Protein 1ZUJ (pdb70)

B-factor: mean 56.76, std 20.02, range [3.28, 111.08]

Secondary structure (DSSP, 8-state):
-TTTTTHHHHHHHHHHTTTT-HHHHHHHHHHHHHHHHHHHHHHHHH-SSHHHHHHHHHHHHHHHHHHHHHHHHHHHTT-----SHHHHHHH--S----TTGGGS-HHHHHHHHHHHHHHHHHHHHHHTHHHHHTT-HHHHHHHHHHHHHHHHHHHHHHHHHT--TT--/-HHHHHHHHHHHHHHHHHTT-HHHHHHHHHHHHHHHHHHHHHHHHH---HHHHHHHHHHHHHHHHHHHHHHHHHHHTT-----SHHHHHHH--S----GGGGGS-HHHHHHHHHHHHHTTHHHHHTSSHHHHHHT-HHHHHHHHHHHHHHHHHHHHHHHHTTS-TTT-/--SHHHHHHHHHHHHHHHTT-HHHHHHHHHHHHHHHHHHHHHHHHH-SSHHHHHHHHHHHHHHHHHHHHHHHHHHHT------SHHHHHHS--S----TTTTTS-HHHHHHHHHHHHHHHHHHHHHHHHHHHHTT-HHHHHHHHHHHHHHHHHHHHHHHTSS--GGG-/-HHHHHHHHHHHHHHHHHS--HHHHHHHHHHHHHHHHHHHHHHHHH-S-HHHHHHHHHHHHHHHHHHHHHHHHHHHTT-----SHHHHHHH--S----SGGGGS-HHHHHHHHHHHHHHHHHHHHHHHHHHHHTT-HHHHHHHHHHHHHHHHHHHHHHHHTT--GGG-

Sequence (672 aa):
SIDEKYEAEVKKSEIDHHKPTAGAMLSHVLSNIFYEKISLMQAGLYAKSANYRIKFREIALKEDEWFYLISEQLLDENELVPTTLDEFVSNHKFIENDPKAKYWTDEALIENFINDFQNQNLFIGRAIKLAQKEEKFSLELAIRKLYGYNLSIIPYFAGELGKTIGEFSIDEKYEAEVKKSEIDHHKPTAGAMLSHVLSNIFYEKISLMQAGLYAKSANYRIKFREIALKEDEWFYLISEQLLDENELVPTTLDEFVSNHKFIENDPKAKYWTDEALIENFINDFQNQNLFIGRAIKLAQKEEKFSLELAIRKLYGYNLSIIPYFAGELGKTIGEFSIDEKYEAEVKKSEIDHHKPTAGAMLSHVLSNIFYEKISLMQAGLYAKSANYRIKFREIALKEDEWFYLISEQLLDENELVPTTLDEFVSNHKFIENDPKAKYWTDEALIENFINDFQNQNLFIGRAIKLAQKEEKFSLELAIRKLYGYNLSIIPYFAGELGKTIGEFSIDEKYEAEVKKSEIDHHKPTAGAMLSHVLSNIFYEKISLMQAGLYAKSANYRIKFREIALKEDEWFYLISEQLLDENELVPTTLDEFVSNHKFIENDPKAKYWTDEALIENFINDFQNQNLFIGRAIKLAQKEEKFSLELAIRKLYGYNLSIIPYFAGELGKTIGEF

Solvent-accessible surface area: 30846 Å² total; per-residue (Å²): 90,140,90,116,117,48,106,73,26,62,140,110,19,118,112,31,57,140,186,78,20,0,0,1,34,1,0,15,1,0,0,0,2,22,13,0,13,10,8,0,11,8,0,0,12,55,6,137,40,61,81,41,78,107,57,1,45,73,0,2,112,78,0,18,73,35,11,25,91,2,0,65,38,0,49,112,70,142,23,30,5,1,4,2,19,111,33,3,61,82,22,51,68,129,7,68,30,30,15,76,2,20,73,59,78,13,110,31,10,2,90,35,2,0,84,1,0,65,36,0,18,94,16,1,14,108,0,0,80,37,1,89,168,69,116,21,146,62,0,29,99,12,1,26,81,1,28,5,45,0,17,41,6,6,28,28,0,1,8,36,48,42,102,54,30,44,89,69,103,107,101,106,114,58,108,52,20,73,135,140,25,93,124,38,45,126,169,94,24,2,3,9,39,1,2,39,3,0,0,1,1,5,6,0,5,7,7,0,11,8,1,0,4,55,6,145,38,64,110,53,73,96,50,0,63,91,0,1,81,76,0,13,72,25,6,23,92,0,0,59,39,0,49,118,68,140,32,52,0,2,6,0,20,100,34,3,56,80,30,18,119,151,2,116,15,49,30,72,6,18,81,78,80,12,99,27,8,3,100,58,5,1,82,11,0,58,19,4,17,104,28,0,26,106,0,18,120,25,2,95,175,72,114,28,151,65,5,22,108,16,0,123,146,0,90,34,38,0,69,62,6,13,54,52,0,1,42,60,41,70,110,74,79,70,113,107,105,158,84,106,91,53,109,64,18,58,129,142,25,117,126,34,48,153,191,63,18,0,4,8,33,0,11,26,1,0,0,2,2,17,17,0,13,5,12,0,12,10,2,0,10,46,6,127,45,52,112,33,74,115,50,2,50,83,0,3,76,69,0,12,88,22,9,16,60,0,0,58,30,3,34,12,30,90,34,60,0,2,5,0,18,91,21,6,66,87,27,45,103,133,3,77,41,38,32,52,7,13,49,59,66,13,94,36,11,1,94,30,7,1,83,5,0,54,38,2,16,106,22,0,18,142,0,24,135,22,1,90,148,52,82,36,14,7,1,5,28,2,0,129,112,0,94,27,35,0,76,64,6,9,46,61,1,2,47,68,43,58,85,97,100,69,122,84,93,95,80,125,115,54,105,64,24,58,125,117,30,101,110,25,56,156,186,74,21,0,3,9,28,0,8,27,0,0,0,1,1,8,11,0,12,9,7,0,26,7,1,0,12,42,6,40,34,19,81,26,49,118,44,2,54,86,0,1,84,75,0,16,86,13,8,21,66,0,0,69,36,0,44,123,72,138,32,57,0,3,6,2,14,120,30,6,71,80,22,45,81,130,1,95,28,33,16,81,6,7,78,74,86,13,106,37,9,1,87,38,2,1,78,10,0,71,32,1,16,78,15,0,20,129,0,20,145,25,0,82,168,60,120,28,160,58,0,32,133,4,0,129,110,0,84,33,35,0,74,68,8,7,51,66,1,0,44,72,31,75,93,104,82,64,112,75

Nearest PDB structures (foldseek):
  1zuj-assembly1_B  TM=1.006E+00  e=2.000E-23  Lactococcus lactis
  1zuj-assembly1_A  TM=9.946E-01  e=6.788E-19  Lactococcus lactis
  1zs3-assembly1_H  TM=9.930E-01  e=1.921E-15  Lactococcus lactis
  1jig-assembly1_A  TM=8.477E-01  e=6.171E-05  Bacillus anthracis
  1n1q-assembly1_A  TM=9.094E-01  e=6.064E-04  Brevibacillus brevis

Structure (mmCIF, N/CA/C/O backbone):
data_1ZUJ
#
_entry.id   1ZUJ
#
_cell.length_a   131.840
_cell.length_b   131.840
_cell.length_c   325.700
_cell.angle_alpha   90.00
_cell.angle_beta   90.00
_cell.angle_gamma   120.00
#
_symmetry.space_group_name_H-M   'H 3 2'
#
loop_
_entity.id
_entity.type
_entity.pdbx_description
1 polymer 'hypothetical protein Llacc01001955'
2 water water
#
loop_
_atom_site.group_PDB
_atom_site.id
_atom_site.type_symbol
_atom_site.label_atom_id
_atom_site.label_alt_id
_atom_site.label_comp_id
_atom_site.label_asym_id
_atom_site.label_entity_id
_atom_site.label_seq_id
_atom_site.pdbx_PDB_ins_code
_atom_site.Cartn_x
_atom_site.Cartn_y
_atom_site.Cartn_z
_atom_site.occupancy
_atom_site.B_iso_or_equiv
_atom_site.auth_seq_id
_atom_site.auth_comp_id
_atom_site.auth_asym_id
_atom_site.auth_atom_id
_atom_site.pdbx_PDB_model_num
ATOM 1 N N . SER A 1 5 ? 109.735 77.026 251.857 1.00 110.73 6 SER A N 1
ATOM 2 C CA . SER A 1 5 ? 110.165 76.628 253.229 1.00 110.69 6 SER A CA 1
ATOM 3 C C . SER A 1 5 ? 109.724 77.663 254.268 1.00 110.49 6 SER A C 1
ATOM 4 O O . SER A 1 5 ? 109.337 77.320 255.394 1.00 110.43 6 SER A O 1
ATOM 7 N N . ILE A 1 6 ? 109.759 78.927 253.855 1.00 110.18 7 ILE A N 1
ATOM 8 C CA . ILE A 1 6 ? 109.722 80.066 254.772 1.00 109.82 7 ILE A CA 1
ATOM 9 C C . ILE A 1 6 ? 108.321 80.274 255.361 1.00 109.22 7 ILE A C 1
ATOM 10 O O . ILE A 1 6 ? 108.125 80.093 256.565 1.00 109.26 7 ILE A O 1
ATOM 15 N N . ASP A 1 7 ? 107.360 80.632 254.507 1.00 108.46 8 ASP A N 1
ATOM 16 C CA . ASP A 1 7 ? 105.973 80.867 254.927 1.00 107.78 8 ASP A CA 1
ATOM 17 C C . ASP A 1 7 ? 105.070 79.644 254.699 1.00 107.23 8 ASP A C 1
ATOM 18 O O . ASP A 1 7 ? 103.839 79.753 254.770 1.00 107.22 8 ASP A O 1
ATOM 23 N N . GLU A 1 8 ? 105.672 78.483 254.445 1.00 106.51 9 GLU A N 1
ATOM 24 C CA . GLU A 1 8 ? 104.896 77.261 254.199 1.00 106.04 9 GLU A CA 1
ATOM 25 C C . GLU A 1 8 ? 104.787 76.407 255.472 1.00 105.35 9 GLU A C 1
ATOM 26 O O . GLU A 1 8 ? 103.677 76.056 255.897 1.00 105.17 9 GLU A O 1
ATOM 32 N N . LYS A 1 9 ? 105.938 76.090 256.071 1.00 104.38 10 LYS A N 1
ATOM 33 C CA . LYS A 1 9 ? 105.984 75.372 257.349 1.00 103.52 10 LYS A CA 1
ATOM 34 C C . LYS A 1 9 ? 105.232 76.133 258.449 1.00 102.73 10 LYS A C 1
ATOM 35 O O . LYS A 1 9 ? 104.718 75.515 259.377 1.00 102.58 10 LYS A O 1
ATOM 41 N N . TYR A 1 10 ? 105.172 77.464 258.338 1.00 101.81 11 TYR A N 1
ATOM 42 C CA . TYR A 1 10 ? 104.446 78.304 259.300 1.00 101.03 11 TYR A CA 1
ATOM 43 C C . TYR A 1 10 ? 102.909 78.088 259.323 1.00 100.63 11 TYR A C 1
ATOM 44 O O . TYR A 1 10 ? 102.277 78.381 260.336 1.00 100.37 11 TYR A O 1
ATOM 53 N N . GLU A 1 11 ? 102.310 77.596 258.230 1.00 100.15 12 GLU A N 1
ATOM 54 C CA . GLU A 1 11 ? 100.886 77.202 258.243 1.00 99.66 12 GLU A CA 1
ATOM 55 C C . GLU A 1 11 ? 100.685 75.692 258.474 1.00 99.21 12 GLU A C 1
ATOM 56 O O . GLU A 1 11 ? 99.670 75.276 259.038 1.00 98.99 12 GLU A O 1
ATOM 62 N N . ALA A 1 12 ? 101.659 74.877 258.058 1.00 98.68 13 ALA A N 1
ATOM 63 C CA . ALA A 1 12 ? 101.718 73.459 258.455 1.00 98.23 13 ALA A CA 1
ATOM 64 C C . ALA A 1 12 ? 101.872 73.346 259.974 1.00 97.84 13 ALA A C 1
ATOM 65 O O . ALA A 1 12 ? 101.850 72.247 260.535 1.00 97.84 13 ALA A O 1
ATOM 67 N N . GLU A 1 13 ? 102.067 74.503 260.608 1.00 97.26 14 GLU A N 1
ATOM 68 C CA . GLU A 1 13 ? 102.096 74.655 262.050 1.00 96.78 14 GLU A CA 1
ATOM 69 C C . GLU A 1 13 ? 100.820 75.347 262.511 1.00 96.41 14 GLU A C 1
ATOM 70 O O . GLU A 1 13 ? 100.137 74.832 263.385 1.00 96.42 14 GLU A O 1
ATOM 76 N N . VAL A 1 14 ? 100.514 76.508 261.925 1.00 95.89 15 VAL A N 1
ATOM 77 C CA . VAL A 1 14 ? 99.431 77.378 262.409 1.00 95.49 15 VAL A CA 1
ATOM 78 C C . VAL A 1 14 ? 98.050 76.734 262.213 1.00 95.40 15 VAL A C 1
ATOM 79 O O . VAL A 1 14 ? 97.119 77.019 262.978 1.00 95.54 15 VAL A O 1
ATOM 83 N N . LYS A 1 15 ? 97.924 75.866 261.205 1.00 95.14 16 LYS A N 1
ATOM 84 C CA . LYS A 1 15 ? 96.660 75.176 260.914 1.00 94.83 16 LYS A CA 1
ATOM 85 C C . LYS A 1 15 ? 96.570 73.897 261.739 1.00 94.40 16 LYS A C 1
ATOM 86 O O . LYS A 1 15 ? 95.544 73.629 262.364 1.00 94.11 16 LYS A O 1
ATOM 92 N N . LYS A 1 16 ? 97.656 73.121 261.739 1.00 94.00 17 LYS A N 1
ATOM 93 C CA . LYS A 1 16 ? 97.807 71.999 262.668 1.00 93.70 17 LYS A CA 1
ATOM 94 C C . LYS A 1 16 ? 97.636 72.476 264.115 1.00 93.51 17 LYS A C 1
ATOM 95 O O . LYS A 1 16 ? 97.218 71.708 264.973 1.00 93.69 17 LYS A O 1
ATOM 101 N N . SER A 1 17 ? 97.961 73.745 264.367 1.00 93.17 18 SER A N 1
ATOM 102 C CA . SER A 1 17 ? 97.725 74.385 265.659 1.00 92.85 18 SER A CA 1
ATOM 103 C C . SER A 1 17 ? 96.237 74.344 265.985 1.00 92.70 18 SER A C 1
ATOM 104 O O . SER A 1 17 ? 95.842 73.651 266.914 1.00 92.54 18 SER A O 1
ATOM 107 N N . GLU A 1 18 ? 95.418 75.049 265.195 1.00 92.56 19 GLU A N 1
ATOM 108 C CA . GLU A 1 18 ? 93.979 75.213 265.497 1.00 92.37 19 GLU A CA 1
ATOM 109 C C . GLU A 1 18 ? 93.120 73.958 265.235 1.00 91.97 19 GLU A C 1
ATOM 110 O O . GLU A 1 18 ? 91.942 73.908 265.626 1.00 91.86 19 GLU A O 1
ATOM 116 N N . ILE A 1 19 ? 93.712 72.949 264.590 1.00 91.55 20 ILE A N 1
ATOM 117 C CA . ILE A 1 19 ? 93.050 71.656 264.391 1.00 91.11 20 ILE A CA 1
ATOM 118 C C . ILE A 1 19 ? 93.260 70.800 265.647 1.00 90.41 20 ILE A C 1
ATOM 119 O O . ILE A 1 19 ? 92.329 70.154 266.127 1.00 90.22 20 ILE A O 1
ATOM 124 N N . ASP A 1 20 ? 94.476 70.854 266.192 1.00 89.64 21 ASP A N 1
ATOM 125 C CA . ASP A 1 20 ? 94.835 70.149 267.422 1.00 89.00 21 ASP A CA 1
ATOM 126 C C . ASP A 1 20 ? 94.338 70.828 268.705 1.00 88.39 21 ASP A C 1
ATOM 127 O O . ASP A 1 20 ? 94.183 70.154 269.709 1.00 88.00 21 ASP A O 1
ATOM 132 N N . HIS A 1 21 ? 94.084 72.141 268.681 1.00 88.01 22 HIS A N 1
ATOM 133 C CA . HIS A 1 21 ? 93.476 72.835 269.833 1.00 87.80 22 HIS A CA 1
ATOM 134 C C . HIS A 1 21 ? 91.973 72.509 269.869 1.00 87.48 22 HIS A C 1
ATOM 135 O O . HIS A 1 21 ? 91.170 73.355 270.288 1.00 87.35 22 HIS A O 1
ATOM 142 N N . HIS A 1 22 ? 91.595 71.301 269.435 1.00 87.16 23 HIS A N 1
ATOM 143 C CA . HIS A 1 22 ? 90.194 70.961 269.134 1.00 86.99 23 HIS A CA 1
ATOM 144 C C . HIS A 1 22 ? 89.879 69.497 269.497 1.00 86.15 23 HIS A C 1
ATOM 145 O O . HIS A 1 22 ? 89.103 69.231 270.433 1.00 86.05 23 HIS A O 1
ATOM 152 N N . LYS A 1 23 ? 90.464 68.563 268.743 1.00 85.09 24 LYS A N 1
ATOM 153 C CA . LYS A 1 23 ? 90.588 67.174 269.177 1.00 84.27 24 LYS A CA 1
ATOM 154 C C . LYS A 1 23 ? 91.971 67.157 269.816 1.00 82.93 24 LYS A C 1
ATOM 155 O O . LYS A 1 23 ? 92.960 67.002 269.088 1.00 82.60 24 LYS A O 1
ATOM 161 N N . PRO A 1 24 ? 92.043 67.339 271.151 1.00 81.53 25 PRO A N 1
ATOM 162 C CA . PRO A 1 24 ? 93.238 67.922 271.796 1.00 80.49 25 PRO A CA 1
ATOM 163 C C . PRO A 1 24 ? 94.473 67.031 271.859 1.00 79.52 25 PRO A C 1
ATOM 164 O O . PRO A 1 24 ? 94.403 65.895 272.332 1.00 79.15 25 PRO A O 1
ATOM 168 N N . THR A 1 25 ? 95.583 67.564 271.348 1.00 78.60 26 THR A N 1
ATOM 169 C CA . THR A 1 25 ? 96.916 66.992 271.535 1.00 77.93 26 THR A CA 1
ATOM 170 C C . THR A 1 25 ? 97.380 67.342 272.960 1.00 77.25 26 THR A C 1
ATOM 171 O O . THR A 1 25 ? 96.707 68.097 273.674 1.00 76.88 26 THR A O 1
ATOM 175 N N . ALA A 1 26 ? 98.517 66.796 273.375 1.00 76.55 27 ALA A N 1
ATOM 176 C CA . ALA A 1 26 ? 99.060 67.091 274.695 1.00 76.10 27 ALA A CA 1
ATOM 177 C C . ALA A 1 26 ? 99.610 68.502 274.652 1.00 75.58 27 ALA A C 1
ATOM 178 O O . ALA A 1 26 ? 99.208 69.355 275.454 1.00 75.69 27 ALA A O 1
ATOM 180 N N . GLY A 1 27 ? 100.492 68.740 273.677 1.00 74.78 28 GLY A N 1
ATOM 181 C CA . GLY A 1 27 ? 101.176 70.013 273.507 1.00 74.42 28 GLY A CA 1
ATOM 182 C C . GLY A 1 27 ? 100.337 71.224 273.133 1.00 74.13 28 GLY A C 1
ATOM 183 O O . GLY A 1 27 ? 100.875 72.330 272.996 1.00 73.78 28 GLY A O 1
ATOM 184 N N . ALA A 1 28 ? 99.032 71.020 272.960 1.00 74.02 29 ALA A N 1
ATOM 185 C CA . ALA A 1 28 ? 98.104 72.111 272.700 1.00 74.02 29 ALA A CA 1
ATOM 186 C C . ALA A 1 28 ? 97.513 72.571 274.009 1.00 73.97 29 ALA A C 1
ATOM 187 O O . ALA A 1 28 ? 97.551 73.766 274.305 1.00 74.09 29 ALA A O 1
ATOM 189 N N . MET A 1 29 ? 96.967 71.631 274.787 1.00 73.84 30 MET A N 1
ATOM 190 C CA . MET A 1 29 ? 96.457 71.955 276.124 1.00 73.63 30 MET A CA 1
ATOM 191 C C . MET A 1 29 ? 97.560 72.649 276.902 1.00 73.58 30 MET A C 1
ATOM 192 O O . MET A 1 29 ? 97.297 73.613 277.621 1.00 73.61 30 MET A O 1
ATOM 197 N N . LEU A 1 30 ? 98.793 72.171 276.720 1.00 73.35 31 LEU A N 1
ATOM 198 C CA . LEU A 1 30 ? 99.967 72.790 277.320 1.00 73.25 31 LEU A CA 1
ATOM 199 C C . LEU A 1 30 ? 100.229 74.179 276.762 1.00 73.51 31 LEU A C 1
ATOM 200 O O . LEU A 1 30 ? 100.527 75.093 277.514 1.00 73.72 31 LEU A O 1
ATOM 205 N N . SER A 1 31 ? 100.128 74.354 275.452 1.00 73.86 32 SER A N 1
ATOM 206 C CA . SER A 1 31 ? 100.326 75.683 274.853 1.00 74.00 32 SER A CA 1
ATOM 207 C C . SER A 1 31 ? 99.554 76.783 275.612 1.00 74.05 32 SER A C 1
ATOM 208 O O . SER A 1 31 ? 99.935 77.958 275.578 1.00 73.57 32 SER A O 1
ATOM 211 N N . HIS A 1 32 ? 98.471 76.385 276.280 1.00 74.21 33 HIS A N 1
ATOM 212 C CA . HIS A 1 32 ? 97.712 77.280 277.160 1.00 74.57 33 HIS A CA 1
ATOM 213 C C . HIS A 1 32 ? 98.378 77.448 278.522 1.00 74.30 33 HIS A C 1
ATOM 214 O O . HIS A 1 32 ? 98.494 78.560 279.016 1.00 74.40 33 HIS A O 1
ATOM 221 N N . VAL A 1 33 ? 98.801 76.342 279.126 1.00 73.93 34 VAL A N 1
ATOM 222 C CA . VAL A 1 33 ? 99.622 76.381 280.337 1.00 73.54 34 VAL A CA 1
ATOM 223 C C . VAL A 1 33 ? 100.874 77.240 280.128 1.00 72.99 34 VAL A C 1
ATOM 224 O O . VAL A 1 33 ? 101.023 78.278 280.764 1.00 72.77 34 VAL A O 1
ATOM 228 N N . LEU A 1 34 ? 101.770 76.817 279.246 1.00 72.38 35 LEU A N 1
ATOM 229 C CA . LEU A 1 34 ? 102.927 77.636 278.904 1.00 72.32 35 LEU A CA 1
ATOM 230 C C . LEU A 1 34 ? 102.545 79.105 278.731 1.00 72.19 35 LEU A C 1
ATOM 231 O O . LEU A 1 34 ? 103.285 80.005 279.124 1.00 72.28 35 LEU A O 1
ATOM 236 N N . SER A 1 35 ? 101.375 79.333 278.148 1.00 72.04 36 SER A N 1
ATOM 237 C CA . SER A 1 35 ? 100.899 80.678 277.847 1.00 71.91 36 SER A CA 1
ATOM 238 C C . SER A 1 35 ? 100.348 81.401 279.084 1.00 71.50 36 SER A C 1
ATOM 239 O O . SER A 1 35 ? 100.302 82.630 279.116 1.00 71.45 36 SER A O 1
ATOM 242 N N . ASN A 1 36 ? 99.911 80.639 280.084 1.00 71.09 37 ASN A N 1
ATOM 243 C CA . ASN A 1 36 ? 99.534 81.197 281.382 1.00 70.85 37 ASN A CA 1
ATOM 244 C C . ASN A 1 36 ? 100.788 81.625 282.133 1.00 70.52 37 ASN A C 1
ATOM 245 O O . ASN A 1 36 ? 100.944 82.791 282.483 1.00 70.37 37 ASN A O 1
ATOM 250 N N . ILE A 1 37 ? 101.686 80.661 282.348 1.00 70.05 38 ILE A N 1
ATOM 251 C CA . ILE A 1 37 ? 102.992 80.879 282.978 1.00 69.44 38 ILE A CA 1
ATOM 252 C C . ILE A 1 37 ? 103.711 82.112 282.425 1.00 69.14 38 ILE A C 1
ATOM 253 O O . ILE A 1 37 ? 104.560 82.691 283.110 1.00 69.08 38 ILE A O 1
ATOM 258 N N . PHE A 1 38 ? 103.391 82.495 281.187 1.00 68.55 39 PHE A N 1
ATOM 259 C CA . PHE A 1 38 ? 103.903 83.740 280.639 1.00 68.06 39 PHE A CA 1
ATOM 260 C C . PHE A 1 38 ? 103.141 84.925 281.183 1.00 67.46 39 PHE A C 1
ATOM 261 O O . PHE A 1 38 ? 103.728 85.903 281.620 1.00 67.36 39 PHE A O 1
ATOM 269 N N . TYR A 1 39 ? 101.829 84.872 281.091 1.00 66.99 40 TYR A N 1
ATOM 270 C CA . TYR A 1 39 ? 101.028 85.954 281.635 1.00 67.18 40 TYR A CA 1
ATOM 271 C C . TYR A 1 39 ? 101.366 86.121 283.123 1.00 66.30 40 TYR A C 1
ATOM 272 O O . TYR A 1 39 ? 101.489 87.249 283.611 1.00 66.02 40 TYR A O 1
ATOM 281 N N . GLU A 1 40 ? 101.573 84.988 283.808 1.00 65.62 41 GLU A N 1
ATOM 282 C CA . GLU A 1 40 ? 101.672 84.912 285.281 1.00 64.66 41 GLU A CA 1
ATOM 283 C C . GLU A 1 40 ? 102.881 85.625 285.840 1.00 63.90 41 GLU A C 1
ATOM 284 O O . GLU A 1 40 ? 102.766 86.419 286.766 1.00 63.23 41 GLU A O 1
ATOM 290 N N . LYS A 1 41 ? 104.040 85.311 285.276 1.00 63.33 42 LYS A N 1
ATOM 291 C CA . LYS A 1 41 ? 105.265 86.030 285.571 1.00 63.21 42 LYS A CA 1
ATOM 292 C C . LYS A 1 41 ? 104.994 87.529 285.686 1.00 63.04 42 LYS A C 1
ATOM 293 O O . LYS A 1 41 ? 105.390 88.160 286.656 1.00 63.05 42 LYS A O 1
ATOM 299 N N . ILE A 1 42 ? 104.281 88.086 284.712 1.00 62.80 43 ILE A N 1
ATOM 300 C CA . ILE A 1 42 ? 104.102 89.537 284.636 1.00 62.38 43 ILE A CA 1
ATOM 301 C C . ILE A 1 42 ? 103.360 90.076 285.856 1.00 61.79 43 ILE A C 1
ATOM 302 O O . ILE A 1 42 ? 103.790 91.046 286.445 1.00 61.38 43 ILE A O 1
ATOM 307 N N . SER A 1 43 ? 102.259 89.437 286.242 1.00 61.70 44 SER A N 1
ATOM 308 C CA . SER A 1 43 ? 101.523 89.825 287.461 1.00 61.43 44 SER A CA 1
ATOM 309 C C . SER A 1 43 ? 102.345 89.643 288.739 1.00 61.25 44 SER A C 1
ATOM 310 O O . SER A 1 43 ? 102.075 90.336 289.724 1.00 61.38 44 SER A O 1
ATOM 313 N N . LEU A 1 44 ? 103.294 88.688 288.721 1.00 60.85 45 LEU A N 1
ATOM 314 C CA . LEU A 1 44 ? 104.219 88.411 289.835 1.00 60.24 45 LEU A CA 1
ATOM 315 C C . LEU A 1 44 ? 105.327 89.454 289.841 1.00 60.40 45 LEU A C 1
ATOM 316 O O . LEU A 1 44 ? 105.391 90.273 290.741 1.00 60.15 45 LEU A O 1
ATOM 321 N N . MET A 1 45 ? 106.204 89.393 288.837 1.00 60.58 46 MET A N 1
ATOM 322 C CA . MET A 1 45 ? 107.170 90.452 288.515 1.00 60.77 46 MET A CA 1
ATOM 323 C C . MET A 1 45 ? 106.631 91.849 288.816 1.00 60.32 46 MET A C 1
ATOM 324 O O . MET A 1 45 ? 107.390 92.748 289.201 1.00 60.09 46 MET A O 1
ATOM 329 N N . GLN A 1 46 ? 105.317 92.015 288.635 1.00 59.95 47 GLN A N 1
ATOM 330 C CA . GLN A 1 46 ? 104.613 93.244 288.997 1.00 59.62 47 GLN A CA 1
ATOM 331 C C . GLN A 1 46 ? 104.605 93.383 290.495 1.00 59.05 47 GLN A C 1
ATOM 332 O O . GLN A 1 46 ? 105.054 94.391 291.026 1.00 58.79 47 GLN A O 1
ATOM 338 N N . ALA A 1 47 ? 104.061 92.361 291.152 1.00 58.74 48 ALA A N 1
ATOM 339 C CA . ALA A 1 47 ? 103.878 92.332 292.604 1.00 58.44 48 ALA A CA 1
ATOM 340 C C . ALA A 1 47 ? 105.210 92.366 293.312 1.00 58.03 48 ALA A C 1
ATOM 341 O O . ALA A 1 47 ? 105.350 93.002 294.342 1.00 57.70 48 ALA A O 1
ATOM 343 N N . GLY A 1 48 ? 106.193 91.695 292.729 1.00 57.87 49 GLY A N 1
ATOM 344 C CA . GLY A 1 48 ? 107.551 91.715 293.230 1.00 57.71 49 GLY A CA 1
ATOM 345 C C . GLY A 1 48 ? 108.206 93.080 293.160 1.00 57.41 49 GLY A C 1
ATOM 346 O O . GLY A 1 48 ? 109.257 93.277 293.760 1.00 57.74 49 GLY A O 1
ATOM 347 N N . LEU A 1 49 ? 107.615 94.009 292.412 1.00 56.95 50 LEU A N 1
ATOM 348 C CA . LEU A 1 49 ? 108.095 95.392 292.375 1.00 56.54 50 LEU A CA 1
ATOM 349 C C . LEU A 1 49 ? 107.258 96.338 293.204 1.00 55.87 50 LEU A C 1
ATOM 350 O O . LEU A 1 49 ? 107.781 97.354 293.651 1.00 55.86 50 LEU A O 1
ATOM 355 N N . TYR A 1 50 ? 105.978 96.018 293.411 1.00 55.25 51 TYR A N 1
ATOM 356 C CA . TYR A 1 50 ? 105.022 96.993 293.957 1.00 54.74 51 TYR A CA 1
ATOM 357 C C . TYR A 1 50 ? 104.442 96.678 295.344 1.00 54.36 51 TYR A C 1
ATOM 358 O O . TYR A 1 50 ? 103.931 97.579 296.016 1.00 54.41 51 TYR A O 1
ATOM 367 N N . ALA A 1 51 ? 104.579 95.433 295.791 1.00 53.89 52 ALA A N 1
ATOM 368 C CA . ALA A 1 51 ? 103.984 94.977 297.052 1.00 53.68 52 ALA A CA 1
ATOM 369 C C . ALA A 1 51 ? 104.463 95.757 298.268 1.00 53.48 52 ALA A C 1
ATOM 370 O O . ALA A 1 51 ? 105.642 96.075 298.388 1.00 53.40 52 ALA A O 1
ATOM 372 N N . LYS A 1 52 ? 103.531 96.050 299.167 1.00 53.27 53 LYS A N 1
ATOM 373 C CA . LYS A 1 52 ? 103.824 96.790 300.389 1.00 53.36 53 LYS A CA 1
ATOM 374 C C . LYS A 1 52 ? 104.893 96.142 301.291 1.00 52.44 53 LYS A C 1
ATOM 375 O O . LYS A 1 52 ? 105.681 96.849 301.899 1.00 52.54 53 LYS A O 1
ATOM 381 N N . SER A 1 53 ? 104.946 94.813 301.360 1.00 51.17 54 SER A N 1
ATOM 382 C CA . SER A 1 53 ? 105.841 94.128 302.298 1.00 49.79 54 SER A CA 1
ATOM 383 C C . SER A 1 53 ? 106.962 93.366 301.610 1.00 48.70 54 SER A C 1
ATOM 384 O O . SER A 1 53 ? 106.760 92.745 300.563 1.00 47.88 54 SER A O 1
ATOM 387 N N . ALA A 1 54 ? 108.126 93.370 302.260 1.00 47.71 55 ALA A N 1
ATOM 388 C CA . ALA A 1 54 ? 109.369 92.928 301.645 1.00 46.98 55 ALA A CA 1
ATOM 389 C C . ALA A 1 54 ? 109.498 91.406 301.619 1.00 46.78 55 ALA A C 1
ATOM 390 O O . ALA A 1 54 ? 110.234 90.865 300.806 1.00 46.46 55 ALA A O 1
ATOM 392 N N . ASN A 1 55 ? 108.789 90.710 302.502 1.00 46.50 56 ASN A N 1
ATOM 393 C CA . ASN A 1 55 ? 108.731 89.257 302.412 1.00 46.42 56 ASN A CA 1
ATOM 394 C C . ASN A 1 55 ? 108.116 88.870 301.077 1.00 46.07 56 ASN A C 1
ATOM 395 O O . ASN A 1 55 ? 108.693 88.116 300.302 1.00 46.13 56 ASN A O 1
ATOM 400 N N . TYR A 1 56 ? 106.934 89.412 300.825 1.00 45.99 57 TYR A N 1
ATOM 401 C CA . TYR A 1 56 ? 106.123 89.056 299.661 1.00 45.38 57 TYR A CA 1
ATOM 402 C C . TYR A 1 56 ? 106.811 89.451 298.375 1.00 45.28 57 TYR A C 1
ATOM 403 O O . TYR A 1 56 ? 106.928 88.650 297.465 1.00 44.92 57 TYR A O 1
ATOM 412 N N . ARG A 1 57 ? 107.264 90.696 298.327 1.00 45.48 58 ARG A N 1
ATOM 413 C CA . ARG A 1 57 ? 108.147 91.188 297.272 1.00 45.71 58 ARG A CA 1
ATOM 414 C C . ARG A 1 57 ? 109.139 90.099 296.818 1.00 45.90 58 ARG A C 1
ATOM 415 O O . ARG A 1 57 ? 109.262 89.853 295.616 1.00 46.54 58 ARG A O 1
ATOM 423 N N . ILE A 1 58 ? 109.821 89.435 297.763 1.00 45.67 59 ILE A N 1
ATOM 424 C CA . ILE A 1 58 ? 110.802 88.389 297.400 1.00 45.27 59 ILE A CA 1
ATOM 425 C C . ILE A 1 58 ? 110.148 87.049 297.083 1.00 44.48 59 ILE A C 1
ATOM 426 O O . ILE A 1 58 ? 110.637 86.345 296.212 1.00 44.86 59 ILE A O 1
ATOM 431 N N . LYS A 1 59 ? 109.052 86.687 297.738 1.00 43.71 60 LYS A N 1
ATOM 432 C CA . LYS A 1 59 ? 108.391 85.420 297.399 1.00 43.49 60 LYS A CA 1
ATOM 433 C C . LYS A 1 59 ? 107.995 85.464 295.935 1.00 43.35 60 LYS A C 1
ATOM 434 O O . LYS A 1 59 ? 108.236 84.521 295.198 1.00 42.29 60 LYS A O 1
ATOM 440 N N . PHE A 1 60 ? 107.412 86.604 295.536 1.00 43.90 61 PHE A N 1
ATOM 441 C CA . PHE A 1 60 ? 106.982 86.882 294.156 1.00 43.71 61 PHE A CA 1
ATOM 442 C C . PHE A 1 60 ? 108.148 86.852 293.196 1.00 44.96 61 PHE A C 1
ATOM 443 O O . PHE A 1 60 ? 108.046 86.227 292.149 1.00 45.77 61 PHE A O 1
ATOM 451 N N . ARG A 1 61 ? 109.263 87.491 293.535 1.00 45.90 62 ARG A N 1
ATOM 452 C CA . ARG A 1 61 ? 110.402 87.485 292.621 1.00 47.01 62 ARG A CA 1
ATOM 453 C C . ARG A 1 61 ? 110.959 86.084 292.486 1.00 47.33 62 ARG A C 1
ATOM 454 O O . ARG A 1 61 ? 111.772 85.819 291.597 1.00 47.61 62 ARG A O 1
ATOM 462 N N . GLU A 1 62 ? 110.535 85.210 293.396 1.00 47.71 63 GLU A N 1
ATOM 463 C CA . GLU A 1 62 ? 111.059 83.858 293.513 1.00 48.31 63 GLU A CA 1
ATOM 464 C C . GLU A 1 62 ? 110.125 82.908 292.783 1.00 48.06 63 GLU A C 1
ATOM 465 O O . GLU A 1 62 ? 110.591 82.085 292.009 1.00 48.21 63 GLU A O 1
ATOM 471 N N . ILE A 1 63 ? 108.818 83.024 293.019 1.00 47.89 64 ILE A N 1
ATOM 472 C CA . ILE A 1 63 ? 107.837 82.254 292.262 1.00 47.72 64 ILE A CA 1
ATOM 473 C C . ILE A 1 63 ? 107.991 82.625 290.792 1.00 48.31 64 ILE A C 1
ATOM 474 O O . ILE A 1 63 ? 107.971 81.745 289.925 1.00 48.50 64 ILE A O 1
ATOM 479 N N . ALA A 1 64 ? 108.162 83.924 290.530 1.00 48.58 65 ALA A N 1
ATOM 480 C CA . ALA A 1 64 ? 108.511 84.431 289.206 1.00 48.91 65 ALA A CA 1
ATOM 481 C C . ALA A 1 64 ? 109.680 83.667 288.598 1.00 49.52 65 ALA A C 1
ATOM 482 O O . ALA A 1 64 ? 109.492 82.979 287.618 1.00 49.82 65 ALA A O 1
ATOM 484 N N . LEU A 1 65 ? 110.872 83.761 289.177 1.00 50.67 66 LEU A N 1
ATOM 485 C CA . LEU A 1 65 ? 112.045 82.996 288.686 1.00 51.57 66 LEU A CA 1
ATOM 486 C C . LEU A 1 65 ? 111.700 81.525 288.365 1.00 52.25 66 LEU A C 1
ATOM 487 O O . LEU A 1 65 ? 112.118 80.962 287.345 1.00 51.74 66 LEU A O 1
ATOM 492 N N . LYS A 1 66 ? 110.925 80.914 289.248 1.00 53.41 67 LYS A N 1
ATOM 493 C CA . LYS A 1 66 ? 110.580 79.511 289.112 1.00 54.62 67 LYS A CA 1
ATOM 494 C C . LYS A 1 66 ? 109.620 79.318 287.934 1.00 55.34 67 LYS A C 1
ATOM 495 O O . LYS A 1 66 ? 109.702 78.307 287.224 1.00 55.27 67 LYS A O 1
ATOM 501 N N . GLU A 1 67 ? 108.727 80.287 287.722 1.00 56.04 68 GLU A N 1
ATOM 502 C CA . GLU A 1 67 ? 107.835 80.247 286.566 1.00 56.58 68 GLU A CA 1
ATOM 503 C C . GLU A 1 67 ? 108.667 80.313 285.306 1.00 57.35 68 GLU A C 1
ATOM 504 O O . GLU A 1 67 ? 108.603 79.419 284.481 1.00 57.27 68 GLU A O 1
ATOM 510 N N . ASP A 1 68 ? 109.497 81.335 285.197 1.00 58.54 69 ASP A N 1
ATOM 511 C CA . ASP A 1 68 ? 110.343 81.507 284.023 1.00 60.03 69 ASP A CA 1
ATOM 512 C C . ASP A 1 68 ? 111.381 80.405 283.791 1.00 61.02 69 ASP A C 1
ATOM 513 O O . ASP A 1 68 ? 112.262 80.551 282.929 1.00 60.91 69 ASP A O 1
ATOM 518 N N . GLU A 1 69 ? 111.300 79.334 284.581 1.00 62.37 70 GLU A N 1
ATOM 519 C CA . GLU A 1 69 ? 112.106 78.124 284.379 1.00 63.42 70 GLU A CA 1
ATOM 520 C C . GLU A 1 69 ? 111.210 76.885 284.182 1.00 64.11 70 GLU A C 1
ATOM 521 O O . GLU A 1 69 ? 111.610 75.913 283.530 1.00 64.11 70 GLU A O 1
ATOM 527 N N . TRP A 1 70 ? 110.010 76.922 284.756 1.00 64.97 71 TRP A N 1
ATOM 528 C CA . TRP A 1 70 ? 108.951 75.986 284.399 1.00 65.78 71 TRP A CA 1
ATOM 529 C C . TRP A 1 70 ? 108.581 76.156 282.922 1.00 66.64 71 TRP A C 1
ATOM 530 O O . TRP A 1 70 ? 108.136 75.211 282.273 1.00 66.62 71 TRP A O 1
ATOM 541 N N . PHE A 1 71 ? 108.753 77.372 282.408 1.00 67.66 72 PHE A N 1
ATOM 542 C CA . PHE A 1 71 ? 108.525 77.672 281.003 1.00 68.53 72 PHE A CA 1
ATOM 543 C C . PHE A 1 71 ? 109.602 76.970 280.245 1.00 69.18 72 PHE A C 1
ATOM 544 O O . PHE A 1 71 ? 109.314 76.170 279.365 1.00 69.75 72 PHE A O 1
ATOM 552 N N . TYR A 1 72 ? 110.847 77.243 280.615 1.00 69.84 73 TYR A N 1
ATOM 553 C CA . TYR A 1 72 ? 111.987 76.630 279.951 1.00 70.39 73 TYR A CA 1
ATOM 554 C C . TYR A 1 72 ? 111.923 75.105 279.898 1.00 70.46 73 TYR A C 1
ATOM 555 O O . TYR A 1 72 ? 112.286 74.517 278.889 1.00 70.47 73 TYR A O 1
ATOM 564 N N . LEU A 1 73 ? 111.463 74.461 280.966 1.00 70.79 74 LEU A N 1
ATOM 565 C CA . LEU A 1 73 ? 111.622 73.008 281.072 1.00 71.23 74 LEU A CA 1
ATOM 566 C C . LEU A 1 73 ? 110.481 72.219 280.443 1.00 71.16 74 LEU A C 1
ATOM 567 O O . LEU A 1 73 ? 110.713 71.151 279.884 1.00 71.19 74 LEU A O 1
ATOM 572 N N . ILE A 1 74 ? 109.260 72.737 280.537 1.00 71.18 75 ILE A N 1
ATOM 573 C CA . ILE A 1 74 ? 108.121 72.130 279.850 1.00 71.23 75 ILE A CA 1
ATOM 574 C C . ILE A 1 74 ? 108.339 72.216 278.345 1.00 71.51 75 ILE A C 1
ATOM 575 O O . ILE A 1 74 ? 108.192 71.220 277.623 1.00 71.34 75 ILE A O 1
ATOM 580 N N . SER A 1 75 ? 108.683 73.423 277.899 1.00 71.72 76 SER A N 1
ATOM 581 C CA . SER A 1 75 ? 109.155 73.664 276.544 1.00 71.84 76 SER A CA 1
ATOM 582 C C . SER A 1 75 ? 110.180 72.616 276.110 1.00 72.32 76 SER A C 1
ATOM 583 O O . SER A 1 75 ? 109.944 71.897 275.156 1.00 72.52 76 SER A O 1
ATOM 586 N N . GLU A 1 76 ? 111.292 72.489 276.826 1.00 72.97 77 GLU A N 1
ATOM 587 C CA . GLU A 1 76 ? 112.390 71.623 276.365 1.00 73.47 77 GLU A CA 1
ATOM 588 C C . GLU A 1 76 ? 111.980 70.157 276.243 1.00 73.66 77 GLU A C 1
ATOM 589 O O . GLU A 1 76 ? 112.675 69.379 275.601 1.00 73.78 77 GLU A O 1
ATOM 595 N N . GLN A 1 77 ? 110.861 69.788 276.853 1.00 73.92 78 GLN A N 1
ATOM 596 C CA . GLN A 1 77 ? 110.346 68.421 276.781 1.00 74.38 78 GLN A CA 1
ATOM 597 C C . GLN A 1 77 ? 109.314 68.245 275.663 1.00 74.63 78 GLN A C 1
ATOM 598 O O . GLN A 1 77 ? 108.935 67.112 275.343 1.00 74.31 78 GLN A O 1
ATOM 604 N N . LEU A 1 78 ? 108.816 69.373 275.144 1.00 74.96 79 LEU A N 1
ATOM 605 C CA . LEU A 1 78 ? 108.068 69.430 273.880 1.00 75.07 79 LEU A CA 1
ATOM 606 C C . LEU A 1 78 ? 109.042 69.486 272.690 1.00 75.68 79 LEU A C 1
ATOM 607 O O . LEU A 1 78 ? 109.160 68.501 271.969 1.00 75.74 79 LEU A O 1
ATOM 612 N N . LEU A 1 79 ? 109.742 70.604 272.476 1.00 76.21 80 LEU A N 1
ATOM 613 C CA . LEU A 1 79 ? 110.811 70.633 271.468 1.00 76.92 80 LEU A CA 1
ATOM 614 C C . LEU A 1 79 ? 111.440 69.243 271.339 1.00 77.32 80 LEU A C 1
ATOM 615 O O . LEU A 1 79 ? 111.693 68.766 270.228 1.00 77.70 80 LEU A O 1
ATOM 620 N N . ASP A 1 80 ? 111.689 68.598 272.476 1.00 77.57 81 ASP A N 1
ATOM 621 C CA . ASP A 1 80 ? 112.283 67.263 272.484 1.00 77.89 81 ASP A CA 1
ATOM 622 C C . ASP A 1 80 ? 111.346 66.195 271.897 1.00 77.70 81 ASP A C 1
ATOM 623 O O . ASP A 1 80 ? 111.774 65.407 271.066 1.00 77.67 81 ASP A O 1
ATOM 628 N N . GLU A 1 81 ? 110.087 66.171 272.333 1.00 77.67 82 GLU A N 1
ATOM 629 C CA . GLU A 1 81 ? 109.059 65.273 271.766 1.00 77.72 82 GLU A CA 1
ATOM 630 C C . GLU A 1 81 ? 108.432 65.836 270.464 1.00 77.60 82 GLU A C 1
ATOM 631 O O . GLU A 1 81 ? 107.199 65.920 270.353 1.00 77.91 82 GLU A O 1
ATOM 637 N N . ASN A 1 82 ? 109.278 66.175 269.482 1.00 77.17 83 ASN A N 1
ATOM 638 C CA . ASN A 1 82 ? 108.913 67.046 268.341 1.00 76.76 83 ASN A CA 1
ATOM 639 C C . ASN A 1 82 ? 107.472 67.588 268.325 1.00 76.32 83 ASN A C 1
ATOM 640 O O . ASN A 1 82 ? 106.626 67.083 267.588 1.00 76.50 83 ASN A O 1
ATOM 645 N N . GLU A 1 83 ? 107.214 68.616 269.133 1.00 75.68 84 GLU A N 1
ATOM 646 C CA . GLU A 1 83 ? 105.905 69.267 269.185 1.00 75.33 84 GLU A CA 1
ATOM 647 C C . GLU A 1 83 ? 106.039 70.788 269.108 1.00 75.15 84 GLU A C 1
ATOM 648 O O . GLU A 1 83 ? 107.129 71.340 269.244 1.00 75.05 84 GLU A O 1
ATOM 654 N N . LEU A 1 84 ? 104.920 71.458 268.867 1.00 75.08 85 LEU A N 1
ATOM 655 C CA . LEU A 1 84 ? 104.906 72.913 268.801 1.00 75.20 85 LEU A CA 1
ATOM 656 C C . LEU A 1 84 ? 104.976 73.483 270.214 1.00 74.84 85 LEU A C 1
ATOM 657 O O . LEU A 1 84 ? 104.452 72.889 271.161 1.00 74.80 85 LEU A O 1
ATOM 662 N N . VAL A 1 85 ? 105.635 74.632 270.341 1.00 74.36 86 VAL A N 1
ATOM 663 C CA . VAL A 1 85 ? 105.668 75.386 271.590 1.00 73.98 86 VAL A CA 1
ATOM 664 C C . VAL A 1 85 ? 105.481 76.861 271.258 1.00 73.45 86 VAL A C 1
ATOM 665 O O . VAL A 1 85 ? 106.160 77.383 270.378 1.00 73.42 86 VAL A O 1
ATOM 669 N N . PRO A 1 86 ? 104.563 77.532 271.941 1.00 73.10 87 PRO A N 1
ATOM 670 C CA . PRO A 1 86 ? 104.463 78.997 271.869 1.00 73.04 87 PRO A CA 1
ATOM 671 C C . PRO A 1 86 ? 105.809 79.719 272.038 1.00 73.01 87 PRO A C 1
ATOM 672 O O . PRO A 1 86 ? 106.739 79.177 272.631 1.00 72.99 87 PRO A O 1
ATOM 676 N N . THR A 1 87 ? 105.918 80.928 271.500 1.00 72.92 88 THR A N 1
ATOM 677 C CA . THR A 1 87 ? 107.184 81.656 271.571 1.00 72.83 88 THR A CA 1
ATOM 678 C C . THR A 1 87 ? 107.088 83.164 271.377 1.00 72.50 88 THR A C 1
ATOM 679 O O . THR A 1 87 ? 107.989 83.872 271.824 1.00 72.50 88 THR A O 1
ATOM 683 N N . THR A 1 88 ? 106.029 83.662 270.739 1.00 72.36 89 THR A N 1
ATOM 684 C CA . THR A 1 88 ? 105.868 85.118 270.543 1.00 72.37 89 THR A CA 1
ATOM 685 C C . THR A 1 88 ? 104.656 85.723 271.219 1.00 72.06 89 THR A C 1
ATOM 686 O O . THR A 1 88 ? 103.671 85.053 271.500 1.00 71.60 89 THR A O 1
ATOM 690 N N . LEU A 1 89 ? 104.730 87.029 271.405 1.00 72.08 90 LEU A N 1
ATOM 691 C CA . LEU A 1 89 ? 103.632 87.780 271.983 1.00 72.29 90 LEU A CA 1
ATOM 692 C C . LEU A 1 89 ? 102.288 87.252 271.499 1.00 72.54 90 LEU A C 1
ATOM 693 O O . LEU A 1 89 ? 101.451 86.870 272.317 1.00 72.22 90 LEU A O 1
ATOM 698 N N . ASP A 1 90 ? 102.112 87.199 270.173 1.00 73.00 91 ASP A N 1
ATOM 699 C CA . ASP A 1 90 ? 100.795 86.924 269.558 1.00 73.15 91 ASP A CA 1
ATOM 700 C C . ASP A 1 90 ? 100.255 85.511 269.864 1.00 73.15 91 ASP A C 1
ATOM 701 O O . ASP A 1 90 ? 99.042 85.324 270.084 1.00 72.80 91 ASP A O 1
ATOM 706 N N . GLU A 1 91 ? 101.164 84.538 269.902 1.00 73.12 92 GLU A N 1
ATOM 707 C CA . GLU A 1 91 ? 100.828 83.180 270.326 1.00 72.92 92 GLU A CA 1
ATOM 708 C C . GLU A 1 91 ? 100.258 83.156 271.753 1.00 73.95 92 GLU A C 1
ATOM 709 O O . GLU A 1 91 ? 99.331 82.395 272.048 1.00 73.69 92 GLU A O 1
ATOM 715 N N . PHE A 1 92 ? 100.819 84.001 272.625 1.00 75.27 93 PHE A N 1
ATOM 716 C CA . PHE A 1 92 ? 100.435 84.057 274.046 1.00 76.16 93 PHE A CA 1
ATOM 717 C C . PHE A 1 92 ? 99.089 84.733 274.308 1.00 77.16 93 PHE A C 1
ATOM 718 O O . PHE A 1 92 ? 98.368 84.324 275.210 1.00 77.13 93 PHE A O 1
ATOM 726 N N . VAL A 1 93 ? 98.760 85.758 273.525 1.00 78.38 94 VAL A N 1
ATOM 727 C CA . VAL A 1 93 ? 97.577 86.584 273.793 1.00 79.33 94 VAL A CA 1
ATOM 728 C C . VAL A 1 93 ? 96.272 85.868 273.362 1.00 80.06 94 VAL A C 1
ATOM 729 O O . VAL A 1 93 ? 95.188 86.101 273.940 1.00 80.18 94 VAL A O 1
ATOM 733 N N . SER A 1 94 ? 96.387 84.998 272.356 1.00 80.71 95 SER A N 1
ATOM 734 C CA . SER A 1 94 ? 95.261 84.171 271.916 1.00 81.23 95 SER A CA 1
ATOM 735 C C . SER A 1 94 ? 94.973 83.028 272.901 1.00 81.69 95 SER A C 1
ATOM 736 O O . SER A 1 94 ? 93.806 82.757 273.199 1.00 82.04 95 SER A O 1
ATOM 739 N N . ASN A 1 95 ? 96.025 82.384 273.417 1.00 81.94 96 ASN A N 1
ATOM 740 C CA . ASN A 1 95 ? 95.880 81.152 274.212 1.00 81.96 96 ASN A CA 1
ATOM 741 C C . ASN A 1 95 ? 95.936 81.317 275.739 1.00 82.25 96 ASN A C 1
ATOM 742 O O . ASN A 1 95 ? 95.722 80.350 276.471 1.00 82.22 96 ASN A O 1
ATOM 747 N N . HIS A 1 96 ? 96.212 82.531 276.214 1.00 82.66 97 HIS A N 1
ATOM 748 C CA . HIS A 1 96 ? 96.127 82.847 277.646 1.00 82.92 97 HIS A CA 1
ATOM 749 C C . HIS A 1 96 ? 94.659 82.724 278.050 1.00 83.21 97 HIS A C 1
ATOM 750 O O . HIS A 1 96 ? 93.787 83.168 277.314 1.00 83.46 97 HIS A O 1
ATOM 757 N N . LYS A 1 97 ? 94.375 82.115 279.194 1.00 83.56 98 LYS A N 1
ATOM 758 C CA . LYS A 1 97 ? 92.993 81.823 279.570 1.00 83.89 98 LYS A CA 1
ATOM 759 C C . LYS A 1 97 ? 92.771 82.059 281.055 1.00 83.91 98 LYS A C 1
ATOM 760 O O . LYS A 1 97 ? 93.300 81.325 281.875 1.00 84.02 98 LYS A O 1
ATOM 766 N N . PHE A 1 98 ? 91.989 83.088 281.383 1.00 84.08 99 PHE A N 1
ATOM 767 C CA . PHE A 1 98 ? 91.695 83.507 282.767 1.00 84.21 99 PHE A CA 1
ATOM 768 C C . PHE A 1 98 ? 92.850 84.245 283.463 1.00 84.44 99 PHE A C 1
ATOM 769 O O . PHE A 1 98 ? 92.652 84.865 284.513 1.00 84.33 99 PHE A O 1
ATOM 777 N N . ILE A 1 99 ? 94.043 84.196 282.871 1.00 84.75 100 ILE A N 1
ATOM 778 C CA . ILE A 1 99 ? 95.202 84.899 283.413 1.00 84.97 100 ILE A CA 1
ATOM 779 C C . ILE A 1 99 ? 95.128 86.338 282.920 1.00 84.95 100 ILE A C 1
ATOM 780 O O . ILE A 1 99 ? 94.461 86.648 281.933 1.00 85.01 100 ILE A O 1
ATOM 785 N N . GLU A 1 100 ? 95.823 87.216 283.623 1.00 84.91 101 GLU A N 1
ATOM 786 C CA . GLU A 1 100 ? 95.618 88.644 283.475 1.00 84.85 101 GLU A CA 1
ATOM 787 C C . GLU A 1 100 ? 96.907 89.427 283.618 1.00 84.28 101 GLU A C 1
ATOM 788 O O . GLU A 1 100 ? 97.958 88.890 283.950 1.00 84.63 101 GLU A O 1
ATOM 794 N N . ASN A 1 101 ? 96.819 90.706 283.314 1.00 83.43 102 ASN A N 1
ATOM 795 C CA . ASN A 1 101 ? 97.791 91.667 283.767 1.00 82.68 102 ASN A CA 1
ATOM 796 C C . ASN A 1 101 ? 96.930 92.752 284.321 1.00 82.20 102 ASN A C 1
ATOM 797 O O . ASN A 1 101 ? 95.710 92.664 284.248 1.00 82.32 102 ASN A O 1
ATOM 802 N N . ASP A 1 102 ? 97.538 93.774 284.889 1.00 81.64 103 ASP A N 1
ATOM 803 C CA . ASP A 1 102 ? 96.780 94.941 285.304 1.00 81.26 103 ASP A CA 1
ATOM 804 C C . ASP A 1 102 ? 97.734 96.057 285.719 1.00 81.02 103 ASP A C 1
ATOM 805 O O . ASP A 1 102 ? 98.532 95.873 286.640 1.00 81.23 103 ASP A O 1
ATOM 810 N N . PRO A 1 103 ? 97.667 97.208 285.052 1.00 80.49 104 PRO A N 1
ATOM 811 C CA . PRO A 1 103 ? 98.343 98.402 285.568 1.00 80.21 104 PRO A CA 1
ATOM 812 C C . PRO A 1 103 ? 97.673 98.940 286.853 1.00 79.84 104 PRO A C 1
ATOM 813 O O . PRO A 1 103 ? 98.290 99.707 287.594 1.00 80.02 104 PRO A O 1
ATOM 817 N N . LYS A 1 104 ? 96.437 98.534 287.121 1.00 79.21 105 LYS A N 1
ATOM 818 C CA . LYS A 1 104 ? 95.713 99.055 288.278 1.00 78.92 105 LYS A CA 1
ATOM 819 C C . LYS A 1 104 ? 96.022 98.287 289.584 1.00 78.30 105 LYS A C 1
ATOM 820 O O . LYS A 1 104 ? 95.705 98.768 290.678 1.00 78.37 105 LYS A O 1
ATOM 826 N N . ALA A 1 105 ? 96.667 97.121 289.474 1.00 77.44 106 ALA A N 1
ATOM 827 C CA . ALA A 1 105 ? 96.936 96.267 290.646 1.00 76.59 106 ALA A CA 1
ATOM 828 C C . ALA A 1 105 ? 98.061 96.757 291.577 1.00 75.78 106 ALA A C 1
ATOM 829 O O . ALA A 1 105 ? 98.095 96.391 292.743 1.00 75.56 106 ALA A O 1
ATOM 831 N N . LYS A 1 106 ? 98.963 97.588 291.058 1.00 74.86 107 LYS A N 1
ATOM 832 C CA . LYS A 1 106 ? 99.925 98.338 291.879 1.00 74.23 107 LYS A CA 1
ATOM 833 C C . LYS A 1 106 ? 99.343 98.908 293.179 1.00 73.72 107 LYS A C 1
ATOM 834 O O . LYS A 1 106 ? 100.048 99.020 294.171 1.00 73.54 107 LYS A O 1
ATOM 840 N N . TYR A 1 107 ? 98.075 99.305 293.153 1.00 73.38 108 TYR A N 1
ATOM 841 C CA . TYR A 1 107 ? 97.458 100.056 294.249 1.00 73.20 108 TYR A CA 1
ATOM 842 C C . TYR A 1 107 ? 96.595 99.172 295.156 1.00 72.98 108 TYR A C 1
ATOM 843 O O . TYR A 1 107 ? 96.053 99.639 296.168 1.00 72.75 108 TYR A O 1
ATOM 852 N N . TRP A 1 108 ? 96.475 97.897 294.790 1.00 72.67 109 TRP A N 1
ATOM 853 C CA . TRP A 1 108 ? 95.791 96.911 295.622 1.00 72.53 109 TRP A CA 1
ATOM 854 C C . TRP A 1 108 ? 96.529 96.791 296.954 1.00 71.71 109 TRP A C 1
ATOM 855 O O . TRP A 1 108 ? 97.699 97.170 297.051 1.00 71.48 109 TRP A O 1
ATOM 866 N N . THR A 1 109 ? 95.842 96.280 297.979 1.00 70.94 110 THR A N 1
ATOM 867 C CA . THR A 1 109 ? 96.504 95.842 299.219 1.00 69.99 110 THR A CA 1
ATOM 868 C C . THR A 1 109 ? 97.283 94.556 298.963 1.00 69.42 110 THR A C 1
ATOM 869 O O . THR A 1 109 ? 96.989 93.819 298.014 1.00 69.43 110 THR A O 1
ATOM 873 N N . ASP A 1 110 ? 98.272 94.274 299.809 1.00 68.58 111 ASP A N 1
ATOM 874 C CA . ASP A 1 110 ? 99.008 93.016 299.681 1.00 67.69 111 ASP A CA 1
ATOM 875 C C . ASP A 1 110 ? 98.039 91.828 299.784 1.00 66.75 111 ASP A C 1
ATOM 876 O O . ASP A 1 110 ? 98.126 90.902 298.988 1.00 66.39 111 ASP A O 1
ATOM 881 N N . GLU A 1 111 ? 97.108 91.892 300.742 1.00 65.88 112 GLU A N 1
ATOM 882 C CA . GLU A 1 111 ? 96.008 90.918 300.885 1.00 65.37 112 GLU A CA 1
ATOM 883 C C . GLU A 1 111 ? 95.422 90.466 299.552 1.00 64.66 112 GLU A C 1
ATOM 884 O O . GLU A 1 111 ? 95.230 89.278 299.322 1.00 64.55 112 GLU A O 1
ATOM 890 N N . ALA A 1 112 ? 95.108 91.447 298.707 1.00 63.92 113 ALA A N 1
ATOM 891 C CA . ALA A 1 112 ? 94.454 91.242 297.424 1.00 63.08 113 ALA A CA 1
ATOM 892 C C . ALA A 1 112 ? 95.325 90.455 296.467 1.00 62.58 113 ALA A C 1
ATOM 893 O O . ALA A 1 112 ? 94.911 89.408 295.978 1.00 62.51 113 ALA A O 1
ATOM 895 N N . LEU A 1 113 ? 96.532 90.940 296.198 1.00 62.01 114 LEU A N 1
ATOM 896 C CA . LEU A 1 113 ? 97.423 90.224 295.273 1.00 61.81 114 LEU A CA 1
ATOM 897 C C . LEU A 1 113 ? 97.570 88.722 295.631 1.00 61.65 114 LEU A C 1
ATOM 898 O O . LEU A 1 113 ? 97.720 87.890 294.746 1.00 61.41 114 LEU A O 1
ATOM 903 N N . ILE A 1 114 ? 97.502 88.393 296.923 1.00 61.51 115 ILE A N 1
ATOM 904 C CA . ILE A 1 114 ? 97.532 87.004 297.393 1.00 61.28 115 ILE A CA 1
ATOM 905 C C . ILE A 1 114 ? 96.277 86.276 296.895 1.00 61.10 115 ILE A C 1
ATOM 906 O O . ILE A 1 114 ? 96.378 85.255 296.209 1.00 60.90 115 ILE A O 1
ATOM 911 N N . GLU A 1 115 ? 95.109 86.817 297.252 1.00 60.95 116 GLU A N 1
ATOM 912 C CA . GLU A 1 115 ? 93.793 86.283 296.845 1.00 60.84 116 GLU A CA 1
ATOM 913 C C . GLU A 1 115 ? 93.716 86.112 295.331 1.00 60.32 116 GLU A C 1
ATOM 914 O O . GLU A 1 115 ? 93.513 84.996 294.828 1.00 60.01 116 GLU A O 1
ATOM 920 N N . ASN A 1 116 ? 93.890 87.219 294.612 1.00 59.53 117 ASN A N 1
ATOM 921 C CA . ASN A 1 116 ? 93.977 87.161 293.167 1.00 59.27 117 ASN A CA 1
ATOM 922 C C . ASN A 1 116 ? 94.903 86.022 292.777 1.00 58.70 117 ASN A C 1
ATOM 923 O O . ASN A 1 116 ? 94.479 85.111 292.072 1.00 58.85 117 ASN A O 1
ATOM 928 N N . PHE A 1 117 ? 96.142 86.050 293.275 1.00 58.05 118 PHE A N 1
ATOM 929 C CA . PHE A 1 117 ? 97.130 85.014 292.950 1.00 57.48 118 PHE A CA 1
ATOM 930 C C . PHE A 1 117 ? 96.651 83.606 293.277 1.00 57.74 118 PHE A C 1
ATOM 931 O O . PHE A 1 117 ? 97.060 82.663 292.608 1.00 57.16 118 PHE A O 1
ATOM 939 N N . ILE A 1 118 ? 95.798 83.459 294.291 1.00 58.16 119 ILE A N 1
ATOM 940 C CA . ILE A 1 118 ? 95.263 82.147 294.627 1.00 58.92 119 ILE A CA 1
ATOM 941 C C . ILE A 1 118 ? 94.414 81.607 293.473 1.00 59.46 119 ILE A C 1
ATOM 942 O O . ILE A 1 118 ? 94.552 80.436 293.109 1.00 59.24 119 ILE A O 1
ATOM 947 N N . ASN A 1 119 ? 93.543 82.466 292.925 1.00 60.04 120 ASN A N 1
ATOM 948 C CA . ASN A 1 119 ? 92.731 82.159 291.735 1.00 60.34 120 ASN A CA 1
ATOM 949 C C . ASN A 1 119 ? 93.592 81.833 290.522 1.00 60.39 120 ASN A C 1
ATOM 950 O O . ASN A 1 119 ? 93.448 80.761 289.936 1.00 60.46 120 ASN A O 1
ATOM 955 N N . ASP A 1 120 ? 94.482 82.757 290.148 1.00 60.29 121 ASP A N 1
ATOM 956 C CA . ASP A 1 120 ? 95.328 82.581 288.964 1.00 60.44 121 ASP A CA 1
ATOM 957 C C . ASP A 1 120 ? 95.875 81.160 288.914 1.00 60.13 121 ASP A C 1
ATOM 958 O O . ASP A 1 120 ? 95.889 80.529 287.858 1.00 60.38 121 ASP A O 1
ATOM 963 N N . PHE A 1 121 ? 96.331 80.675 290.070 1.00 59.68 122 PHE A N 1
ATOM 964 C CA . PHE A 1 121 ? 96.991 79.374 290.180 1.00 59.19 122 PHE A CA 1
ATOM 965 C C . PHE A 1 121 ? 95.981 78.205 290.264 1.00 59.49 122 PHE A C 1
ATOM 966 O O . PHE A 1 121 ? 96.226 77.139 289.686 1.00 59.66 122 PHE A O 1
ATOM 974 N N . GLN A 1 122 ? 94.857 78.397 290.961 1.00 59.47 123 GLN A N 1
ATOM 975 C CA . GLN A 1 122 ? 93.771 77.415 290.926 1.00 59.48 123 GLN A CA 1
ATOM 976 C C . GLN A 1 122 ? 93.457 77.118 289.464 1.00 60.26 123 GLN A C 1
ATOM 977 O O . GLN A 1 122 ? 93.298 75.952 289.070 1.00 60.26 123 GLN A O 1
ATOM 983 N N . ASN A 1 123 ? 93.401 78.189 288.666 1.00 61.00 124 ASN A N 1
ATOM 984 C CA . ASN A 1 123 ? 93.087 78.098 287.247 1.00 61.68 124 ASN A CA 1
ATOM 985 C C . ASN A 1 123 ? 94.195 77.415 286.438 1.00 61.98 124 ASN A C 1
ATOM 986 O O . ASN A 1 123 ? 93.912 76.510 285.657 1.00 62.45 124 ASN A O 1
ATOM 991 N N . GLN A 1 124 ? 95.453 77.773 286.650 1.00 62.18 125 GLN A N 1
ATOM 992 C CA . GLN A 1 124 ? 96.529 77.048 285.966 1.00 62.43 125 GLN A CA 1
ATOM 993 C C . GLN A 1 124 ? 96.255 75.524 285.965 1.00 62.68 125 GLN A C 1
ATOM 994 O O . GLN A 1 124 ? 96.465 74.852 284.952 1.00 62.32 125 GLN A O 1
ATOM 1000 N N . ASN A 1 125 ? 95.745 75.012 287.088 1.00 63.01 126 ASN A N 1
ATOM 1001 C CA . ASN A 1 125 ? 95.622 73.566 287.321 1.00 63.45 126 ASN A CA 1
ATOM 1002 C C . ASN A 1 125 ? 94.496 72.831 286.601 1.00 63.85 126 ASN A C 1
ATOM 1003 O O . ASN A 1 125 ? 94.581 71.618 286.428 1.00 63.27 126 ASN A O 1
ATOM 1008 N N . LEU A 1 126 ? 93.424 73.537 286.243 1.00 64.64 127 LEU A N 1
ATOM 1009 C CA . LEU A 1 126 ? 92.399 72.970 285.366 1.00 64.98 127 LEU A CA 1
ATOM 1010 C C . LEU A 1 126 ? 93.088 72.522 284.094 1.00 65.78 127 LEU A C 1
ATOM 1011 O O . LEU A 1 126 ? 92.974 71.367 283.693 1.00 66.11 127 LEU A O 1
ATOM 1016 N N . PHE A 1 127 ? 93.838 73.430 283.480 1.00 66.47 128 PHE A N 1
ATOM 1017 C CA . PHE A 1 127 ? 94.510 73.110 282.234 1.00 67.42 128 PHE A CA 1
ATOM 1018 C C . PHE A 1 127 ? 95.666 72.111 282.389 1.00 68.20 128 PHE A C 1
ATOM 1019 O O . PHE A 1 127 ? 96.009 71.416 281.436 1.00 68.42 128 PHE A O 1
ATOM 1027 N N . ILE A 1 128 ? 96.246 72.017 283.586 1.00 69.32 129 ILE A N 1
ATOM 1028 C CA . ILE A 1 128 ? 97.368 71.095 283.837 1.00 69.82 129 ILE A CA 1
ATOM 1029 C C . ILE A 1 128 ? 96.852 69.729 284.257 1.00 70.58 129 ILE A C 1
ATOM 1030 O O . ILE A 1 128 ? 97.437 68.726 283.916 1.00 70.44 129 ILE A O 1
ATOM 1035 N N . GLY A 1 129 ? 95.759 69.703 285.018 1.00 71.81 130 GLY A N 1
ATOM 1036 C CA . GLY A 1 129 ? 95.090 68.468 285.395 1.00 72.71 130 GLY A CA 1
ATOM 1037 C C . GLY A 1 129 ? 94.591 67.750 284.154 1.00 73.62 130 GLY A C 1
ATOM 1038 O O . GLY A 1 129 ? 94.289 66.552 284.192 1.00 73.72 130 GLY A O 1
ATOM 1039 N N . ARG A 1 130 ? 94.506 68.503 283.055 1.00 74.55 131 ARG A N 1
ATOM 1040 C CA . ARG A 1 130 ? 94.287 67.945 281.730 1.00 75.12 131 ARG A CA 1
ATOM 1041 C C . ARG A 1 130 ? 95.613 67.700 280.996 1.00 74.94 131 ARG A C 1
ATOM 1042 O O . ARG A 1 130 ? 95.733 66.690 280.334 1.00 74.92 131 ARG A O 1
ATOM 1050 N N . ALA A 1 131 ? 96.603 68.588 281.141 1.00 75.01 132 ALA A N 1
ATOM 1051 C CA . ALA A 1 131 ? 97.884 68.496 280.412 1.00 75.12 132 ALA A CA 1
ATOM 1052 C C . ALA A 1 131 ? 98.242 67.078 279.923 1.00 75.44 132 ALA A C 1
ATOM 1053 O O . ALA A 1 131 ? 98.841 66.960 278.858 1.00 76.10 132 ALA A O 1
ATOM 1055 N N . ILE A 1 132 ? 97.990 65.991 280.655 1.00 75.40 133 ILE A N 1
ATOM 1056 C CA . ILE A 1 132 ? 98.787 65.402 281.746 1.00 75.46 133 ILE A CA 1
ATOM 1057 C C . ILE A 1 132 ? 98.227 63.974 281.611 1.00 75.40 133 ILE A C 1
ATOM 1058 O O . ILE A 1 132 ? 98.976 63.007 281.485 1.00 75.13 133 ILE A O 1
ATOM 1063 N N . LYS A 1 133 ? 96.887 63.900 281.597 1.00 75.50 134 LYS A N 1
ATOM 106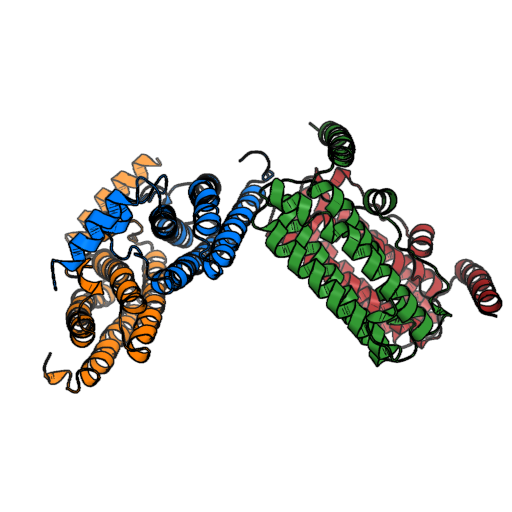4 C CA . LYS A 1 133 ? 96.105 62.780 281.076 1.00 75.51 134 LYS A CA 1
ATOM 1065 C C . LYS A 1 133 ? 96.251 62.689 279.566 1.00 75.49 134 LYS A C 1
ATOM 1066 O O . LYS A 1 133 ? 96.292 61.592 279.007 1.00 75.59 134 LYS A O 1
ATOM 1072 N N . LEU A 1 134 ? 96.306 63.838 278.902 1.00 75.31 135 LEU A N 1
ATOM 1073 C CA . LEU A 1 134 ? 96.633 63.863 277.488 1.00 75.41 135 LEU A CA 1
ATOM 1074 C C . LEU A 1 134 ? 98.021 63.272 277.263 1.00 75.43 135 LEU A C 1
ATOM 1075 O O . LEU A 1 134 ? 98.193 62.448 276.376 1.00 75.29 135 LEU A O 1
ATOM 1080 N N . ALA A 1 135 ? 98.994 63.671 278.083 1.00 75.50 136 ALA A N 1
ATOM 1081 C CA . ALA A 1 135 ? 100.339 63.073 278.048 1.00 75.43 136 ALA A CA 1
ATOM 1082 C C . ALA A 1 135 ? 100.343 61.604 278.509 1.00 75.32 136 ALA A C 1
ATOM 1083 O O . ALA A 1 135 ? 101.209 60.822 278.106 1.00 74.99 136 ALA A O 1
ATOM 1085 N N . GLN A 1 136 ? 99.368 61.250 279.347 1.00 75.34 137 GLN A N 1
ATOM 1086 C CA . GLN A 1 136 ? 99.178 59.878 279.840 1.00 75.49 137 GLN A CA 1
ATOM 1087 C C . GLN A 1 136 ? 98.617 58.953 278.741 1.00 75.44 137 GLN A C 1
ATOM 1088 O O . GLN A 1 136 ? 98.898 57.743 278.716 1.00 75.29 137 GLN A O 1
ATOM 1094 N N . LYS A 1 137 ? 97.820 59.536 277.843 1.00 75.28 138 LYS A N 1
ATOM 1095 C CA . LYS A 1 137 ? 97.277 58.823 276.686 1.00 74.96 138 LYS A CA 1
ATOM 1096 C C . LYS A 1 137 ? 98.345 58.680 275.584 1.00 74.25 138 LYS A C 1
ATOM 1097 O O . LYS A 1 137 ? 98.684 57.564 275.198 1.00 74.08 138 LYS A O 1
ATOM 1103 N N . GLU A 1 138 ? 98.908 59.800 275.124 1.00 73.53 139 GLU A N 1
ATOM 1104 C CA . GLU A 1 138 ? 99.844 59.783 273.989 1.00 73.12 139 GLU A CA 1
ATOM 1105 C C . GLU A 1 138 ? 101.099 58.988 274.319 1.00 73.14 139 GLU A C 1
ATOM 1106 O O . GLU A 1 138 ? 101.941 58.768 273.437 1.00 73.19 139 GLU A O 1
ATOM 1112 N N . GLU A 1 139 ? 101.223 58.565 275.581 1.00 72.92 140 GLU A N 1
ATOM 1113 C CA . GLU A 1 139 ? 102.393 57.840 276.055 1.00 72.84 140 GLU A CA 1
ATOM 1114 C C . GLU A 1 139 ? 103.655 58.646 275.723 1.00 72.57 140 GLU A C 1
ATOM 1115 O O . GLU A 1 139 ? 104.644 58.099 275.251 1.00 72.46 140 GLU A O 1
ATOM 1121 N N . LYS A 1 140 ? 103.579 59.960 275.945 1.00 72.44 141 LYS A N 1
ATOM 1122 C CA . LYS A 1 140 ? 104.746 60.825 275.968 1.00 72.61 141 LYS A CA 1
ATOM 1123 C C . LYS A 1 140 ? 105.264 60.673 277.385 1.00 72.44 141 LYS A C 1
ATOM 1124 O O . LYS A 1 140 ? 104.683 61.226 278.320 1.00 72.56 141 LYS A O 1
ATOM 1130 N N . PHE A 1 141 ? 106.327 59.898 277.562 1.00 72.16 142 PHE A N 1
ATOM 1131 C CA . PHE A 1 141 ? 106.661 59.382 278.893 1.00 72.02 142 PHE A CA 1
ATOM 1132 C C . PHE A 1 141 ? 107.377 60.393 279.791 1.00 71.39 142 PHE A C 1
ATOM 1133 O O . PHE A 1 141 ? 106.909 60.686 280.896 1.00 71.33 142 PHE A O 1
ATOM 1141 N N . SER A 1 142 ? 108.505 60.919 279.319 1.00 70.57 143 SER A N 1
ATOM 1142 C CA . SER A 1 142 ? 109.279 61.900 280.084 1.00 69.86 143 SER A CA 1
ATOM 1143 C C . SER A 1 142 ? 108.406 63.070 280.537 1.00 69.18 143 SER A C 1
ATOM 1144 O O . SER A 1 142 ? 108.445 63.477 281.694 1.00 69.09 143 SER A O 1
ATOM 1147 N N . LEU A 1 143 ? 107.608 63.588 279.609 1.00 68.42 144 LEU A N 1
ATOM 1148 C CA . LEU A 1 143 ? 106.798 64.777 279.844 1.00 67.63 144 LEU A CA 1
ATOM 1149 C C . LEU A 1 143 ? 105.773 64.579 280.934 1.00 66.82 144 LEU A C 1
ATOM 1150 O O . LEU A 1 143 ? 105.391 65.541 281.568 1.00 66.68 144 LEU A O 1
ATOM 1155 N N . GLU A 1 144 ? 105.301 63.356 281.152 1.00 66.07 145 GLU A N 1
ATOM 1156 C CA . GLU A 1 144 ? 104.314 63.158 282.207 1.00 65.48 145 GLU A CA 1
ATOM 1157 C C . GLU A 1 144 ? 104.903 63.645 283.515 1.00 64.98 145 GLU A C 1
ATOM 1158 O O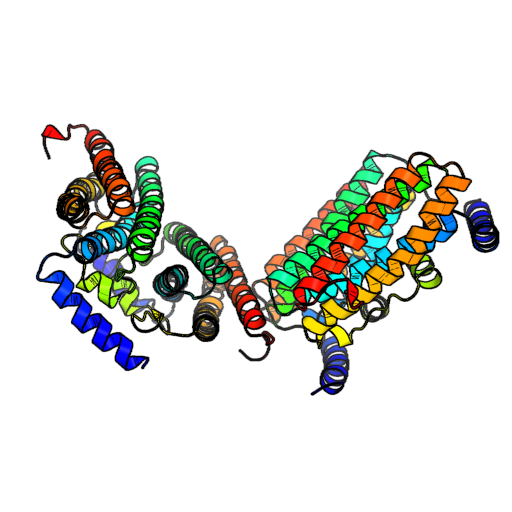 . GLU A 1 144 ? 104.332 64.518 284.158 1.00 64.97 145 GLU A O 1
ATOM 1164 N N . LEU A 1 145 ? 106.062 63.108 283.874 1.00 64.29 146 LEU A N 1
ATOM 1165 C CA . LEU A 1 145 ? 106.756 63.496 285.099 1.00 63.99 146 LEU A CA 1
ATOM 1166 C C . LEU A 1 145 ? 106.831 65.008 285.324 1.00 63.11 146 LEU A C 1
ATOM 1167 O O . LEU A 1 145 ? 106.457 65.491 286.392 1.00 62.86 146 LEU A O 1
ATOM 1172 N N . ALA A 1 146 ? 107.309 65.747 284.330 1.00 62.23 147 ALA A N 1
ATOM 1173 C CA . ALA A 1 146 ? 107.465 67.207 284.459 1.00 61.84 147 ALA A CA 1
ATOM 1174 C C . ALA A 1 146 ? 106.140 67.986 284.633 1.00 61.32 147 ALA A C 1
ATOM 1175 O O . ALA A 1 146 ? 106.099 69.000 285.325 1.00 61.22 147 ALA A O 1
ATOM 1177 N N . ILE A 1 147 ? 105.073 67.516 283.991 1.00 60.60 148 ILE A N 1
ATOM 1178 C CA . ILE A 1 147 ? 103.766 68.137 284.115 1.00 59.98 148 ILE A CA 1
ATOM 1179 C C . ILE A 1 147 ? 103.216 67.867 285.520 1.00 59.24 148 ILE A C 1
ATOM 1180 O O . ILE A 1 147 ? 102.650 68.762 286.146 1.00 58.79 148 ILE A O 1
ATOM 1185 N N . ARG A 1 148 ? 103.381 66.633 286.002 1.00 58.41 149 ARG A N 1
ATOM 1186 C CA . ARG A 1 148 ? 102.876 66.236 287.320 1.00 57.92 149 ARG A CA 1
ATOM 1187 C C . ARG A 1 148 ? 103.430 67.156 288.398 1.00 57.41 149 ARG A C 1
ATOM 1188 O O . ARG A 1 148 ? 102.693 67.596 289.293 1.00 57.13 149 ARG A O 1
ATOM 1196 N N . LYS A 1 149 ? 104.735 67.425 288.307 1.00 56.65 150 LYS A N 1
ATOM 1197 C CA . LYS A 1 149 ? 105.442 68.203 289.312 1.00 56.14 150 LYS A CA 1
ATOM 1198 C C . LYS A 1 149 ? 104.881 69.612 289.322 1.00 55.11 150 LYS A C 1
ATOM 1199 O O . LYS A 1 149 ? 104.426 70.090 290.340 1.00 55.07 150 LYS A O 1
ATOM 1205 N N . LEU A 1 150 ? 104.859 70.252 288.166 1.00 54.16 151 LEU A N 1
ATOM 1206 C CA . LEU A 1 150 ? 104.306 71.601 288.045 1.00 53.48 151 LEU A CA 1
ATOM 1207 C C . LEU A 1 150 ? 102.900 71.757 288.618 1.00 52.72 151 LEU A C 1
ATOM 1208 O O . LEU A 1 150 ? 102.525 72.840 289.020 1.00 52.44 151 LEU A O 1
ATOM 1213 N N . TYR A 1 151 ? 102.113 70.688 288.610 1.00 52.35 152 TYR A N 1
ATOM 1214 C CA . TYR A 1 151 ? 100.763 70.707 289.173 1.00 52.05 152 TYR A CA 1
ATOM 1215 C C . TYR A 1 151 ? 100.942 70.766 290.685 1.00 51.61 152 TYR A C 1
ATOM 1216 O O . TYR A 1 151 ? 100.268 71.551 291.384 1.00 50.67 152 TYR A O 1
ATOM 1225 N N . GLY A 1 152 ? 101.880 69.932 291.154 1.00 51.06 153 GLY A N 1
ATOM 1226 C CA . GLY A 1 152 ? 102.459 70.028 292.487 1.00 50.60 153 GLY A CA 1
ATOM 1227 C C . GLY A 1 152 ? 102.942 71.424 292.857 1.00 49.99 153 GLY A C 1
ATOM 1228 O O . GLY A 1 152 ? 102.305 72.093 293.653 1.00 50.12 153 GLY A O 1
ATOM 1229 N N . TYR A 1 153 ? 104.053 71.884 292.304 1.00 49.18 154 TYR A N 1
ATOM 1230 C CA . TYR A 1 153 ? 104.491 73.233 292.606 1.00 49.02 154 TYR A CA 1
ATOM 1231 C C . TYR A 1 153 ? 103.325 74.200 292.762 1.00 49.51 154 TYR A C 1
ATOM 1232 O O . TYR A 1 153 ? 103.216 74.901 293.770 1.00 49.74 154 TYR A O 1
ATOM 1241 N N . ASN A 1 154 ? 102.460 74.239 291.753 1.00 49.97 155 ASN A N 1
ATOM 1242 C CA . ASN A 1 154 ? 101.323 75.160 291.746 1.00 49.95 155 ASN A CA 1
ATOM 1243 C C . ASN A 1 154 ? 100.402 74.871 292.912 1.00 50.12 155 ASN A C 1
ATOM 1244 O O . ASN A 1 154 ? 99.898 75.776 293.558 1.00 50.28 155 ASN A O 1
ATOM 1249 N N . LEU A 1 155 ? 100.209 73.599 293.197 1.00 50.46 156 LEU A N 1
ATOM 1250 C CA . LEU A 1 155 ? 99.361 73.195 294.315 1.00 50.98 156 LEU A CA 1
ATOM 1251 C C . LEU A 1 155 ? 99.801 73.730 295.678 1.00 51.18 156 LEU A C 1
ATOM 1252 O O . LEU A 1 155 ? 98.961 73.962 296.538 1.00 51.16 156 LEU A O 1
ATOM 1257 N N . SER A 1 156 ? 101.113 73.900 295.850 1.00 51.35 157 SER A N 1
ATOM 1258 C CA . SER A 1 156 ? 101.745 74.281 297.114 1.00 51.37 157 SER A CA 1
ATOM 1259 C C . SER A 1 156 ? 101.862 75.788 297.302 1.00 51.35 157 SER A C 1
ATOM 1260 O O . SER A 1 156 ? 101.918 76.294 298.426 1.00 51.33 157 SER A O 1
ATOM 1263 N N . ILE A 1 157 ? 101.972 76.494 296.190 1.00 51.25 158 ILE A N 1
ATOM 1264 C CA . ILE A 1 157 ? 101.897 77.940 296.204 1.00 51.38 158 ILE A CA 1
ATOM 1265 C C . ILE A 1 157 ? 100.562 78.405 296.763 1.00 51.27 158 ILE A C 1
ATOM 1266 O O . ILE A 1 157 ? 100.472 79.440 297.422 1.00 51.06 158 ILE A O 1
ATOM 1271 N N . ILE A 1 158 ? 99.531 77.626 296.467 1.00 51.25 159 ILE A N 1
ATOM 1272 C CA . ILE A 1 158 ? 98.171 77.931 296.867 1.00 51.16 159 ILE A CA 1
ATOM 1273 C C . ILE A 1 158 ? 98.027 78.017 298.385 1.00 50.80 159 ILE A C 1
ATOM 1274 O O . ILE A 1 158 ? 97.514 79.028 298.862 1.00 50.48 159 ILE A O 1
ATOM 1279 N N . PRO A 1 159 ? 98.443 76.978 299.134 1.00 50.70 160 PRO A N 1
ATOM 1280 C CA . PRO A 1 159 ? 98.379 76.996 300.606 1.00 50.47 160 PRO A CA 1
ATOM 1281 C C . PRO A 1 159 ? 99.421 77.898 301.203 1.00 50.08 160 PRO A C 1
ATOM 1282 O O . PRO A 1 159 ? 99.160 78.474 302.250 1.00 49.58 160 PRO A O 1
ATOM 1286 N N . TYR A 1 160 ? 100.570 78.040 300.552 1.00 50.10 161 TYR A N 1
ATOM 1287 C CA . TYR A 1 160 ? 101.479 79.083 300.964 1.00 50.30 161 TYR A CA 1
ATOM 1288 C C . TYR A 1 160 ? 100.667 80.372 301.030 1.00 50.12 161 TYR A C 1
ATOM 1289 O O . TYR A 1 160 ? 100.633 81.016 302.074 1.00 50.15 161 TYR A O 1
ATOM 1298 N N . PHE A 1 161 ? 100.004 80.711 299.917 1.00 50.04 162 PHE A N 1
ATOM 1299 C CA . PHE A 1 161 ? 99.192 81.932 299.794 1.00 49.97 162 PHE A CA 1
ATOM 1300 C C . PHE A 1 161 ? 97.982 81.931 300.725 1.00 50.10 162 PHE A C 1
ATOM 1301 O O . PHE A 1 161 ? 97.569 82.976 301.223 1.00 49.79 162 PHE A O 1
ATOM 1309 N N . ALA A 1 162 ? 97.416 80.754 300.952 1.00 50.44 163 ALA A N 1
ATOM 1310 C CA . ALA A 1 162 ? 96.222 80.620 301.770 1.00 50.77 163 ALA A CA 1
ATOM 1311 C C . ALA A 1 162 ? 96.529 81.007 303.204 1.00 51.42 163 ALA A C 1
ATOM 1312 O O . ALA A 1 162 ? 95.788 81.780 303.816 1.00 51.36 163 ALA A O 1
ATOM 1314 N N . GLY A 1 163 ? 97.633 80.463 303.721 1.00 52.18 164 GLY A N 1
ATOM 1315 C CA . GLY A 1 163 ? 98.078 80.695 305.085 1.00 52.63 164 GLY A CA 1
ATOM 1316 C C . GLY A 1 163 ? 98.518 82.119 305.373 1.00 53.29 164 GLY A C 1
ATOM 1317 O O . GLY A 1 163 ? 98.412 82.584 306.509 1.00 53.34 164 GLY A O 1
ATOM 1318 N N . GLU A 1 164 ? 98.994 82.828 304.355 1.00 54.05 165 GLU A N 1
ATOM 1319 C CA . GLU A 1 164 ? 99.353 84.231 304.527 1.00 54.77 165 GLU A CA 1
ATOM 1320 C C . GLU A 1 164 ? 98.131 85.047 304.845 1.00 55.13 165 GLU A C 1
ATOM 1321 O O . GLU A 1 164 ? 98.220 86.024 305.560 1.00 55.00 165 GLU A O 1
ATOM 1327 N N . LEU A 1 165 ? 96.993 84.649 304.294 1.00 56.26 166 LEU A N 1
ATOM 1328 C CA . LEU A 1 165 ? 95.728 85.309 304.579 1.00 57.32 166 LEU A CA 1
ATOM 1329 C C . LEU A 1 165 ? 95.108 84.826 305.891 1.00 58.29 166 LEU A C 1
ATOM 1330 O O . LEU A 1 165 ? 94.206 85.470 306.421 1.00 58.65 166 LEU A O 1
ATOM 1335 N N . GLY A 1 166 ? 95.583 83.701 306.415 1.00 59.31 167 GLY A N 1
ATOM 1336 C CA . GLY A 1 166 ? 95.154 83.229 307.721 1.00 60.10 167 GLY A CA 1
ATOM 1337 C C . GLY A 1 166 ? 93.995 82.255 307.627 1.00 61.12 167 GLY A C 1
ATOM 1338 O O . GLY A 1 166 ? 93.307 82.003 308.625 1.00 61.14 167 GLY A O 1
ATOM 1339 N N . LYS A 1 167 ? 93.784 81.712 306.425 1.00 62.16 168 LYS A N 1
ATOM 1340 C CA . LYS A 1 167 ? 92.792 80.671 306.192 1.00 63.15 168 LYS A CA 1
ATOM 1341 C C . LYS A 1 167 ? 93.499 79.374 305.889 1.00 63.63 168 LYS A C 1
ATOM 1342 O O . LYS A 1 167 ? 94.712 79.333 305.864 1.00 63.75 168 LYS A O 1
ATOM 1348 N N . THR A 1 168 ? 92.731 78.312 305.682 1.00 64.60 169 THR A N 1
ATOM 1349 C CA . THR A 1 168 ? 93.271 77.037 305.217 1.00 65.46 169 THR A CA 1
ATOM 1350 C C . THR A 1 168 ? 93.231 77.009 303.688 1.00 66.02 169 THR A C 1
ATOM 1351 O O . THR A 1 168 ? 92.791 77.961 303.064 1.00 65.87 169 THR A O 1
ATOM 1355 N N . ILE A 1 169 ? 93.715 75.928 303.089 1.00 67.00 170 ILE A N 1
ATOM 1356 C CA . ILE A 1 169 ? 93.524 75.697 301.655 1.00 68.01 170 ILE A CA 1
ATOM 1357 C C . ILE A 1 169 ? 92.055 75.378 301.365 1.00 68.84 170 ILE A C 1
ATOM 1358 O O . ILE A 1 169 ? 91.572 75.600 300.250 1.00 68.78 170 ILE A O 1
ATOM 1363 N N . GLY A 1 170 ? 91.358 74.890 302.396 1.00 70.00 171 GLY A N 1
ATOM 1364 C CA . GLY A 1 170 ? 90.022 74.327 302.294 1.00 70.78 171 GLY A CA 1
ATOM 1365 C C . GLY A 1 170 ? 88.965 75.172 301.620 1.00 71.62 171 GLY A C 1
ATOM 1366 O O . GLY A 1 170 ? 87.990 74.635 301.102 1.00 72.00 171 GLY A O 1
ATOM 1367 N N . GLU A 1 171 ? 89.144 76.486 301.620 1.00 72.63 172 GLU A N 1
ATOM 1368 C CA . GLU A 1 171 ? 88.144 77.395 301.063 1.00 73.51 172 GLU A CA 1
ATOM 1369 C C . GLU A 1 171 ? 88.318 77.446 299.535 1.00 73.86 172 GLU A C 1
ATOM 1370 O O . GLU A 1 171 ? 87.710 76.652 298.798 1.00 73.86 172 GLU A O 1
ATOM 1376 N N . PHE A 1 172 ? 89.120 78.398 299.072 1.00 74.35 173 PHE A N 1
ATOM 1377 C CA . PHE A 1 172 ? 89.787 78.328 297.761 1.00 74.82 173 PHE A CA 1
ATOM 1378 C C . PHE A 1 172 ? 90.173 76.884 297.358 1.00 74.81 173 PHE A C 1
ATOM 1379 O O . PHE A 1 172 ? 89.334 76.079 296.927 1.00 74.72 173 PHE A O 1
ATOM 1387 N N . SER B 1 5 ? 89.559 106.793 294.458 1.00 89.16 6 SER B N 1
ATOM 1388 C CA . SER B 1 5 ? 90.799 106.669 295.276 1.00 89.04 6 SER B CA 1
ATOM 1389 C C . SER B 1 5 ? 91.702 105.597 294.682 1.00 89.00 6 SER B C 1
ATOM 1390 O O . SER B 1 5 ? 92.902 105.823 294.512 1.00 89.17 6 SER B O 1
ATOM 1393 N N . ILE B 1 6 ? 91.127 104.436 294.366 1.00 88.80 7 ILE B N 1
ATOM 1394 C CA . ILE B 1 6 ? 91.847 103.409 293.610 1.00 88.58 7 ILE B CA 1
ATOM 1395 C C . ILE B 1 6 ? 91.866 103.878 292.157 1.00 88.61 7 ILE B C 1
ATOM 1396 O O . ILE B 1 6 ? 92.927 103.933 291.515 1.00 88.15 7 ILE B O 1
ATOM 1401 N N . ASP B 1 7 ? 90.672 104.226 291.663 1.00 88.67 8 ASP B N 1
ATOM 1402 C CA . ASP B 1 7 ? 90.487 104.717 290.294 1.00 88.69 8 ASP B CA 1
ATOM 1403 C C . ASP B 1 7 ? 91.047 106.134 290.120 1.00 88.69 8 ASP B C 1
ATOM 1404 O O . ASP B 1 7 ? 91.559 106.480 289.046 1.00 88.53 8 ASP B O 1
ATOM 1409 N N . GLU B 1 8 ? 90.936 106.939 291.180 1.00 88.67 9 GLU B N 1
ATOM 1410 C CA . GLU B 1 8 ? 91.530 108.282 291.232 1.00 88.68 9 GLU B CA 1
ATOM 1411 C C . GLU B 1 8 ? 93.052 108.227 291.002 1.00 88.52 9 GLU B C 1
ATOM 1412 O O . GLU B 1 8 ? 93.602 109.018 290.232 1.00 88.53 9 GLU B O 1
ATOM 1418 N N . LYS B 1 9 ? 93.721 107.283 291.658 1.00 88.28 10 LYS B N 1
ATOM 1419 C CA . LYS B 1 9 ? 95.174 107.174 291.563 1.00 87.96 10 LYS B CA 1
ATOM 1420 C C . LYS B 1 9 ? 95.635 106.746 290.160 1.00 87.83 10 LYS B C 1
ATOM 1421 O O . LYS B 1 9 ? 96.736 107.106 289.745 1.00 87.69 10 LYS B O 1
ATOM 1427 N N . TYR B 1 10 ? 94.798 106.007 289.429 1.00 87.72 11 TYR B N 1
ATOM 1428 C CA . TYR B 1 10 ? 95.185 105.481 288.112 1.00 87.75 11 TYR B CA 1
ATOM 1429 C C . TYR B 1 10 ? 95.027 106.503 286.959 1.00 88.17 11 TYR B C 1
ATOM 1430 O O . TYR B 1 10 ? 95.894 106.573 286.081 1.00 88.14 11 TYR B O 1
ATOM 1439 N N . GLU B 1 11 ? 93.940 107.282 286.940 1.00 88.45 12 GLU B N 1
ATOM 1440 C CA . GLU B 1 11 ? 93.813 108.363 285.946 1.00 88.59 12 GLU B CA 1
ATOM 1441 C C . GLU B 1 11 ? 94.944 109.345 286.198 1.00 88.53 12 GLU B C 1
ATOM 1442 O O . GLU B 1 11 ? 95.687 109.679 285.280 1.00 88.44 12 GLU B O 1
ATOM 1448 N N . ALA B 1 12 ? 95.057 109.773 287.462 1.00 88.61 13 ALA B N 1
ATOM 1449 C CA . ALA B 1 12 ? 96.125 110.660 287.961 1.00 88.52 13 ALA B CA 1
ATOM 1450 C C . ALA B 1 12 ? 97.529 110.197 287.561 1.00 88.44 13 ALA B C 1
ATOM 1451 O O . ALA B 1 12 ? 98.411 111.016 287.283 1.00 88.20 13 ALA B O 1
ATOM 1453 N N . GLU B 1 13 ? 97.712 108.880 287.538 1.00 88.42 14 GLU B N 1
ATOM 1454 C CA . GLU B 1 13 ? 98.951 108.267 287.096 1.00 88.40 14 GLU B CA 1
ATOM 1455 C C . GLU B 1 13 ? 99.134 108.489 285.599 1.00 88.51 14 GLU B C 1
ATOM 1456 O O . GLU B 1 13 ? 100.174 108.979 285.172 1.00 88.44 14 GLU B O 1
ATOM 1462 N N . VAL B 1 14 ? 98.111 108.150 284.814 1.00 88.86 15 VAL B N 1
ATOM 1463 C CA . VAL B 1 14 ? 98.183 108.214 283.346 1.00 89.18 15 VAL B CA 1
ATOM 1464 C C . VAL B 1 14 ? 98.229 109.652 282.815 1.00 89.28 15 VAL B C 1
ATOM 1465 O O . VAL B 1 14 ? 98.816 109.900 281.751 1.00 89.39 15 VAL B O 1
ATOM 1469 N N . LYS B 1 15 ? 97.626 110.591 283.550 1.00 89.29 16 LYS B N 1
ATOM 1470 C CA . LYS B 1 15 ? 97.727 112.015 283.214 1.00 89.34 16 LYS B CA 1
ATOM 1471 C C . LYS B 1 15 ? 99.177 112.438 283.437 1.00 89.13 16 LYS B C 1
ATOM 1472 O O . LYS B 1 15 ? 99.825 112.989 282.540 1.00 89.13 16 LYS B O 1
ATOM 1478 N N . LYS B 1 16 ? 99.677 112.128 284.631 1.00 88.78 17 LYS B N 1
ATOM 1479 C CA . LYS B 1 16 ? 101.075 112.322 284.975 1.00 88.50 17 LYS B CA 1
ATOM 1480 C C . LYS B 1 16 ? 101.995 111.601 283.981 1.00 88.46 17 LYS B C 1
ATOM 1481 O O . LYS B 1 16 ? 103.070 112.103 283.661 1.00 88.39 17 LYS B O 1
ATOM 1487 N N . SER B 1 17 ? 101.557 110.456 283.459 1.00 88.36 18 SER B N 1
ATOM 1488 C CA . SER B 1 17 ? 102.441 109.576 282.698 1.00 88.61 18 SER B CA 1
ATOM 1489 C C . SER B 1 17 ? 102.942 110.177 281.398 1.00 88.83 18 SER B C 1
ATOM 1490 O O . SER B 1 17 ? 104.138 110.115 281.127 1.00 88.74 18 SER B O 1
ATOM 1493 N N . GLU B 1 18 ? 102.041 110.729 280.583 1.00 89.14 19 GLU B N 1
ATOM 1494 C CA . GLU B 1 18 ? 102.449 111.256 279.280 1.00 89.16 19 GLU B CA 1
ATOM 1495 C C . GLU B 1 18 ? 102.761 112.746 279.289 1.00 89.19 19 GLU B C 1
ATOM 1496 O O . GLU B 1 18 ? 103.499 113.207 278.419 1.00 89.34 19 GLU B O 1
ATOM 1502 N N . ILE B 1 19 ? 102.248 113.500 280.260 1.00 89.12 20 ILE B N 1
ATOM 1503 C CA . ILE B 1 19 ? 102.833 114.817 280.523 1.00 89.26 20 ILE B CA 1
ATOM 1504 C C . ILE B 1 19 ? 104.340 114.622 280.730 1.00 89.64 20 ILE B C 1
ATOM 1505 O O . ILE B 1 19 ? 105.151 115.434 280.277 1.00 89.80 20 ILE B O 1
ATOM 1510 N N . ASP B 1 20 ? 104.700 113.529 281.403 1.00 90.01 21 ASP B N 1
ATOM 1511 C CA . ASP B 1 20 ? 106.093 113.208 281.696 1.00 90.33 21 ASP B CA 1
ATOM 1512 C C . ASP B 1 20 ? 106.875 112.743 280.456 1.00 90.78 21 ASP B C 1
ATOM 1513 O O . ASP B 1 20 ? 108.054 113.072 280.320 1.00 90.91 21 ASP B O 1
ATOM 1518 N N . HIS B 1 21 ? 106.235 111.991 279.561 1.00 91.21 22 HIS B N 1
ATOM 1519 C CA . HIS B 1 21 ? 106.873 111.575 278.301 1.00 91.73 22 HIS B CA 1
ATOM 1520 C C . HIS B 1 21 ? 107.280 112.814 277.485 1.00 91.55 22 HIS B C 1
ATOM 1521 O O . HIS B 1 21 ? 108.433 112.949 277.032 1.00 91.46 22 HIS B O 1
ATOM 1528 N N . HIS B 1 22 ? 106.310 113.720 277.322 1.00 91.20 23 HIS B N 1
ATOM 1529 C CA . HIS B 1 22 ? 106.298 114.670 276.202 1.00 90.90 23 HIS B CA 1
ATOM 1530 C C . HIS B 1 22 ? 107.220 115.859 276.401 1.00 90.16 23 HIS B C 1
ATOM 1531 O O . HIS B 1 22 ? 107.447 116.641 275.467 1.00 90.28 23 HIS B O 1
ATOM 1538 N N . LYS B 1 23 ? 107.737 115.989 277.619 1.00 89.13 24 LYS B N 1
ATOM 1539 C CA . LYS B 1 23 ? 108.831 116.897 277.911 1.00 88.30 24 LYS B CA 1
ATOM 1540 C C . LYS B 1 23 ? 109.919 116.032 278.534 1.00 87.19 24 LYS B C 1
ATOM 1541 O O . LYS B 1 23 ? 110.029 115.978 279.759 1.00 87.03 24 LYS B O 1
ATOM 1547 N N . PRO B 1 24 ? 110.728 115.376 277.690 1.00 85.84 25 PRO B N 1
ATOM 1548 C CA . PRO B 1 24 ? 111.519 114.203 278.090 1.00 84.84 25 PRO B CA 1
ATOM 1549 C C . PRO B 1 24 ? 111.886 114.154 279.581 1.00 83.87 25 PRO B C 1
ATOM 1550 O O . PRO B 1 24 ? 112.682 114.983 280.041 1.00 84.09 25 PRO B O 1
ATOM 1554 N N . THR B 1 25 ? 111.285 113.205 280.309 1.00 82.47 26 THR B N 1
ATOM 1555 C CA . THR B 1 25 ? 111.612 112.908 281.713 1.00 81.08 26 THR B CA 1
ATOM 1556 C C . THR B 1 25 ? 112.510 111.676 281.752 1.00 80.09 26 THR B C 1
ATOM 1557 O O . THR B 1 25 ? 112.127 110.637 281.219 1.00 79.81 26 THR B O 1
ATOM 1561 N N . ALA B 1 26 ? 113.685 111.783 282.382 1.00 79.01 27 ALA B N 1
ATOM 1562 C CA . ALA B 1 26 ? 114.679 110.681 282.395 1.00 78.18 27 ALA B CA 1
ATOM 1563 C C . ALA B 1 26 ? 114.065 109.304 282.593 1.00 77.41 27 ALA B C 1
ATOM 1564 O O . ALA B 1 26 ? 114.453 108.354 281.917 1.00 76.94 27 ALA B O 1
ATOM 1566 N N . GLY B 1 27 ? 113.109 109.219 283.516 1.00 76.83 28 GLY B N 1
ATOM 1567 C CA . GLY B 1 27 ? 112.419 107.979 283.817 1.00 76.59 28 GLY B CA 1
ATOM 1568 C C . GLY B 1 27 ? 111.470 107.491 282.738 1.00 76.33 28 GLY B C 1
ATOM 1569 O O . GLY B 1 27 ? 111.509 106.320 282.350 1.00 75.98 28 GLY B O 1
ATOM 1570 N N . ALA B 1 28 ? 110.601 108.381 282.268 1.00 76.10 29 ALA B N 1
ATOM 1571 C CA . ALA B 1 28 ? 109.686 108.063 281.170 1.00 75.89 29 ALA B CA 1
ATOM 1572 C C . ALA B 1 28 ? 110.424 107.626 279.888 1.00 75.55 29 ALA B C 1
ATOM 1573 O O . ALA B 1 28 ? 109.904 106.839 279.086 1.00 75.14 29 ALA B O 1
ATOM 1575 N N . MET B 1 29 ? 111.638 108.134 279.714 1.00 75.35 30 MET B N 1
ATOM 1576 C CA . MET B 1 29 ? 112.493 107.734 278.610 1.00 75.49 30 MET B CA 1
ATOM 1577 C C . MET B 1 29 ? 113.077 106.333 278.856 1.00 74.94 30 MET B C 1
ATOM 1578 O O . MET B 1 29 ? 113.342 105.588 277.909 1.00 75.10 30 MET B O 1
ATOM 1583 N N . LEU B 1 30 ? 113.287 105.983 280.124 1.00 74.15 31 LEU B N 1
ATOM 1584 C CA . LEU B 1 30 ? 113.682 104.619 280.500 1.00 73.36 31 LEU B CA 1
ATOM 1585 C C . LEU B 1 30 ? 112.514 103.638 280.501 1.00 72.88 31 LEU B C 1
ATOM 1586 O O . LEU B 1 30 ? 112.720 102.427 280.495 1.00 72.46 31 LEU B O 1
ATOM 1591 N N . SER B 1 31 ? 111.293 104.163 280.537 1.00 72.53 32 SER B N 1
ATOM 1592 C CA . SER B 1 31 ? 110.110 103.335 280.359 1.00 72.25 32 SER B CA 1
ATOM 1593 C C . SER B 1 31 ? 110.174 102.733 278.968 1.00 72.39 32 SER B C 1
ATOM 1594 O O . SER B 1 31 ? 109.672 101.632 278.739 1.00 72.29 32 SER B O 1
ATOM 1597 N N . HIS B 1 32 ? 110.796 103.456 278.039 1.00 72.49 33 HIS B N 1
ATOM 1598 C CA . HIS B 1 32 ? 111.042 102.901 276.721 1.00 72.72 33 HIS B CA 1
ATOM 1599 C C . HIS B 1 32 ? 112.157 101.872 276.843 1.00 72.58 33 HIS B C 1
ATOM 1600 O O . HIS B 1 32 ? 111.960 100.698 276.490 1.00 72.75 33 HIS B O 1
ATOM 1607 N N . VAL B 1 33 ? 113.292 102.285 277.406 1.00 72.22 34 VAL B N 1
ATOM 1608 C CA . VAL B 1 33 ? 114.435 101.379 277.596 1.00 72.03 34 VAL B CA 1
ATOM 1609 C C . VAL B 1 33 ? 114.018 100.029 278.196 1.00 71.62 34 VAL B C 1
ATOM 1610 O O . VAL B 1 33 ? 114.527 98.984 277.803 1.00 71.50 34 VAL B O 1
ATOM 1614 N N . LEU B 1 34 ? 113.088 100.065 279.139 1.00 71.26 35 LEU B N 1
ATOM 1615 C CA . LEU B 1 34 ? 112.697 98.879 279.878 1.00 71.21 35 LEU B CA 1
ATOM 1616 C C . LEU B 1 34 ? 111.939 97.886 279.000 1.00 71.40 35 LEU B C 1
ATOM 1617 O O . LEU B 1 34 ? 112.324 96.720 278.904 1.00 71.36 35 LEU B O 1
ATOM 1622 N N . SER B 1 35 ? 110.878 98.360 278.347 1.00 71.67 36 SER B N 1
ATOM 1623 C CA . SER B 1 35 ? 109.967 97.494 277.583 1.00 71.69 36 SER B CA 1
ATOM 1624 C C . SER B 1 35 ? 110.663 96.749 276.446 1.00 72.05 36 SER B C 1
ATOM 1625 O O . SER B 1 35 ? 110.253 95.653 276.085 1.00 71.83 36 SER B O 1
ATOM 1628 N N . ASN B 1 36 ? 111.717 97.339 275.888 1.00 72.52 37 ASN B N 1
ATOM 1629 C CA . ASN B 1 36 ? 112.498 96.656 274.859 1.00 72.96 37 ASN B CA 1
ATOM 1630 C C . ASN B 1 36 ? 113.104 95.398 275.456 1.00 73.28 37 ASN B C 1
ATOM 1631 O O . ASN B 1 36 ? 112.892 94.300 274.953 1.00 73.16 37 ASN B O 1
ATOM 1636 N N . ILE B 1 37 ? 113.847 95.580 276.545 1.00 73.84 38 ILE B N 1
ATOM 1637 C CA . ILE B 1 37 ? 114.423 94.473 277.293 1.00 74.32 38 ILE B CA 1
ATOM 1638 C C . ILE B 1 37 ? 113.361 93.402 277.482 1.00 74.83 38 ILE B C 1
ATOM 1639 O O . ILE B 1 37 ? 113.630 92.235 277.228 1.00 74.85 38 ILE B O 1
ATOM 1644 N N . PHE B 1 38 ? 112.155 93.810 277.894 1.00 75.43 39 PHE B N 1
ATOM 1645 C CA . PHE B 1 38 ? 111.040 92.885 278.109 1.00 75.81 39 PHE B CA 1
ATOM 1646 C C . PHE B 1 38 ? 110.718 92.137 276.830 1.00 76.05 39 PHE B C 1
ATOM 1647 O O . PHE B 1 38 ? 110.486 90.939 276.836 1.00 75.93 39 PHE B O 1
ATOM 1655 N N . TYR B 1 39 ? 110.674 92.873 275.735 1.00 76.59 40 TYR B N 1
ATOM 1656 C CA . TYR B 1 39 ? 110.427 92.286 274.435 1.00 77.22 40 TYR B CA 1
ATOM 1657 C C . TYR B 1 39 ? 111.569 91.326 274.085 1.00 77.22 40 TYR B C 1
ATOM 1658 O O . TYR B 1 39 ? 111.330 90.213 273.607 1.00 77.25 40 TYR B O 1
ATOM 1667 N N . GLU B 1 40 ? 112.804 91.751 274.342 1.00 77.17 41 GLU B N 1
ATOM 1668 C CA . GLU B 1 40 ? 113.984 90.986 273.938 1.00 77.34 41 GLU B CA 1
ATOM 1669 C C . GLU B 1 40 ? 114.053 89.624 274.631 1.00 77.51 41 GLU B C 1
ATOM 1670 O O . GLU B 1 40 ? 114.585 88.671 274.077 1.00 77.35 41 GLU B O 1
ATOM 1676 N N . LYS B 1 41 ? 113.506 89.557 275.843 1.00 77.94 42 LYS B N 1
ATOM 1677 C CA . LYS B 1 41 ? 113.339 88.307 276.599 1.00 78.06 42 LYS B CA 1
ATOM 1678 C C . LYS B 1 41 ? 112.614 87.278 275.744 1.00 78.04 42 LYS B C 1
ATOM 1679 O O . LYS B 1 41 ? 113.029 86.121 275.636 1.00 77.46 42 LYS B O 1
ATOM 1685 N N . ILE B 1 42 ? 111.514 87.740 275.155 1.00 78.21 43 ILE B N 1
ATOM 1686 C CA . ILE B 1 42 ? 110.665 86.916 274.311 1.00 78.51 43 ILE B CA 1
ATOM 1687 C C . ILE B 1 42 ? 111.444 86.441 273.098 1.00 78.52 43 ILE B C 1
ATOM 1688 O O . ILE B 1 42 ? 111.414 85.260 272.763 1.00 78.62 43 ILE B O 1
ATOM 1693 N N . SER B 1 43 ? 112.141 87.363 272.441 1.00 78.54 44 SER B N 1
ATOM 1694 C CA . SER B 1 43 ? 112.887 87.026 271.233 1.00 78.77 44 SER B CA 1
ATOM 1695 C C . SER B 1 43 ? 114.081 86.108 271.527 1.00 78.85 44 SER B C 1
ATOM 1696 O O . SER B 1 43 ? 114.435 85.265 270.700 1.00 78.92 44 SER B O 1
ATOM 1699 N N . LEU B 1 44 ? 114.669 86.251 272.715 1.00 78.95 45 LEU B N 1
ATOM 1700 C CA . LEU B 1 44 ? 115.881 85.518 273.089 1.0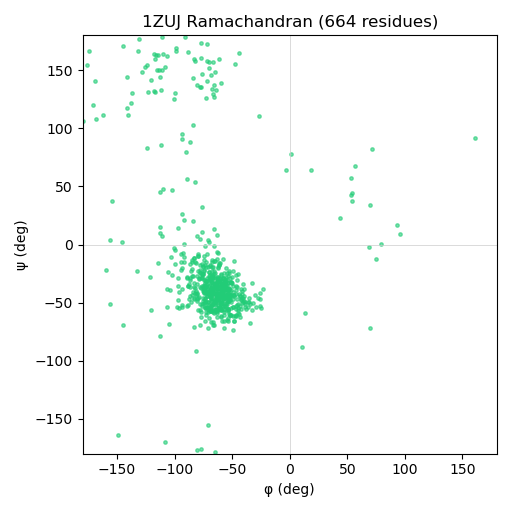0 78.89 45 LEU B CA 1
ATOM 1701 C C . LEU B 1 44 ? 115.576 84.134 273.664 1.00 79.42 45 LEU B C 1
ATOM 1702 O O . LEU B 1 44 ? 116.428 83.257 273.645 1.00 79.51 45 LEU B O 1
ATOM 1707 N N . MET B 1 45 ? 114.369 83.935 274.180 1.00 80.05 46 MET B N 1
ATOM 1708 C CA . MET B 1 45 ? 113.983 82.639 274.735 1.00 80.71 46 MET B CA 1
ATOM 1709 C C . MET B 1 45 ? 113.598 81.734 273.577 1.00 80.68 46 MET B C 1
ATOM 1710 O O . MET B 1 45 ? 113.922 80.544 273.543 1.00 80.31 46 MET B O 1
ATOM 1715 N N . GLN B 1 46 ? 112.868 82.335 272.644 1.00 80.84 47 GLN B N 1
ATOM 1716 C CA . GLN B 1 46 ? 112.671 81.793 271.315 1.00 80.81 47 GLN B CA 1
ATOM 1717 C C . GLN B 1 46 ? 114.011 81.293 270.821 1.00 80.64 47 GLN B C 1
ATOM 1718 O O . GLN B 1 46 ? 114.180 80.098 270.569 1.00 80.39 47 GLN B O 1
ATOM 1724 N N . ALA B 1 47 ? 114.972 82.210 270.743 1.00 80.44 48 ALA B N 1
ATOM 1725 C CA . ALA B 1 47 ? 116.290 81.910 270.189 1.00 80.49 48 ALA B CA 1
ATOM 1726 C C . ALA B 1 47 ? 116.968 80.738 270.882 1.00 80.42 48 ALA B C 1
ATOM 1727 O O . ALA B 1 47 ? 117.653 79.972 270.234 1.00 80.40 48 ALA B O 1
ATOM 1729 N N . GLY B 1 48 ? 116.788 80.603 272.193 1.00 80.48 49 GLY B N 1
ATOM 1730 C CA . GLY B 1 48 ? 117.424 79.527 272.940 1.00 80.52 49 GLY B CA 1
ATOM 1731 C C . GLY B 1 48 ? 116.752 78.199 272.663 1.00 80.52 49 GLY B C 1
ATOM 1732 O O . GLY B 1 48 ? 117.413 77.178 272.488 1.00 80.28 49 GLY B O 1
ATOM 1733 N N . LEU B 1 49 ? 115.425 78.234 272.611 1.00 80.62 50 LEU B N 1
ATOM 1734 C CA . LEU B 1 49 ? 114.620 77.053 272.336 1.00 80.75 50 LEU B CA 1
ATOM 1735 C C . LEU B 1 49 ? 114.827 76.521 270.911 1.00 80.80 50 LEU B C 1
ATOM 1736 O O . LEU B 1 49 ? 115.374 75.428 270.733 1.00 81.04 50 LEU B O 1
ATOM 1741 N N . TYR B 1 50 ? 114.400 77.296 269.907 1.00 80.72 51 TYR B N 1
ATOM 1742 C CA . TYR B 1 50 ? 114.292 76.797 268.521 1.00 80.45 51 TYR B CA 1
ATOM 1743 C C . TYR B 1 50 ? 115.519 77.006 267.617 1.00 79.99 51 TYR B C 1
ATOM 1744 O O . TYR B 1 50 ? 115.499 76.595 266.451 1.00 80.06 51 TYR B O 1
ATOM 1753 N N . ALA B 1 51 ? 116.584 77.609 268.153 1.00 79.42 52 ALA B N 1
ATOM 1754 C CA . ALA B 1 51 ? 117.847 77.737 267.420 1.00 78.93 52 ALA B CA 1
ATOM 1755 C C . ALA B 1 51 ? 118.631 76.437 267.515 1.00 78.49 52 ALA B C 1
ATOM 1756 O O . ALA B 1 51 ? 118.151 75.468 268.100 1.00 78.32 52 ALA B O 1
ATOM 1758 N N . LYS B 1 52 ? 119.839 76.430 266.955 1.00 78.13 53 LYS B N 1
ATOM 1759 C CA . LYS B 1 52 ? 120.431 75.199 266.426 1.00 77.97 53 LYS B CA 1
ATOM 1760 C C . LYS B 1 52 ? 121.754 74.819 267.097 1.00 77.78 53 LYS B C 1
ATOM 1761 O O . LYS B 1 52 ? 121.900 73.703 267.628 1.00 77.94 53 LYS B O 1
ATOM 1767 N N . SER B 1 53 ? 122.719 75.732 267.061 1.00 77.27 54 SER B N 1
ATOM 1768 C CA . SER B 1 53 ? 124.015 75.478 267.685 1.00 76.76 54 SER B CA 1
ATOM 1769 C C . SER B 1 53 ? 123.804 75.522 269.192 1.00 76.59 54 SER B C 1
ATOM 1770 O O . SER B 1 53 ? 123.028 76.340 269.682 1.00 76.64 54 SER B O 1
ATOM 1773 N N . ALA B 1 54 ? 124.468 74.615 269.907 1.00 76.24 55 ALA B N 1
ATOM 1774 C CA . ALA B 1 54 ? 124.392 74.558 271.366 1.00 75.74 55 ALA B CA 1
ATOM 1775 C C . ALA B 1 54 ? 124.957 75.818 271.993 1.00 75.33 55 ALA B C 1
ATOM 1776 O O . ALA B 1 54 ? 124.338 76.391 272.860 1.00 75.48 55 ALA B O 1
ATOM 1778 N N . ASN B 1 55 ? 126.127 76.244 271.539 1.00 75.07 56 ASN B N 1
ATOM 1779 C CA . ASN B 1 55 ? 126.805 77.438 272.062 1.00 75.15 56 ASN B CA 1
ATOM 1780 C C . ASN B 1 55 ? 125.956 78.717 272.050 1.00 75.09 56 ASN B C 1
ATOM 1781 O O . ASN B 1 55 ? 125.778 79.380 273.079 1.00 75.19 56 ASN B O 1
ATOM 1786 N N . TYR B 1 56 ? 125.470 79.080 270.865 1.00 74.85 57 TYR B N 1
ATOM 1787 C CA . TYR B 1 56 ? 124.623 80.263 270.700 1.00 74.46 57 TYR B CA 1
ATOM 1788 C C . TYR B 1 56 ? 123.267 79.989 271.363 1.00 73.50 57 TYR B C 1
ATOM 1789 O O . TYR B 1 56 ? 122.602 80.910 271.806 1.00 73.31 57 TYR B O 1
ATOM 1798 N N . ARG B 1 57 ? 122.884 78.718 271.451 1.00 72.56 58 ARG B N 1
ATOM 1799 C CA . ARG B 1 57 ? 121.629 78.331 272.086 1.00 72.10 58 ARG B CA 1
ATOM 1800 C C . ARG B 1 57 ? 121.574 78.826 273.520 1.00 71.64 58 ARG B C 1
ATOM 1801 O O . ARG B 1 57 ? 120.608 79.492 273.923 1.00 71.56 58 ARG B O 1
ATOM 1809 N N . ILE B 1 58 ? 122.622 78.486 274.276 1.00 71.03 59 ILE B N 1
ATOM 1810 C CA . ILE B 1 58 ? 122.729 78.822 275.700 1.00 70.32 59 ILE B CA 1
ATOM 1811 C C . ILE B 1 58 ? 122.982 80.309 275.913 1.00 69.75 59 ILE B C 1
ATOM 1812 O O . ILE B 1 58 ? 122.341 80.920 276.762 1.00 69.78 59 ILE B O 1
ATOM 1817 N N . LYS B 1 59 ? 123.884 80.908 275.135 1.00 68.99 60 LYS B N 1
ATOM 1818 C CA . LYS B 1 59 ? 124.203 82.320 275.339 1.00 68.40 60 LYS B CA 1
ATOM 1819 C C . LYS B 1 59 ? 122.949 83.189 275.234 1.00 68.03 60 LYS B C 1
ATOM 1820 O O . LYS B 1 59 ? 122.897 84.274 275.802 1.00 67.50 60 LYS B O 1
ATOM 1826 N N . PHE B 1 60 ? 121.945 82.694 274.516 1.00 67.98 61 PHE B N 1
ATOM 1827 C CA . PHE B 1 60 ? 120.678 83.396 274.383 1.00 68.20 61 PHE B CA 1
ATOM 1828 C C . PHE B 1 60 ? 119.970 83.392 275.728 1.00 67.92 61 PHE B C 1
ATOM 1829 O O . PHE B 1 60 ? 119.569 84.444 276.229 1.00 67.59 61 PHE B O 1
ATOM 1837 N N . ARG B 1 61 ? 119.819 82.195 276.294 1.00 67.74 62 ARG B N 1
ATOM 1838 C CA . ARG B 1 61 ? 119.233 82.010 277.634 1.00 67.44 62 ARG B CA 1
ATOM 1839 C C . ARG B 1 61 ? 119.950 82.830 278.690 1.00 66.58 62 ARG B C 1
ATOM 1840 O O . ARG B 1 61 ? 119.324 83.443 279.549 1.00 65.78 62 ARG B O 1
ATOM 1848 N N . GLU B 1 62 ? 121.274 82.775 278.627 1.00 66.13 63 GLU B N 1
ATOM 1849 C CA . GLU B 1 62 ? 122.146 83.551 279.483 1.00 66.09 63 GLU B CA 1
ATOM 1850 C C . GLU B 1 62 ? 121.690 85.011 279.466 1.00 65.84 63 GLU B C 1
ATOM 1851 O O . GLU B 1 62 ? 121.415 85.591 280.513 1.00 65.70 63 GLU B O 1
ATOM 1857 N N . ILE B 1 63 ? 121.570 85.579 278.268 1.00 65.55 64 ILE B N 1
ATOM 1858 C CA . ILE B 1 63 ? 121.163 86.972 278.095 1.00 65.07 64 ILE B CA 1
ATOM 1859 C C . ILE B 1 63 ? 119.694 87.199 278.521 1.00 64.83 64 ILE B C 1
ATOM 1860 O O . ILE B 1 63 ? 119.346 88.264 278.988 1.00 64.37 64 ILE B O 1
ATOM 1865 N N . ALA B 1 64 ? 118.845 86.184 278.395 1.00 65.11 65 ALA B N 1
ATOM 1866 C CA . ALA B 1 64 ? 117.433 86.280 278.823 1.00 65.08 65 ALA B CA 1
ATOM 1867 C C . ALA B 1 64 ? 117.279 86.434 280.348 1.00 64.90 65 ALA B C 1
ATOM 1868 O O . ALA B 1 64 ? 116.312 87.014 280.830 1.00 64.70 65 ALA B O 1
ATOM 1870 N N . LEU B 1 65 ? 118.239 85.892 281.091 1.00 64.82 66 LEU B N 1
ATOM 1871 C CA . LEU B 1 65 ? 118.365 86.136 282.526 1.00 64.56 66 LEU B CA 1
ATOM 1872 C C . LEU B 1 65 ? 118.865 87.562 282.773 1.00 63.97 66 LEU B C 1
ATOM 1873 O O . LEU B 1 65 ? 118.179 88.377 283.383 1.00 63.54 66 LEU B O 1
ATOM 1878 N N . LYS B 1 66 ? 120.059 87.852 282.265 1.00 63.35 67 LYS B N 1
ATOM 1879 C CA . LYS B 1 66 ? 120.711 89.131 282.507 1.00 63.21 67 LYS B CA 1
ATOM 1880 C C . LYS B 1 66 ? 119.812 90.285 282.106 1.00 62.67 67 LYS B C 1
ATOM 1881 O O . LYS B 1 66 ? 119.884 91.353 282.700 1.00 62.72 67 LYS B O 1
ATOM 1887 N N . GLU B 1 67 ? 118.959 90.081 281.111 1.00 62.13 68 GLU B N 1
ATOM 1888 C CA . GLU B 1 67 ? 118.071 91.150 280.688 1.00 61.69 68 GLU B CA 1
ATOM 1889 C C . GLU B 1 67 ? 117.069 91.275 281.812 1.00 60.84 68 GLU B C 1
ATOM 1890 O O . GLU B 1 67 ? 116.958 92.328 282.417 1.00 60.73 68 GLU B O 1
ATOM 1896 N N . ASP B 1 68 ? 116.416 90.168 282.149 1.00 59.94 69 ASP B N 1
ATOM 1897 C CA . ASP B 1 68 ? 115.496 90.110 283.298 1.00 59.27 69 ASP B CA 1
ATOM 1898 C C . ASP B 1 68 ? 116.056 90.683 284.603 1.00 58.29 69 ASP B C 1
ATOM 1899 O O . ASP B 1 68 ? 115.302 91.048 285.498 1.00 57.65 69 ASP B O 1
ATOM 1904 N N . GLU B 1 69 ? 117.381 90.731 284.709 1.00 57.55 70 GLU B N 1
ATOM 1905 C CA . GLU B 1 69 ? 118.056 91.334 285.853 1.00 56.92 70 GLU B CA 1
ATOM 1906 C C . GLU B 1 69 ? 118.190 92.825 285.660 1.00 56.38 70 GLU B C 1
ATOM 1907 O O . GLU B 1 69 ? 117.982 93.594 286.591 1.00 56.80 70 GLU B O 1
ATOM 1913 N N . TRP B 1 70 ? 118.564 93.232 284.455 1.00 55.64 71 TRP B N 1
ATOM 1914 C CA . TRP B 1 70 ? 118.594 94.643 284.112 1.00 54.77 71 TRP B CA 1
ATOM 1915 C C . TRP B 1 70 ? 117.208 95.233 284.257 1.00 54.42 71 TRP B C 1
ATOM 1916 O O . TRP B 1 70 ? 117.060 96.334 284.773 1.00 54.14 71 TRP B O 1
ATOM 1927 N N . PHE B 1 71 ? 116.182 94.493 283.847 1.00 54.22 72 PHE B N 1
ATOM 1928 C CA . PHE B 1 71 ? 114.824 94.955 284.082 1.00 54.26 72 PHE B CA 1
ATOM 1929 C C . PHE B 1 71 ? 114.753 95.275 285.550 1.00 54.27 72 PHE B C 1
ATOM 1930 O O . PHE B 1 71 ? 114.585 96.432 285.912 1.00 53.92 72 PHE B O 1
ATOM 1938 N N . TYR B 1 72 ? 114.993 94.255 286.382 1.00 54.55 73 TYR B N 1
ATOM 1939 C CA . TYR B 1 72 ? 114.756 94.345 287.829 1.00 54.61 73 TYR B CA 1
ATOM 1940 C C . TYR B 1 72 ? 115.446 95.501 288.514 1.00 54.55 73 TYR B C 1
ATOM 1941 O O . TYR B 1 72 ? 114.805 96.258 289.236 1.00 54.10 73 TYR B O 1
ATOM 1950 N N . LEU B 1 73 ? 116.746 95.624 288.271 1.00 54.76 74 LEU B N 1
ATOM 1951 C CA . LEU B 1 73 ? 117.568 96.632 288.917 1.00 55.09 74 LEU B CA 1
ATOM 1952 C C . LEU B 1 73 ? 117.110 97.998 288.449 1.00 55.33 74 LEU B C 1
ATOM 1953 O O . LEU B 1 73 ? 116.693 98.827 289.255 1.00 55.45 74 LEU B O 1
ATOM 1958 N N . ILE B 1 74 ? 117.169 98.229 287.140 1.00 55.45 75 ILE B N 1
ATOM 1959 C CA . ILE B 1 74 ? 116.806 99.536 286.588 1.00 55.29 75 ILE B CA 1
ATOM 1960 C C . ILE B 1 74 ? 115.414 99.930 287.109 1.00 54.66 75 ILE B C 1
ATOM 1961 O O . ILE B 1 74 ? 115.215 101.044 287.564 1.00 54.27 75 ILE B O 1
ATOM 1966 N N . SER B 1 75 ? 114.470 98.996 287.079 1.00 54.22 76 SER B N 1
ATOM 1967 C CA . SER B 1 75 ? 113.123 99.258 287.582 1.00 53.94 76 SER B CA 1
ATOM 1968 C C . SER B 1 75 ? 113.201 99.789 289.007 1.00 54.16 76 SER B C 1
ATOM 1969 O O . SER B 1 75 ? 112.682 100.859 289.307 1.00 53.60 76 SER B O 1
ATOM 1972 N N . GLU B 1 76 ? 113.866 99.016 289.871 1.00 54.68 77 GLU B N 1
ATOM 1973 C CA . GLU B 1 76 ? 114.037 99.315 291.304 1.00 54.90 77 GLU B CA 1
ATOM 1974 C C . GLU B 1 76 ? 114.594 100.704 291.592 1.00 54.64 77 GLU B C 1
ATOM 1975 O O . GLU B 1 76 ? 114.143 101.383 292.509 1.00 53.80 77 GLU B O 1
ATOM 1981 N N . GLN B 1 77 ? 115.602 101.074 290.802 1.00 54.88 78 GLN B N 1
ATOM 1982 C CA . GLN B 1 77 ? 116.333 102.334 290.910 1.00 55.10 78 GLN B CA 1
ATOM 1983 C C . GLN B 1 77 ? 115.489 103.530 290.451 1.00 55.10 78 GLN B C 1
ATOM 1984 O O . GLN B 1 77 ? 115.576 104.606 291.027 1.00 54.88 78 GLN B O 1
ATOM 1990 N N . LEU B 1 78 ? 114.700 103.333 289.392 1.00 55.55 79 LEU B N 1
ATOM 1991 C CA . LEU B 1 78 ? 113.614 104.246 289.007 1.00 55.72 79 LEU B CA 1
ATOM 1992 C C . LEU B 1 78 ? 112.710 104.402 290.209 1.00 55.68 79 LEU B C 1
ATOM 1993 O O . LEU B 1 78 ? 112.441 105.503 290.671 1.00 55.70 79 LEU B O 1
ATOM 1998 N N . LEU B 1 79 ? 112.290 103.261 290.731 1.00 55.92 80 LEU B N 1
ATOM 1999 C CA . LEU B 1 79 ? 111.264 103.186 291.758 1.00 56.45 80 LEU B CA 1
ATOM 2000 C C . LEU B 1 79 ? 111.731 103.642 293.147 1.00 56.77 80 LEU B C 1
ATOM 2001 O O . LEU B 1 79 ? 110.900 103.952 294.004 1.00 56.30 80 LEU B O 1
ATOM 2006 N N . ASP B 1 80 ? 113.046 103.701 293.355 1.00 57.37 81 ASP B N 1
ATOM 2007 C CA . ASP B 1 80 ? 113.602 104.215 294.601 1.00 58.07 81 ASP B CA 1
ATOM 2008 C C . ASP B 1 80 ? 113.472 105.721 294.587 1.00 58.73 81 ASP B C 1
ATOM 2009 O O . ASP B 1 80 ? 113.143 106.324 295.615 1.00 59.19 81 ASP B O 1
ATOM 2014 N N . GLU B 1 81 ? 113.718 106.333 293.425 1.00 59.25 82 GLU B N 1
ATOM 2015 C CA . GLU B 1 81 ? 113.572 107.789 293.281 1.00 59.57 82 GLU B CA 1
ATOM 2016 C C . GLU B 1 81 ? 112.127 108.241 292.983 1.00 59.90 82 GLU B C 1
ATOM 2017 O O . GLU B 1 81 ? 111.909 109.337 292.499 1.00 59.89 82 GLU B O 1
ATOM 2023 N N . ASN B 1 82 ? 111.153 107.396 293.299 1.00 60.73 83 ASN B N 1
ATOM 2024 C CA . ASN B 1 82 ? 109.720 107.742 293.261 1.00 61.49 83 ASN B CA 1
ATOM 2025 C C . ASN B 1 82 ? 109.119 107.961 291.864 1.00 62.26 83 ASN B C 1
ATOM 2026 O O . ASN B 1 82 ? 108.195 108.768 291.692 1.00 62.44 83 ASN B O 1
ATOM 2031 N N . GLU B 1 83 ? 109.611 107.215 290.883 1.00 62.86 84 GLU B N 1
ATOM 2032 C CA . GLU B 1 83 ? 109.207 107.434 289.506 1.00 63.52 84 GLU B CA 1
ATOM 2033 C C . GLU B 1 83 ? 108.408 106.248 288.964 1.00 63.93 84 GLU B C 1
ATOM 2034 O O . GLU B 1 83 ? 108.597 105.116 289.396 1.00 63.86 84 GLU B O 1
ATOM 2040 N N . LEU B 1 84 ? 107.505 106.534 288.024 1.00 64.53 85 LEU B N 1
ATOM 2041 C CA . LEU B 1 84 ? 106.600 105.532 287.456 1.00 64.80 85 LEU B CA 1
ATOM 2042 C C . LEU B 1 84 ? 107.363 104.456 286.705 1.00 64.87 85 LEU B C 1
ATOM 2043 O O . LEU B 1 84 ? 108.230 104.759 285.869 1.00 64.70 85 LEU B O 1
ATOM 2048 N N . VAL B 1 85 ? 107.014 103.202 286.978 1.00 64.82 86 VAL B N 1
ATOM 2049 C CA . VAL B 1 85 ? 107.612 102.086 286.255 1.00 64.90 86 VAL B CA 1
ATOM 2050 C C . VAL B 1 85 ? 106.598 101.265 285.429 1.00 64.91 86 VAL B C 1
ATOM 2051 O O . VAL B 1 85 ? 105.546 100.844 285.929 1.00 64.84 86 VAL B O 1
ATOM 2055 N N . PRO B 1 86 ? 106.946 101.027 284.166 1.00 64.91 87 PRO B N 1
ATOM 2056 C CA . PRO B 1 86 ? 106.137 100.187 283.270 1.00 65.21 87 PRO B CA 1
ATOM 2057 C C . PRO B 1 86 ? 106.105 98.732 283.724 1.00 65.45 87 PRO B C 1
ATOM 2058 O O . PRO B 1 86 ? 107.145 98.108 283.903 1.00 65.86 87 PRO B O 1
ATOM 2062 N N . THR B 1 87 ? 104.913 98.184 283.867 1.00 65.53 88 THR B N 1
ATOM 2063 C CA . THR B 1 87 ? 104.729 97.052 284.745 1.00 65.49 88 THR B CA 1
ATOM 2064 C C . THR B 1 87 ? 103.545 96.223 284.310 1.00 65.90 88 THR B C 1
ATOM 2065 O O . THR B 1 87 ? 102.804 95.711 285.152 1.00 65.51 88 THR B O 1
ATOM 2069 N N . THR B 1 88 ? 103.370 96.101 282.989 1.00 66.60 89 THR B N 1
ATOM 2070 C CA . THR B 1 88 ? 102.200 95.407 282.411 1.00 66.94 89 THR B CA 1
ATOM 2071 C C . THR B 1 88 ? 102.185 95.273 280.878 1.00 67.26 89 THR B C 1
ATOM 2072 O O . THR B 1 88 ? 102.761 96.098 280.158 1.00 66.91 89 THR B O 1
ATOM 2076 N N . LEU B 1 89 ? 101.473 94.243 280.407 1.00 67.81 90 LEU B N 1
ATOM 2077 C CA . LEU B 1 89 ? 101.402 93.901 278.982 1.00 68.30 90 LEU B CA 1
ATOM 2078 C C . LEU B 1 89 ? 100.798 95.004 278.101 1.00 69.15 90 LEU B C 1
ATOM 2079 O O . LEU B 1 89 ? 101.171 95.125 276.936 1.00 69.28 90 LEU B O 1
ATOM 2084 N N . ASP B 1 90 ? 99.868 95.795 278.632 1.00 70.02 91 ASP B N 1
ATOM 2085 C CA . ASP B 1 90 ? 99.380 96.948 277.879 1.00 71.00 91 ASP B CA 1
ATOM 2086 C C . ASP B 1 90 ? 100.498 97.985 277.725 1.00 71.98 91 ASP B C 1
ATOM 2087 O O . ASP B 1 90 ? 100.813 98.412 276.612 1.00 72.32 91 ASP B O 1
ATOM 2092 N N . GLU B 1 91 ? 101.126 98.345 278.839 1.00 73.04 92 GLU B N 1
ATOM 2093 C CA . GLU B 1 91 ? 102.180 99.362 278.857 1.00 73.69 92 GLU B CA 1
ATOM 2094 C C . GLU B 1 91 ? 103.466 98.952 278.116 1.00 74.22 92 GLU B C 1
ATOM 2095 O O . GLU B 1 91 ? 104.257 99.818 277.755 1.00 73.79 92 GLU B O 1
ATOM 2101 N N . PHE B 1 92 ? 103.672 97.652 277.889 1.00 75.18 93 PHE B N 1
ATOM 2102 C CA . PHE B 1 92 ? 104.932 97.165 277.304 1.00 76.01 93 PHE B CA 1
ATOM 2103 C C . PHE B 1 92 ? 104.906 97.221 275.783 1.00 76.55 93 PHE B C 1
ATOM 2104 O O . PHE B 1 92 ? 105.839 97.733 275.175 1.00 76.79 93 PHE B O 1
ATOM 2112 N N . VAL B 1 93 ? 103.845 96.694 275.174 1.00 77.13 94 VAL B N 1
ATOM 2113 C CA . VAL B 1 93 ? 103.658 96.813 273.725 1.00 77.34 94 VAL B CA 1
ATOM 2114 C C . VAL B 1 93 ? 103.474 98.283 273.343 1.00 77.66 94 VAL B C 1
ATOM 2115 O O . VAL B 1 93 ? 104.074 98.759 272.373 1.00 77.53 94 VAL B O 1
ATOM 2119 N N . SER B 1 94 ? 102.684 98.998 274.148 1.00 78.03 95 SER B N 1
ATOM 2120 C CA . SER B 1 94 ? 102.365 100.403 273.900 1.00 78.48 95 SER B CA 1
ATOM 2121 C C . SER B 1 94 ? 103.572 101.301 274.057 1.00 78.80 95 SER B C 1
ATOM 2122 O O . SER B 1 94 ? 103.686 102.306 273.366 1.00 78.69 95 SER B O 1
ATOM 2125 N N . ASN B 1 95 ? 104.468 100.941 274.973 1.00 79.49 96 ASN B N 1
ATOM 2126 C CA . ASN B 1 95 ? 105.599 101.800 275.304 1.00 79.74 96 ASN B CA 1
ATOM 2127 C C . ASN B 1 95 ? 106.930 101.229 274.842 1.00 80.36 96 ASN B C 1
ATOM 2128 O O . ASN B 1 95 ? 107.969 101.820 275.126 1.00 80.48 96 ASN B O 1
ATOM 2133 N N . HIS B 1 96 ? 106.908 100.128 274.083 1.00 81.16 97 HIS B N 1
ATOM 2134 C CA . HIS B 1 96 ? 108.145 99.622 273.469 1.00 82.00 97 HIS B CA 1
ATOM 2135 C C . HIS B 1 96 ? 108.447 100.492 272.266 1.00 82.64 97 HIS B C 1
ATOM 2136 O O . HIS B 1 96 ? 107.751 101.492 272.063 1.00 82.76 97 HIS B O 1
ATOM 2143 N N . LYS B 1 97 ? 109.493 100.158 271.507 1.00 83.33 98 LYS B N 1
ATOM 2144 C CA . LYS B 1 97 ? 109.788 100.870 270.255 1.00 83.88 98 LYS B CA 1
ATOM 2145 C C . LYS B 1 97 ? 111.028 100.332 269.513 1.00 84.37 98 LYS B C 1
ATOM 2146 O O . LYS B 1 97 ? 112.167 100.565 269.929 1.00 84.38 98 LYS B O 1
ATOM 2152 N N . PHE B 1 98 ? 110.778 99.612 268.419 1.00 85.10 99 PHE B N 1
ATOM 2153 C CA . PHE B 1 98 ? 111.794 99.244 267.427 1.00 85.94 99 PHE B CA 1
ATOM 2154 C C . PHE B 1 98 ? 112.393 97.842 267.645 1.00 86.34 99 PHE B C 1
ATOM 2155 O O . PHE B 1 98 ? 113.375 97.478 266.986 1.00 86.54 99 PHE B O 1
ATOM 2163 N N . ILE B 1 99 ? 111.816 97.057 268.559 1.00 86.77 100 ILE B N 1
ATOM 2164 C CA . ILE B 1 99 ? 112.141 95.621 268.662 1.00 87.00 100 ILE B CA 1
ATOM 2165 C C . ILE B 1 99 ? 110.881 94.810 268.462 1.00 87.22 100 ILE B C 1
ATOM 2166 O O . ILE B 1 99 ? 109.810 95.183 268.959 1.00 87.30 100 ILE B O 1
ATOM 2171 N N . GLU B 1 100 ? 111.014 93.682 267.771 1.00 87.41 101 GLU B N 1
ATOM 2172 C CA . GLU B 1 100 ? 109.865 92.829 267.498 1.00 87.57 101 GLU B CA 1
ATOM 2173 C C . GLU B 1 100 ? 110.220 91.353 267.603 1.00 87.69 101 GLU B C 1
ATOM 2174 O O . GLU B 1 100 ? 111.320 90.922 267.253 1.00 87.46 101 GLU B O 1
ATOM 2180 N N . ASN B 1 101 ? 109.259 90.588 268.104 1.00 88.10 102 ASN B N 1
ATOM 2181 C CA . ASN B 1 101 ? 109.280 89.138 267.978 1.00 88.51 102 ASN B CA 1
ATOM 2182 C C . ASN B 1 101 ? 108.997 88.861 266.521 1.00 88.65 102 ASN B C 1
ATOM 2183 O O . ASN B 1 101 ? 109.245 89.730 265.686 1.00 88.89 102 ASN B O 1
ATOM 2188 N N . ASP B 1 102 ? 108.471 87.683 266.201 1.00 88.64 103 ASP B N 1
ATOM 2189 C CA . ASP B 1 102 ? 108.246 87.303 264.805 1.00 88.59 103 ASP B CA 1
ATOM 2190 C C . ASP B 1 102 ? 108.100 85.794 264.735 1.00 88.23 103 ASP B C 1
ATOM 2191 O O . ASP B 1 102 ? 109.095 85.087 264.603 1.00 88.12 103 ASP B O 1
ATOM 2196 N N . PRO B 1 103 ? 106.873 85.293 264.828 1.00 87.88 104 PRO B N 1
ATOM 2197 C CA . PRO B 1 103 ? 106.644 83.843 264.831 1.00 87.63 104 PRO B CA 1
ATOM 2198 C C . PRO B 1 103 ? 107.635 83.106 263.932 1.00 87.35 104 PRO B C 1
ATOM 2199 O O . PRO B 1 103 ? 108.307 82.190 264.403 1.00 87.11 104 PRO B O 1
ATOM 2203 N N . LYS B 1 104 ? 107.758 83.561 262.684 1.00 87.05 105 LYS B N 1
ATOM 2204 C CA . LYS B 1 104 ? 108.580 82.904 261.655 1.00 86.81 105 LYS B CA 1
ATOM 2205 C C . LYS B 1 104 ? 109.990 82.490 262.144 1.00 86.42 105 LYS B C 1
ATOM 2206 O O . LYS B 1 104 ? 110.552 81.485 261.672 1.00 86.53 105 LYS B O 1
ATOM 2212 N N . ALA B 1 105 ? 110.536 83.259 263.091 1.00 85.66 106 ALA B N 1
ATOM 2213 C CA . ALA B 1 105 ? 111.907 83.105 263.604 1.00 84.91 106 ALA B CA 1
ATOM 2214 C C . ALA B 1 105 ? 112.373 81.700 264.012 1.00 84.27 106 ALA B C 1
ATOM 2215 O O . ALA B 1 105 ? 113.570 81.489 264.177 1.00 84.13 106 ALA B O 1
ATOM 2217 N N . LYS B 1 106 ? 111.450 80.752 264.164 1.00 83.60 107 LYS B N 1
ATOM 2218 C CA . LYS B 1 106 ? 111.803 79.378 264.542 1.00 83.21 107 LYS B CA 1
ATOM 2219 C C . LYS B 1 106 ? 112.580 78.623 263.451 1.00 82.99 107 LYS B C 1
ATOM 2220 O O . LYS B 1 106 ? 113.320 77.681 263.761 1.00 82.82 107 LYS B O 1
ATOM 2226 N N . TYR B 1 107 ? 112.396 79.011 262.183 1.00 82.84 108 TYR B N 1
ATOM 2227 C CA . TYR B 1 107 ? 113.046 78.320 261.055 1.00 82.40 108 TYR B CA 1
ATOM 2228 C C . TYR B 1 107 ? 114.096 79.170 260.344 1.00 82.61 108 TYR B C 1
ATOM 2229 O O . TYR B 1 107 ? 114.579 78.764 259.288 1.00 82.76 108 TYR B O 1
ATOM 2238 N N . TRP B 1 108 ? 114.463 80.321 260.921 1.00 82.60 109 TRP B N 1
ATOM 2239 C CA . TRP B 1 108 ? 115.597 81.104 260.421 1.00 82.74 109 TRP B CA 1
ATOM 2240 C C . TRP B 1 108 ? 116.870 80.324 260.659 1.00 82.51 109 TRP B C 1
ATOM 2241 O O . TRP B 1 108 ? 116.922 79.485 261.556 1.00 82.29 109 TRP B O 1
ATOM 2252 N N . THR B 1 109 ? 117.912 80.626 259.889 1.00 82.50 110 THR B N 1
ATOM 2253 C CA . THR B 1 109 ? 119.242 80.096 260.205 1.00 82.39 110 THR B CA 1
ATOM 2254 C C . THR B 1 109 ? 119.775 80.923 261.365 1.00 82.29 110 THR B C 1
ATOM 2255 O O . THR B 1 109 ? 119.275 82.022 261.624 1.00 82.12 110 THR B O 1
ATOM 2259 N N . ASP B 1 110 ? 120.761 80.388 262.079 1.00 82.26 111 ASP B N 1
ATOM 2260 C CA . ASP B 1 110 ? 121.297 81.073 263.258 1.00 82.31 111 ASP B CA 1
ATOM 2261 C C . ASP B 1 110 ? 121.846 82.437 262.883 1.00 82.27 111 ASP B C 1
ATOM 2262 O O . ASP B 1 110 ? 121.373 83.462 263.365 1.00 82.42 111 ASP B O 1
ATOM 2267 N N . GLU B 1 111 ? 122.857 82.434 262.026 1.00 82.00 112 GLU B N 1
ATOM 2268 C CA . GLU B 1 111 ? 123.333 83.644 261.367 1.00 81.80 112 GLU B CA 1
ATOM 2269 C C . GLU B 1 111 ? 122.218 84.709 261.252 1.00 81.22 112 GLU B C 1
ATOM 2270 O O . GLU B 1 111 ? 122.431 85.876 261.576 1.00 80.86 112 GLU B O 1
ATOM 2276 N N . ALA B 1 112 ? 121.033 84.283 260.810 1.00 80.65 113 ALA B N 1
ATOM 2277 C CA . ALA B 1 112 ? 119.869 85.166 260.667 1.00 80.24 113 ALA B CA 1
ATOM 2278 C C . ALA B 1 112 ? 119.240 85.587 262.007 1.00 79.78 113 ALA B C 1
ATOM 2279 O O . ALA B 1 112 ? 118.806 86.740 262.148 1.00 79.66 113 ALA B O 1
ATOM 2281 N N . LEU B 1 113 ? 119.136 84.641 262.951 1.00 78.96 114 LEU B N 1
ATOM 2282 C CA . LEU B 1 113 ? 118.759 84.929 264.349 1.00 78.19 114 LEU B CA 1
ATOM 2283 C C . LEU B 1 113 ? 119.669 85.995 264.953 1.00 77.55 114 LEU B C 1
ATOM 2284 O O . LEU B 1 113 ? 119.227 86.978 265.545 1.00 77.09 114 LEU B O 1
ATOM 2289 N N . ILE B 1 114 ? 120.956 85.756 264.775 1.00 77.04 115 ILE B N 1
ATOM 2290 C CA . ILE B 1 114 ? 122.012 86.536 265.376 1.00 76.91 115 ILE B CA 1
ATOM 2291 C C . ILE B 1 114 ? 122.069 87.921 264.744 1.00 77.08 115 ILE B C 1
ATOM 2292 O O . ILE B 1 114 ? 122.232 88.911 265.455 1.00 76.80 115 ILE B O 1
ATOM 2297 N N . GLU B 1 115 ? 121.941 87.958 263.408 1.00 77.25 116 GLU B N 1
ATOM 2298 C CA . GLU B 1 115 ? 121.953 89.193 262.599 1.00 77.27 116 GLU B CA 1
ATOM 2299 C C . GLU B 1 115 ? 120.902 90.158 263.126 1.00 76.93 116 GLU B C 1
ATOM 2300 O O . GLU B 1 115 ? 121.127 91.363 263.265 1.00 76.62 116 GLU B O 1
ATOM 2306 N N . ASN B 1 116 ? 119.737 89.593 263.402 1.00 76.73 117 ASN B N 1
ATOM 2307 C CA . ASN B 1 116 ? 118.669 90.316 264.036 1.00 76.61 117 ASN B CA 1
ATOM 2308 C C . ASN B 1 116 ? 119.228 90.957 265.274 1.00 76.84 117 ASN B C 1
ATOM 2309 O O . ASN B 1 116 ? 119.261 92.179 265.366 1.00 77.27 117 ASN B O 1
ATOM 2314 N N . PHE B 1 117 ? 119.726 90.125 266.191 1.00 76.88 118 PHE B N 1
ATOM 2315 C CA . PHE B 1 117 ? 120.140 90.577 267.528 1.00 76.65 118 PHE B CA 1
ATOM 2316 C C . PHE B 1 117 ? 121.209 91.672 267.522 1.00 76.79 118 PHE B C 1
ATOM 2317 O O . PHE B 1 117 ? 121.133 92.596 268.321 1.00 76.63 118 PHE B O 1
ATOM 2325 N N . ILE B 1 118 ? 122.177 91.595 266.613 1.00 77.01 119 ILE B N 1
ATOM 2326 C CA . ILE B 1 118 ? 123.231 92.606 266.545 1.00 77.35 119 ILE B CA 1
ATOM 2327 C C . ILE B 1 118 ? 122.625 93.989 266.330 1.00 77.69 119 ILE B C 1
ATOM 2328 O O . ILE B 1 118 ? 122.990 94.963 266.997 1.00 77.36 119 ILE B O 1
ATOM 2333 N N . ASN B 1 119 ? 121.698 94.056 265.382 1.00 78.20 120 ASN B N 1
ATOM 2334 C CA . ASN B 1 119 ? 121.035 95.309 265.033 1.00 78.62 120 ASN B CA 1
ATOM 2335 C C . ASN B 1 119 ? 120.164 95.821 266.190 1.00 78.69 120 ASN B C 1
ATOM 2336 O O . ASN B 1 119 ? 120.497 96.819 266.827 1.00 78.46 120 ASN B O 1
ATOM 2341 N N . ASP B 1 120 ? 119.072 95.118 266.474 1.00 78.77 121 ASP B N 1
ATOM 2342 C CA . ASP B 1 120 ? 118.158 95.523 267.536 1.00 78.87 121 ASP B CA 1
ATOM 2343 C C . ASP B 1 120 ? 118.771 95.449 268.957 1.00 78.95 121 ASP B C 1
ATOM 2344 O O . ASP B 1 120 ? 118.043 95.522 269.949 1.00 78.95 121 ASP B O 1
ATOM 2349 N N . PHE B 1 121 ? 120.096 95.306 269.052 1.00 78.99 122 PHE B N 1
ATOM 2350 C CA . PHE B 1 121 ? 120.811 95.610 270.295 1.00 79.15 122 PHE B CA 1
ATOM 2351 C C . PHE B 1 121 ? 121.391 97.034 270.239 1.00 79.09 122 PHE B C 1
ATOM 2352 O O . PHE B 1 121 ? 121.340 97.760 271.237 1.00 78.99 122 PHE B O 1
ATOM 2360 N N . GLN B 1 122 ? 121.938 97.433 269.083 1.00 79.03 123 GLN B N 1
ATOM 2361 C CA . GLN B 1 122 ? 122.241 98.855 268.825 1.00 78.86 123 GLN B CA 1
ATOM 2362 C C . GLN B 1 122 ? 120.973 99.669 269.028 1.00 78.51 123 GLN B C 1
ATOM 2363 O O . GLN B 1 122 ? 121.012 100.775 269.546 1.00 78.17 123 GLN B O 1
ATOM 2369 N N . ASN B 1 123 ? 119.846 99.099 268.622 1.00 78.54 124 ASN B N 1
ATOM 2370 C CA . ASN B 1 123 ? 118.569 99.801 268.664 1.00 78.75 124 ASN B CA 1
ATOM 2371 C C . ASN B 1 123 ? 118.055 99.987 270.095 1.00 78.72 124 ASN B C 1
ATOM 2372 O O . ASN B 1 123 ? 117.199 100.847 270.347 1.00 78.64 124 ASN B O 1
ATOM 2377 N N . GLN B 1 124 ? 118.582 99.182 271.021 1.00 78.72 125 GLN B N 1
ATOM 2378 C CA . GLN B 1 124 ? 118.363 99.389 272.459 1.00 78.56 125 GLN B CA 1
ATOM 2379 C C . GLN B 1 124 ? 119.167 100.588 273.005 1.00 78.45 125 GLN B C 1
ATOM 2380 O O . GLN B 1 124 ? 118.662 101.379 273.815 1.00 78.08 125 GLN B O 1
ATOM 2386 N N . ASN B 1 125 ? 120.403 100.726 272.536 1.00 78.47 126 ASN B N 1
ATOM 2387 C CA . ASN B 1 125 ? 121.333 101.740 273.054 1.00 78.67 126 ASN B CA 1
ATOM 2388 C C . ASN B 1 125 ? 121.112 103.203 272.614 1.00 78.94 126 ASN B C 1
ATOM 2389 O O . ASN B 1 125 ? 121.973 104.041 272.855 1.00 79.02 126 ASN B O 1
ATOM 2394 N N . LEU B 1 126 ? 119.993 103.526 271.972 1.00 79.32 127 LEU B N 1
ATOM 2395 C CA . LEU B 1 126 ? 119.740 104.917 271.581 1.00 79.66 127 LEU B CA 1
ATOM 2396 C C . LEU B 1 126 ? 119.029 105.711 272.683 1.00 79.99 127 LEU B C 1
ATOM 2397 O O . LEU B 1 126 ? 119.487 106.787 273.078 1.00 79.91 127 LEU B O 1
ATOM 2402 N N . PHE B 1 127 ? 117.918 105.172 273.176 1.00 80.49 128 PHE B N 1
ATOM 2403 C CA . PHE B 1 127 ? 117.184 105.769 274.308 1.00 80.89 128 PHE B CA 1
ATOM 2404 C C . PHE B 1 127 ? 118.059 105.688 275.567 1.00 81.25 128 PHE B C 1
ATOM 2405 O O . PHE B 1 127 ? 117.983 106.552 276.448 1.00 81.33 128 PHE B O 1
ATOM 2413 N N . ILE B 1 128 ? 118.858 104.619 275.653 1.00 81.59 129 ILE B N 1
ATOM 2414 C CA . ILE B 1 128 ? 119.898 104.480 276.676 1.00 81.61 129 ILE B CA 1
ATOM 2415 C C . ILE B 1 128 ? 120.844 105.658 276.551 1.00 81.56 129 ILE B C 1
ATOM 2416 O O . ILE B 1 128 ? 121.160 106.325 277.534 1.00 81.54 129 ILE B O 1
ATOM 2421 N N . GLY B 1 129 ? 121.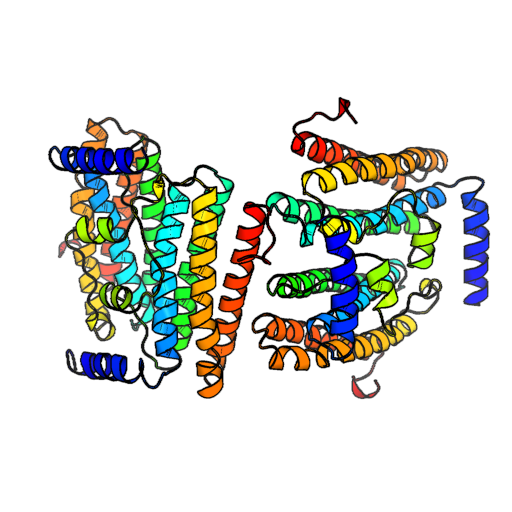297 105.883 275.320 1.00 81.43 130 GLY B N 1
ATOM 2422 C CA . GLY B 1 129 ? 122.227 106.947 275.005 1.00 81.35 130 GLY B CA 1
ATOM 2423 C C . GLY B 1 129 ? 121.801 108.299 275.537 1.00 81.25 130 GLY B C 1
ATOM 2424 O O . GLY B 1 129 ? 122.665 109.099 275.880 1.00 81.55 130 GLY B O 1
ATOM 2425 N N . ARG B 1 130 ? 120.493 108.553 275.604 1.00 80.88 131 ARG B N 1
ATOM 2426 C CA . ARG B 1 130 ? 119.964 109.808 276.141 1.00 80.77 131 ARG B CA 1
ATOM 2427 C C . ARG B 1 130 ? 119.214 109.553 277.453 1.00 80.29 131 ARG B C 1
ATOM 2428 O O . ARG B 1 130 ? 118.123 110.090 277.682 1.00 80.18 131 ARG B O 1
ATOM 2436 N N . ALA B 1 131 ? 119.817 108.747 278.323 1.00 79.76 132 ALA B N 1
ATOM 2437 C CA . ALA B 1 131 ? 119.098 108.206 279.478 1.00 79.17 132 ALA B CA 1
ATOM 2438 C C . ALA B 1 131 ? 119.331 108.759 280.888 1.00 78.59 132 ALA B C 1
ATOM 2439 O O . ALA B 1 131 ? 118.424 109.400 281.395 1.00 78.60 132 ALA B O 1
ATOM 2441 N N . ILE B 1 132 ? 120.472 108.594 281.562 1.00 78.10 133 ILE B N 1
ATOM 2442 C CA . ILE B 1 132 ? 121.868 108.817 281.149 1.00 77.63 133 ILE B CA 1
ATOM 2443 C C . ILE B 1 132 ? 122.113 110.318 281.002 1.00 77.13 133 ILE B C 1
ATOM 2444 O O . ILE B 1 132 ? 122.776 110.902 281.855 1.00 77.07 133 ILE B O 1
ATOM 2449 N N . LYS B 1 133 ? 121.558 110.950 279.973 1.00 76.47 134 LYS B N 1
ATOM 2450 C CA . LYS B 1 133 ? 121.790 112.380 279.757 1.00 75.98 134 LYS B CA 1
ATOM 2451 C C . LYS B 1 133 ? 120.811 113.118 280.645 1.00 75.19 134 LYS B C 1
ATOM 2452 O O . LYS B 1 133 ? 121.173 114.041 281.366 1.00 74.63 134 LYS B O 1
ATOM 2458 N N . LEU B 1 134 ? 119.565 112.657 280.596 1.00 74.73 135 LEU B N 1
ATOM 2459 C CA . LEU B 1 134 ? 118.476 113.203 281.397 1.00 74.29 135 LEU B CA 1
ATOM 2460 C C . LEU B 1 134 ? 118.696 112.867 282.863 1.00 74.09 135 LEU B C 1
ATOM 2461 O O . LEU B 1 134 ? 118.077 113.469 283.741 1.00 73.90 135 LEU B O 1
ATOM 2466 N N . ALA B 1 135 ? 119.549 111.871 283.116 1.00 73.81 136 ALA B N 1
ATOM 2467 C CA . ALA B 1 135 ? 119.987 111.553 284.469 1.00 73.40 136 ALA B CA 1
ATOM 2468 C C . ALA B 1 135 ? 120.903 112.646 285.011 1.00 72.93 136 ALA B C 1
ATOM 2469 O O . ALA B 1 135 ? 120.547 113.323 285.956 1.00 72.83 136 ALA B O 1
ATOM 2471 N N . GLN B 1 136 ? 122.057 112.842 284.388 1.00 72.54 137 GLN B N 1
ATOM 2472 C CA . GLN B 1 136 ? 123.017 113.838 284.862 1.00 72.49 137 GLN B CA 1
ATOM 2473 C C . GLN B 1 136 ? 122.299 115.152 285.155 1.00 72.66 137 GLN B C 1
ATOM 2474 O O . GLN B 1 136 ? 122.543 115.799 286.181 1.00 72.73 137 GLN B O 1
ATOM 2480 N N . LYS B 1 137 ? 121.385 115.522 284.262 1.00 72.89 138 LYS B N 1
ATOM 2481 C CA . LYS B 1 137 ? 120.658 116.797 284.363 1.00 72.97 138 LYS B CA 1
ATOM 2482 C C . LYS B 1 137 ? 119.736 116.813 285.578 1.00 72.75 138 LYS B C 1
ATOM 2483 O O . LYS B 1 137 ? 119.878 117.662 286.450 1.00 72.71 138 LYS B O 1
ATOM 2489 N N . GLU B 1 138 ? 118.813 115.857 285.627 1.00 72.56 139 GLU B N 1
ATOM 2490 C CA . GLU B 1 138 ? 117.888 115.698 286.752 1.00 72.55 139 GLU B CA 1
ATOM 2491 C C . GLU B 1 138 ? 118.599 115.492 288.110 1.00 72.49 139 GLU B C 1
ATOM 2492 O O . GLU B 1 138 ? 117.951 115.571 289.165 1.00 72.43 139 GLU B O 1
ATOM 2498 N N . GLU B 1 139 ? 119.911 115.225 288.064 1.00 72.26 140 GLU B N 1
ATOM 2499 C CA . GLU B 1 139 ? 120.724 114.832 289.221 1.00 72.13 140 GLU B CA 1
ATOM 2500 C C . GLU B 1 139 ? 120.160 113.568 289.908 1.00 72.06 140 GLU B C 1
ATOM 2501 O O . GLU B 1 139 ? 119.669 113.615 291.038 1.00 72.33 140 GLU B O 1
ATOM 2507 N N . LYS B 1 140 ? 120.241 112.442 289.200 1.00 71.86 141 LYS B N 1
ATOM 2508 C CA . LYS B 1 140 ? 119.661 111.169 289.639 1.00 71.83 141 LYS B CA 1
ATOM 2509 C C . LYS B 1 140 ? 120.788 110.195 290.011 1.00 71.75 141 LYS B C 1
ATOM 2510 O O . LYS B 1 140 ? 120.784 109.029 289.612 1.00 72.08 141 LYS B O 1
ATOM 2516 N N . PHE B 1 141 ? 121.728 110.706 290.802 1.00 71.23 142 PHE B N 1
ATOM 2517 C CA . PHE B 1 141 ? 123.028 110.090 291.096 1.00 70.85 142 PHE B CA 1
ATOM 2518 C C . PHE B 1 141 ? 123.135 108.565 290.988 1.00 70.60 142 PHE B C 1
ATOM 2519 O O . PHE B 1 141 ? 124.017 108.030 290.297 1.00 70.61 142 PHE B O 1
ATOM 2527 N N . SER B 1 142 ? 122.239 107.872 291.682 1.00 70.17 143 SER B N 1
ATOM 2528 C CA . SER B 1 142 ? 122.264 106.416 291.739 1.00 69.67 143 SER B CA 1
ATOM 2529 C C . SER B 1 142 ? 121.909 105.805 290.376 1.00 69.20 143 SER B C 1
ATOM 2530 O O . SER B 1 142 ? 122.696 105.051 289.804 1.00 69.14 143 SER B O 1
ATOM 2533 N N . LEU B 1 143 ? 120.728 106.160 289.869 1.00 68.69 144 LEU B N 1
ATOM 2534 C CA . LEU B 1 143 ? 120.222 105.719 288.555 1.00 68.16 144 LEU B CA 1
ATOM 2535 C C . LEU B 1 143 ? 121.225 105.781 287.412 1.00 67.86 144 LEU B C 1
ATOM 2536 O O . LEU B 1 143 ? 121.402 104.823 286.673 1.00 67.36 144 LEU B O 1
ATOM 2541 N N . GLU B 1 144 ? 121.854 106.933 287.262 1.00 67.85 145 GLU B N 1
ATOM 2542 C CA . GLU B 1 144 ? 122.803 107.147 286.191 1.00 68.00 145 GLU B CA 1
ATOM 2543 C C . GLU B 1 144 ? 123.824 106.018 286.123 1.00 68.15 145 GLU B C 1
ATOM 2544 O O . GLU B 1 144 ? 123.911 105.314 285.122 1.00 68.11 145 GLU B O 1
ATOM 2550 N N . LEU B 1 145 ? 124.595 105.847 287.192 1.00 68.36 146 LEU B N 1
ATOM 2551 C CA . LEU B 1 145 ? 125.735 104.931 287.145 1.00 68.50 146 LEU B CA 1
ATOM 2552 C C . LEU B 1 145 ? 125.303 103.502 286.783 1.00 68.18 146 LEU B C 1
ATOM 2553 O O . LEU B 1 145 ? 126.044 102.776 286.122 1.00 67.80 146 LEU B O 1
ATOM 2558 N N . ALA B 1 146 ? 124.093 103.129 287.192 1.00 68.14 147 ALA B N 1
ATOM 2559 C CA . ALA B 1 146 ? 123.518 101.836 286.848 1.00 68.29 147 ALA B CA 1
ATOM 2560 C C . ALA B 1 146 ? 123.284 101.708 285.347 1.00 68.68 147 ALA B C 1
ATOM 2561 O O . ALA B 1 146 ? 123.510 100.648 284.773 1.00 68.63 147 ALA B O 1
ATOM 2563 N N . ILE B 1 147 ? 122.830 102.794 284.721 1.00 69.24 148 ILE B N 1
ATOM 2564 C CA . ILE B 1 147 ? 122.518 102.812 283.281 1.00 69.51 148 ILE B CA 1
ATOM 2565 C C . ILE B 1 147 ? 123.742 102.792 282.354 1.00 69.37 148 ILE B C 1
ATOM 2566 O O . ILE B 1 147 ? 123.688 102.205 281.271 1.00 69.35 148 ILE B O 1
ATOM 2571 N N . ARG B 1 148 ? 124.821 103.446 282.771 1.00 69.19 149 ARG B N 1
ATOM 2572 C CA . ARG B 1 148 ? 126.112 103.313 282.100 1.00 69.21 149 ARG B CA 1
ATOM 2573 C C . ARG B 1 148 ? 126.493 101.852 281.985 1.00 69.19 149 ARG B C 1
ATOM 2574 O O . ARG B 1 148 ? 126.894 101.379 280.930 1.00 69.15 149 ARG B O 1
ATOM 2582 N N . LYS B 1 149 ? 126.369 101.138 283.093 1.00 69.33 150 LYS B N 1
ATOM 2583 C CA . LYS B 1 149 ? 126.733 99.732 283.119 1.00 69.38 150 LYS B CA 1
ATOM 2584 C C . LYS B 1 149 ? 125.803 98.930 282.187 1.00 68.79 150 LYS B C 1
ATOM 2585 O O . LYS B 1 149 ? 126.232 97.919 281.624 1.00 68.72 150 LYS B O 1
ATOM 2591 N N . LEU B 1 150 ? 124.563 99.398 281.990 1.00 68.18 151 LEU B N 1
ATOM 2592 C CA . LEU B 1 150 ? 123.652 98.795 280.990 1.00 67.74 151 LEU B CA 1
ATOM 2593 C C . LEU B 1 150 ? 124.207 98.926 279.559 1.00 67.79 151 LEU B C 1
ATOM 2594 O O . LEU B 1 150 ? 124.229 97.951 278.796 1.00 67.40 151 LEU B O 1
ATOM 2599 N N . TYR B 1 151 ? 124.659 100.134 279.216 1.00 67.70 152 TYR B N 1
ATOM 2600 C CA . TYR B 1 151 ? 125.347 100.371 277.956 1.00 67.93 152 TYR B CA 1
ATOM 2601 C C . TYR B 1 151 ? 126.340 99.231 277.724 1.00 67.53 152 TYR B C 1
ATOM 2602 O O . TYR B 1 151 ? 126.189 98.470 276.778 1.00 67.55 152 TYR B O 1
ATOM 2611 N N . GLY B 1 152 ? 127.321 99.096 278.615 1.00 67.05 153 GLY B N 1
ATOM 2612 C CA . GLY B 1 152 ? 128.353 98.080 278.502 1.00 66.54 153 GLY B CA 1
ATOM 2613 C C . GLY B 1 152 ? 127.823 96.718 278.104 1.00 66.15 153 GLY B C 1
ATOM 2614 O O . GLY B 1 152 ? 128.312 96.150 277.140 1.00 65.83 153 GLY B O 1
ATOM 2615 N N . TYR B 1 153 ? 126.819 96.206 278.825 1.00 65.92 154 TYR B N 1
ATOM 2616 C CA . TYR B 1 153 ? 126.254 94.880 278.529 1.00 65.64 154 TYR B CA 1
ATOM 2617 C C . TYR B 1 153 ? 125.614 94.864 277.148 1.00 66.07 154 TYR B C 1
ATOM 2618 O O . TYR B 1 153 ? 126.071 94.108 276.277 1.00 66.21 154 TYR B O 1
ATOM 2627 N N . ASN B 1 154 ? 124.570 95.690 276.952 1.00 66.12 155 ASN B N 1
ATOM 2628 C CA . ASN B 1 154 ? 124.041 96.000 275.603 1.00 66.09 155 ASN B CA 1
ATOM 2629 C C . ASN B 1 154 ? 125.172 96.072 274.544 1.00 66.04 155 ASN B C 1
ATOM 2630 O O . ASN B 1 154 ? 125.076 95.446 273.484 1.00 65.83 155 ASN B O 1
ATOM 2635 N N . LEU B 1 155 ? 126.256 96.776 274.891 1.00 66.05 156 LEU B N 1
ATOM 2636 C CA . LEU B 1 155 ? 127.379 97.054 273.997 1.00 66.08 156 LEU B CA 1
ATOM 2637 C C . LEU B 1 155 ? 128.273 95.852 273.777 1.00 66.53 156 LEU B C 1
ATOM 2638 O O . LEU B 1 155 ? 128.640 95.558 272.656 1.00 66.99 156 LEU B O 1
ATOM 2643 N N . SER B 1 156 ? 128.632 95.158 274.844 1.00 66.83 157 SER B N 1
ATOM 2644 C CA . SER B 1 156 ? 129.572 94.049 274.750 1.00 66.94 157 SER B CA 1
ATOM 2645 C C . SER B 1 156 ? 128.898 92.832 274.138 1.00 67.11 157 SER B C 1
ATOM 2646 O O . SER B 1 156 ? 129.562 91.910 273.651 1.00 66.98 157 SER B O 1
ATOM 2649 N N . ILE B 1 157 ? 127.573 92.828 274.184 1.00 67.40 158 ILE B N 1
ATOM 2650 C CA . ILE B 1 157 ? 126.804 91.785 273.542 1.00 67.79 158 ILE B CA 1
ATOM 2651 C C . ILE B 1 157 ? 127.100 91.838 272.048 1.00 68.04 158 ILE B C 1
ATOM 2652 O O . ILE B 1 157 ? 127.317 90.799 271.414 1.00 68.12 158 ILE B O 1
ATOM 2657 N N . ILE B 1 158 ? 127.150 93.050 271.500 1.00 68.14 159 ILE B N 1
ATOM 2658 C CA . ILE B 1 158 ? 127.395 93.219 270.070 1.00 68.04 159 ILE B CA 1
ATOM 2659 C C . ILE B 1 158 ? 128.676 92.486 269.603 1.00 68.19 159 ILE B C 1
ATOM 2660 O O . ILE B 1 158 ? 128.536 91.526 268.848 1.00 68.01 159 ILE B O 1
ATOM 2665 N N . PRO B 1 159 ? 129.893 92.887 270.041 1.00 68.34 160 PRO B N 1
ATOM 2666 C CA . PRO B 1 159 ? 131.127 92.256 269.517 1.00 68.21 160 PRO B CA 1
ATOM 2667 C C . PRO B 1 159 ? 131.156 90.764 269.743 1.00 68.11 160 PRO B C 1
ATOM 2668 O O . PRO B 1 159 ? 131.777 90.070 268.948 1.00 67.96 160 PRO B O 1
ATOM 2672 N N . TYR B 1 160 ? 130.498 90.273 270.788 1.00 68.32 161 TYR B N 1
ATOM 2673 C CA . TYR B 1 160 ? 130.356 88.830 270.930 1.00 68.59 161 TYR B CA 1
ATOM 2674 C C . TYR B 1 160 ? 129.666 88.360 269.646 1.00 68.91 161 TYR B C 1
ATOM 2675 O O . TYR B 1 160 ? 130.275 87.658 268.825 1.00 68.53 161 TYR B O 1
ATOM 2684 N N . PHE B 1 161 ? 128.416 88.807 269.481 1.00 69.27 162 PHE B N 1
ATOM 2685 C CA . PHE B 1 161 ? 127.583 88.523 268.306 1.00 69.42 162 PHE B CA 1
ATOM 2686 C C . PHE B 1 161 ? 128.281 88.799 266.947 1.00 70.07 162 PHE B C 1
ATOM 2687 O O . PHE B 1 161 ? 128.020 88.092 265.971 1.00 70.11 162 PHE B O 1
ATOM 2695 N N . ALA B 1 162 ? 129.163 89.804 266.903 1.00 70.55 163 ALA B N 1
ATOM 2696 C CA . ALA B 1 162 ? 129.829 90.225 265.678 1.00 70.93 163 ALA B CA 1
ATOM 2697 C C . ALA B 1 162 ? 130.853 89.202 265.231 1.00 71.60 163 ALA B C 1
ATOM 2698 O O . ALA B 1 162 ? 130.757 88.700 264.122 1.00 72.11 163 ALA B O 1
ATOM 2700 N N . GLY B 1 163 ? 131.833 88.898 266.083 1.00 72.21 164 GLY B N 1
ATOM 2701 C CA . GLY B 1 163 ? 132.850 87.895 265.782 1.00 72.52 164 GLY B CA 1
ATOM 2702 C C . GLY B 1 163 ? 132.284 86.496 265.614 1.00 73.14 164 GLY B C 1
ATOM 2703 O O . GLY B 1 163 ? 132.969 85.598 265.151 1.00 73.02 164 GLY B O 1
ATOM 2704 N N . GLU B 1 164 ? 131.030 86.308 266.009 1.00 74.21 165 GLU B N 1
ATOM 2705 C CA . GLU B 1 164 ? 130.296 85.078 265.730 1.00 75.13 165 GLU B CA 1
ATOM 2706 C C . GLU B 1 164 ? 129.885 85.031 264.257 1.00 75.67 165 GLU B C 1
ATOM 2707 O O . GLU B 1 164 ? 129.832 83.949 263.656 1.00 76.08 165 GLU B O 1
ATOM 2713 N N . LEU B 1 165 ? 129.556 86.207 263.706 1.00 76.07 166 LEU B N 1
ATOM 2714 C CA . LEU B 1 165 ? 129.536 86.465 262.256 1.00 76.07 166 LEU B CA 1
ATOM 2715 C C . LEU B 1 165 ? 130.933 86.944 261.821 1.00 76.68 166 LEU B C 1
ATOM 2716 O O . LEU B 1 165 ? 131.084 88.027 261.235 1.00 76.54 166 LEU B O 1
ATOM 2721 N N . GLY B 1 166 ? 131.936 86.114 262.120 1.00 77.34 167 GLY B N 1
ATOM 2722 C CA . GLY B 1 166 ? 133.346 86.427 261.952 1.00 77.90 167 GLY B CA 1
ATOM 2723 C C . GLY B 1 166 ? 133.687 87.759 261.323 1.00 78.48 167 GLY B C 1
ATOM 2724 O O . GLY B 1 166 ? 134.267 87.777 260.247 1.00 78.69 167 GLY B O 1
ATOM 2725 N N . LYS B 1 167 ? 133.344 88.862 261.991 1.00 79.22 168 LYS B N 1
ATOM 2726 C CA . LYS B 1 167 ? 133.704 90.206 261.516 1.00 79.86 168 LYS B CA 1
ATOM 2727 C C . LYS B 1 167 ? 133.907 91.204 262.676 1.00 80.03 168 LYS B C 1
ATOM 2728 O O . LYS B 1 167 ? 134.083 90.796 263.819 1.00 80.12 168 LYS B O 1
ATOM 2734 N N . THR B 1 168 ? 133.905 92.501 262.367 1.00 80.41 169 THR B N 1
ATOM 2735 C CA . THR B 1 168 ? 134.160 93.559 263.354 1.00 80.64 169 THR B CA 1
ATOM 2736 C C . THR B 1 168 ? 132.913 94.436 263.520 1.00 81.19 169 THR B C 1
ATOM 2737 O O . THR B 1 168 ? 131.983 94.400 262.703 1.00 81.17 169 THR B O 1
ATOM 2741 N N . ILE B 1 169 ? 132.896 95.197 264.608 1.00 81.87 170 ILE B N 1
ATOM 2742 C CA . ILE B 1 169 ? 131.773 96.080 264.934 1.00 82.35 170 ILE B CA 1
ATOM 2743 C C . ILE B 1 169 ? 131.905 97.399 264.158 1.00 82.64 170 ILE B C 1
ATOM 2744 O O . ILE B 1 169 ? 130.945 98.175 264.069 1.00 82.57 170 ILE B O 1
ATOM 2749 N N . GLY B 1 170 ? 133.105 97.636 263.614 1.00 82.93 171 GLY B N 1
ATOM 2750 C CA . GLY B 1 170 ? 133.385 98.757 262.736 1.00 83.20 171 GLY B CA 1
ATOM 2751 C C . GLY B 1 170 ? 132.577 98.712 261.453 1.00 83.48 171 GLY B C 1
ATOM 2752 O O . GLY B 1 170 ? 132.430 99.735 260.773 1.00 83.59 171 GLY B O 1
ATOM 2753 N N . GLU B 1 171 ? 132.068 97.527 261.114 1.00 83.70 172 GLU B N 1
ATOM 2754 C CA . GLU B 1 171 ? 131.032 97.402 260.089 1.00 83.94 172 GLU B CA 1
ATOM 2755 C C . GLU B 1 171 ? 129.711 98.066 260.564 1.00 83.62 172 GLU B C 1
ATOM 2756 O O . GLU B 1 171 ? 129.339 99.135 260.071 1.00 83.74 172 GLU B O 1
ATOM 2762 N N . PHE B 1 172 ? 129.049 97.468 261.555 1.00 83.17 173 PHE B N 1
ATOM 2763 C CA . PHE B 1 172 ? 127.654 97.800 261.889 1.00 82.80 173 PHE B CA 1
ATOM 2764 C C . PHE B 1 172 ? 127.507 99.151 262.594 1.00 82.67 173 PHE B C 1
ATOM 2765 O O . PHE B 1 172 ? 128.298 100.073 262.391 1.00 82.54 173 PHE B O 1
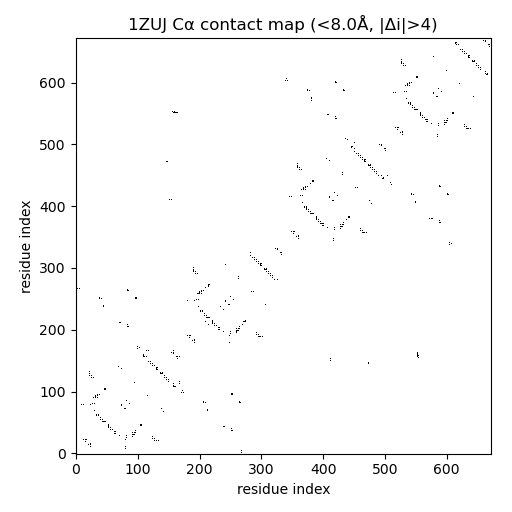ATOM 2773 N N . SER C 1 5 ? 81.898 76.453 315.571 1.00 75.24 6 SER C N 1
ATOM 2774 C CA . SER C 1 5 ? 83.145 76.401 314.749 1.00 75.11 6 SER C CA 1
ATOM 2775 C C . SER C 1 5 ? 84.404 76.144 315.589 1.00 75.08 6 SER C C 1
ATOM 2776 O O . SER C 1 5 ? 85.507 76.417 315.117 1.00 75.37 6 SER C O 1
ATOM 2779 N N . ILE C 1 6 ? 84.252 75.587 316.799 1.00 74.85 7 ILE C N 1
ATOM 2780 C CA . ILE C 1 6 ? 85.361 75.514 317.775 1.00 74.87 7 ILE C CA 1
ATOM 2781 C C . ILE C 1 6 ? 85.863 74.068 318.063 1.00 74.45 7 ILE C C 1
ATOM 2782 O O . ILE C 1 6 ? 86.925 73.632 317.567 1.00 74.13 7 ILE C O 1
ATOM 2787 N N . ASP C 1 7 ? 85.105 73.358 318.904 1.00 73.75 8 ASP C N 1
ATOM 2788 C CA . ASP C 1 7 ? 85.322 71.938 319.196 1.00 72.83 8 ASP C CA 1
ATOM 2789 C C . ASP C 1 7 ? 84.601 71.152 318.101 1.00 72.10 8 ASP C C 1
ATOM 2790 O O . ASP C 1 7 ? 84.804 69.945 317.947 1.00 71.82 8 ASP C O 1
ATOM 2795 N N . GLU C 1 8 ? 83.724 71.859 317.379 1.00 71.19 9 GLU C N 1
ATOM 2796 C CA . GLU C 1 8 ? 83.035 71.343 316.194 1.00 70.44 9 GLU C CA 1
ATOM 2797 C C . GLU C 1 8 ? 84.059 70.942 315.141 1.00 69.12 9 GLU C C 1
ATOM 2798 O O . GLU C 1 8 ? 84.000 69.838 314.594 1.00 69.11 9 GLU C O 1
ATOM 2804 N N . LYS C 1 9 ? 85.008 71.831 314.869 1.00 67.59 10 LYS C N 1
ATOM 2805 C CA . LYS C 1 9 ? 86.042 71.535 313.888 1.00 66.36 10 LYS C CA 1
ATOM 2806 C C . LYS C 1 9 ? 86.581 70.115 314.123 1.00 65.18 10 LYS C C 1
ATOM 2807 O O . LYS C 1 9 ? 86.840 69.391 313.165 1.00 65.15 10 LYS C O 1
ATOM 2813 N N . TYR C 1 10 ? 86.693 69.704 315.389 1.00 63.79 11 TYR C N 1
ATOM 2814 C CA . TYR C 1 10 ? 87.252 68.387 315.729 1.00 62.77 11 TYR C CA 1
ATOM 2815 C C . TYR C 1 10 ? 86.349 67.163 315.503 1.00 61.81 11 TYR C C 1
ATOM 2816 O O . TYR C 1 10 ? 86.809 66.214 314.867 1.00 61.73 11 TYR C O 1
ATOM 2825 N N . GLU C 1 11 ? 85.114 67.119 316.023 1.00 60.62 12 GLU C N 1
ATOM 2826 C CA . GLU C 1 11 ? 84.363 65.859 315.880 1.00 59.71 12 GLU C CA 1
ATOM 2827 C C . GLU C 1 11 ? 84.203 65.517 314.406 1.00 58.43 12 GLU C C 1
ATOM 2828 O O . GLU C 1 11 ? 84.320 64.349 314.045 1.00 58.14 12 GLU C O 1
ATOM 2834 N N . ALA C 1 12 ? 83.997 66.526 313.560 1.00 56.90 13 ALA C N 1
ATOM 2835 C CA . ALA C 1 12 ? 83.884 66.289 312.130 1.00 56.17 13 ALA C CA 1
ATOM 2836 C C . ALA C 1 12 ? 85.112 65.526 311.598 1.00 55.94 13 ALA C C 1
ATOM 2837 O O . ALA C 1 12 ? 85.006 64.659 310.721 1.00 55.54 13 ALA C O 1
ATOM 2839 N N . GLU C 1 13 ? 86.275 65.874 312.143 1.00 55.49 14 GLU C N 1
ATOM 2840 C CA . GLU C 1 13 ? 87.545 65.316 311.719 1.00 54.93 14 GLU C CA 1
ATOM 2841 C C . GLU C 1 13 ? 87.690 63.877 312.132 1.00 54.63 14 GLU C C 1
ATOM 2842 O O . GLU C 1 13 ? 88.048 63.062 311.311 1.00 54.58 14 GLU C O 1
ATOM 2848 N N . VAL C 1 14 ? 87.437 63.541 313.391 1.00 54.80 15 VAL C N 1
ATOM 2849 C CA . VAL C 1 14 ? 87.540 62.119 313.793 1.00 55.11 15 VAL C CA 1
ATOM 2850 C C . VAL C 1 14 ? 86.519 61.232 313.033 1.00 55.44 15 VAL C C 1
ATOM 2851 O O . VAL C 1 14 ? 86.781 60.071 312.746 1.00 54.94 15 VAL C O 1
ATOM 2855 N N . LYS C 1 15 ? 85.374 61.817 312.688 1.00 56.30 16 LYS C N 1
ATOM 2856 C CA . LYS C 1 15 ? 84.299 61.118 311.995 1.00 56.66 16 LYS C CA 1
ATOM 2857 C C . LYS C 1 15 ? 84.651 60.912 310.531 1.00 57.15 16 LYS C C 1
ATOM 2858 O O . LYS C 1 15 ? 84.523 59.796 310.042 1.00 57.33 16 LYS C O 1
ATOM 2864 N N . LYS C 1 16 ? 85.105 61.967 309.846 1.00 57.83 17 LYS C N 1
ATOM 2865 C CA . LYS C 1 16 ? 85.539 61.858 308.446 1.00 58.42 17 LYS C CA 1
ATOM 2866 C C . LYS C 1 16 ? 86.807 61.020 308.314 1.00 59.42 17 LYS C C 1
ATOM 2867 O O . LYS C 1 16 ? 87.102 60.537 307.229 1.00 60.09 17 LYS C O 1
ATOM 2873 N N . SER C 1 17 ? 87.548 60.844 309.407 1.00 60.48 18 SER C N 1
ATOM 2874 C CA . SER C 1 17 ? 88.785 60.055 309.402 1.00 61.23 18 SER C CA 1
ATOM 2875 C C . SER C 1 17 ? 88.490 58.564 309.452 1.00 61.86 18 SER C C 1
ATOM 2876 O O . SER C 1 17 ? 89.092 57.785 308.725 1.00 61.89 18 SER C O 1
ATOM 2879 N N . GLU C 1 18 ? 87.568 58.194 310.339 1.00 62.85 19 GLU C N 1
ATOM 2880 C CA . GLU C 1 18 ? 87.140 56.808 310.562 1.00 63.49 19 GLU C CA 1
ATOM 2881 C C . GLU C 1 18 ? 86.395 56.268 309.350 1.00 63.75 19 GLU C C 1
ATOM 2882 O O . GLU C 1 18 ? 86.553 55.105 308.971 1.00 63.83 19 GLU C O 1
ATOM 2888 N N . ILE C 1 19 ? 85.566 57.144 308.782 1.00 64.14 20 ILE C N 1
ATOM 2889 C CA . ILE C 1 19 ? 84.796 56.908 307.565 1.00 64.28 20 ILE C CA 1
ATOM 2890 C C . ILE C 1 19 ? 85.747 56.686 306.399 1.00 64.69 20 ILE C C 1
ATOM 2891 O O . ILE C 1 19 ? 85.715 55.633 305.759 1.00 64.36 20 ILE C O 1
ATOM 2896 N N . ASP C 1 20 ? 86.593 57.686 306.148 1.00 65.41 21 ASP C N 1
ATOM 2897 C CA . ASP C 1 20 ? 87.656 57.604 305.145 1.00 66.07 21 ASP C CA 1
ATOM 2898 C C . ASP C 1 20 ? 88.550 56.368 305.334 1.00 66.68 21 ASP C C 1
ATOM 2899 O O . ASP C 1 20 ? 89.185 55.941 304.380 1.00 66.68 21 ASP C O 1
ATOM 2904 N N . HIS C 1 21 ? 88.615 55.802 306.543 1.00 67.56 22 HIS C N 1
ATOM 2905 C CA . HIS C 1 21 ? 89.558 54.702 306.829 1.00 68.60 22 HIS C CA 1
ATOM 2906 C C . HIS C 1 21 ? 89.084 53.321 306.356 1.00 69.02 22 HIS C C 1
ATOM 2907 O O . HIS C 1 21 ? 89.915 52.453 306.056 1.00 69.15 22 HIS C O 1
ATOM 2914 N N . HIS C 1 22 ? 87.767 53.123 306.270 1.00 69.56 23 HIS C N 1
ATOM 2915 C CA . HIS C 1 22 ? 87.221 51.811 305.920 1.00 69.75 23 HIS C CA 1
ATOM 2916 C C . HIS C 1 22 ? 87.054 51.597 304.426 1.00 69.00 23 HIS C C 1
ATOM 2917 O O . HIS C 1 22 ? 87.535 50.600 303.898 1.00 68.91 23 HIS C O 1
ATOM 2924 N N . LYS C 1 23 ? 86.378 52.519 303.751 1.00 68.29 24 LYS C N 1
ATOM 2925 C CA . LYS C 1 23 ? 86.312 52.489 302.287 1.00 67.83 24 LYS C CA 1
ATOM 2926 C C . LYS C 1 23 ? 87.502 53.319 301.829 1.00 66.84 24 LYS C C 1
ATOM 2927 O O . LYS C 1 23 ? 87.331 54.467 301.400 1.00 66.90 24 LYS C O 1
ATOM 2933 N N . PRO C 1 24 ? 88.690 52.704 301.848 1.00 65.63 25 PRO C N 1
ATOM 2934 C CA . PRO C 1 24 ? 89.923 53.387 302.277 1.00 64.53 25 PRO C CA 1
ATOM 2935 C C . PRO C 1 24 ? 90.490 54.320 301.220 1.00 63.40 25 PRO C C 1
ATOM 2936 O O . PRO C 1 24 ? 90.533 53.931 300.054 1.00 63.27 25 PRO C O 1
ATOM 2940 N N . THR C 1 25 ? 90.903 55.525 301.622 1.00 62.17 26 THR C N 1
ATOM 2941 C CA . THR C 1 25 ? 91.477 56.510 300.681 1.00 61.20 26 THR C CA 1
ATOM 2942 C C . THR C 1 25 ? 93.008 56.494 300.743 1.00 59.89 26 THR C C 1
ATOM 2943 O O . THR C 1 25 ? 93.588 55.848 301.616 1.00 59.93 26 THR C O 1
ATOM 2947 N N . ALA C 1 26 ? 93.645 57.166 299.783 1.00 58.27 27 ALA C N 1
ATOM 2948 C CA . ALA C 1 26 ? 95.083 57.354 299.789 1.00 56.98 27 ALA C CA 1
ATOM 2949 C C . ALA C 1 26 ? 95.461 57.964 301.131 1.00 56.10 27 ALA C C 1
ATOM 2950 O O . ALA C 1 26 ? 96.269 57.412 301.869 1.00 55.99 27 ALA C O 1
ATOM 2952 N N . GLY C 1 27 ? 94.836 59.089 301.459 1.00 54.82 28 GLY C N 1
ATOM 2953 C CA . GLY C 1 27 ? 95.034 59.720 302.746 1.00 53.73 28 GLY C CA 1
ATOM 2954 C C . GLY C 1 27 ? 95.140 58.727 303.882 1.00 52.81 28 GLY C C 1
ATOM 2955 O O . GLY C 1 27 ? 96.111 58.736 304.620 1.00 53.44 28 GLY C O 1
ATOM 2956 N N . ALA C 1 28 ? 94.154 57.851 304.006 1.00 51.52 29 ALA C N 1
ATOM 2957 C CA . ALA C 1 28 ? 93.992 57.037 305.214 1.00 50.50 29 ALA C CA 1
ATOM 2958 C C . ALA C 1 28 ? 94.976 55.886 305.328 1.00 49.67 29 ALA C C 1
ATOM 2959 O O . ALA C 1 28 ? 95.135 55.327 306.413 1.00 49.28 29 ALA C O 1
ATOM 2961 N N . MET C 1 29 ? 95.595 55.495 304.214 1.00 48.88 30 MET C N 1
ATOM 2962 C CA . MET C 1 29 ? 96.664 54.499 304.260 1.00 48.05 30 MET C CA 1
ATOM 2963 C C . MET C 1 29 ? 97.910 55.221 304.673 1.00 46.88 30 MET C C 1
ATOM 2964 O O . MET C 1 29 ? 98.619 54.775 305.558 1.00 46.39 30 MET C O 1
ATOM 2969 N N . LEU C 1 30 ? 98.154 56.362 304.042 1.00 45.93 31 LEU C N 1
ATOM 2970 C CA . LEU C 1 30 ? 99.292 57.191 304.401 1.00 45.52 31 LEU C CA 1
ATOM 2971 C C . LEU C 1 30 ? 99.273 57.478 305.904 1.00 45.45 31 LEU C C 1
ATOM 2972 O O . LEU C 1 30 ? 100.297 57.389 306.565 1.00 45.33 31 LEU C O 1
ATOM 2977 N N . SER C 1 31 ? 98.105 57.756 306.463 1.00 45.17 32 SER C N 1
ATOM 2978 C CA . SER C 1 31 ? 97.993 57.832 307.900 1.00 44.97 32 SER C CA 1
ATOM 2979 C C . SER C 1 31 ? 98.846 56.742 308.558 1.00 45.07 32 SER C C 1
ATOM 2980 O O . SER C 1 31 ? 99.631 57.044 309.446 1.00 45.50 32 SER C O 1
ATOM 2983 N N . HIS C 1 32 ? 98.688 55.485 308.131 1.00 45.09 33 HIS C N 1
ATOM 2984 C CA . HIS C 1 32 ? 99.469 54.351 308.684 1.00 44.98 33 HIS C CA 1
ATOM 2985 C C . HIS C 1 32 ? 100.941 54.461 308.325 1.00 44.17 33 HIS C C 1
ATOM 2986 O O . HIS C 1 32 ? 101.790 54.109 309.132 1.00 43.53 33 HIS C O 1
ATOM 2993 N N . VAL C 1 33 ? 101.213 54.909 307.096 1.00 43.41 34 VAL C N 1
ATOM 2994 C CA . VAL C 1 33 ? 102.572 55.085 306.586 1.00 43.09 34 VAL C CA 1
ATOM 2995 C C . VAL C 1 33 ? 103.375 56.074 307.420 1.00 42.40 34 VAL C C 1
ATOM 2996 O O . VAL C 1 33 ? 104.500 55.809 307.805 1.00 42.69 34 VAL C O 1
ATOM 3000 N N . LEU C 1 34 ? 102.779 57.223 307.667 1.00 41.57 35 LEU C N 1
ATOM 3001 C CA . LEU C 1 34 ? 103.401 58.275 308.423 1.00 40.83 35 LEU C CA 1
ATOM 3002 C C . LEU C 1 34 ? 103.512 57.866 309.875 1.00 40.54 35 LEU C C 1
ATOM 3003 O O . LEU C 1 34 ? 104.437 58.265 310.554 1.00 41.53 35 LEU C O 1
ATOM 3008 N N . SER C 1 35 ? 102.581 57.066 310.366 1.00 39.68 36 SER C N 1
ATOM 3009 C CA . SER C 1 35 ? 102.568 56.743 311.786 1.00 38.97 36 SER C CA 1
ATOM 3010 C C . SER C 1 35 ? 103.674 55.744 312.059 1.00 38.86 36 SER C C 1
ATOM 3011 O O . SER C 1 35 ? 104.196 55.638 313.162 1.00 38.91 36 SER C O 1
ATOM 3014 N N . ASN C 1 36 ? 104.034 55.010 311.021 1.00 38.87 37 ASN C N 1
ATOM 3015 C CA . ASN C 1 36 ? 105.057 53.967 311.119 1.00 38.44 37 ASN C CA 1
ATOM 3016 C C . ASN C 1 36 ? 106.438 54.542 310.885 1.00 37.86 37 ASN C C 1
ATOM 3017 O O . ASN C 1 36 ? 107.414 54.076 311.488 1.00 38.14 37 ASN C O 1
ATOM 3022 N N . ILE C 1 37 ? 106.511 55.543 310.003 1.00 36.43 38 ILE C N 1
ATOM 3023 C CA . ILE C 1 37 ? 107.714 56.319 309.849 1.00 35.56 38 ILE C CA 1
ATOM 3024 C C . ILE C 1 37 ? 108.079 56.925 311.211 1.00 34.81 38 ILE C C 1
ATOM 3025 O O . ILE C 1 37 ? 109.244 56.956 311.605 1.00 34.38 38 ILE C O 1
ATOM 3030 N N . PHE C 1 38 ? 107.067 57.351 311.946 1.00 33.85 39 PHE C N 1
ATOM 3031 C CA . PHE C 1 38 ? 107.271 57.908 313.262 1.00 33.48 39 PHE C CA 1
ATOM 3032 C C . PHE C 1 38 ? 107.860 56.841 314.182 1.00 33.54 39 PHE C C 1
ATOM 3033 O O . PHE C 1 38 ? 108.931 56.988 314.756 1.00 33.74 39 PHE C O 1
ATOM 3041 N N . TYR C 1 39 ? 107.168 55.735 314.317 1.00 33.38 40 TYR C N 1
ATOM 3042 C CA . TYR C 1 39 ? 107.697 54.683 315.158 1.00 32.85 40 TYR C CA 1
ATOM 3043 C C . TYR C 1 39 ? 109.099 54.289 314.716 1.00 32.66 40 TYR C C 1
ATOM 3044 O O . TYR C 1 39 ? 109.913 53.900 315.546 1.00 32.17 40 TYR C O 1
ATOM 3053 N N . GLU C 1 40 ? 109.378 54.392 313.417 1.00 32.91 41 GLU C N 1
ATOM 3054 C CA . GLU C 1 40 ? 110.638 53.867 312.881 1.00 33.40 41 GLU C CA 1
ATOM 3055 C C . GLU C 1 40 ? 111.774 54.736 313.394 1.00 33.21 41 GLU C C 1
ATOM 3056 O O . GLU C 1 40 ? 112.666 54.239 314.060 1.00 33.02 41 GLU C O 1
ATOM 3062 N N . LYS C 1 41 ? 111.687 56.034 313.108 1.00 33.08 42 LYS C N 1
ATOM 3063 C CA . LYS C 1 41 ? 112.543 57.050 313.690 1.00 33.17 42 LYS C CA 1
ATOM 3064 C C . LYS C 1 41 ? 112.905 56.619 315.094 1.00 32.93 42 LYS C C 1
ATOM 3065 O O . LYS C 1 41 ? 114.058 56.603 315.434 1.00 33.22 42 LYS C O 1
ATOM 3071 N N . ILE C 1 42 ? 111.942 56.242 315.918 1.00 33.04 43 ILE C N 1
ATOM 3072 C CA . ILE C 1 42 ? 112.276 55.957 317.309 1.00 33.38 43 ILE C CA 1
ATOM 3073 C C . ILE C 1 42 ? 113.240 54.813 317.464 1.00 33.99 43 ILE C C 1
ATOM 3074 O O . ILE C 1 42 ? 114.122 54.881 318.293 1.00 34.42 43 ILE C O 1
ATOM 3079 N N . SER C 1 43 ? 113.047 53.737 316.719 1.00 35.08 44 SER C N 1
ATOM 3080 C CA . SER C 1 43 ? 113.890 52.555 316.884 1.00 35.76 44 SER C CA 1
ATOM 3081 C C . SER C 1 43 ? 115.231 52.841 316.282 1.00 35.81 44 SER C C 1
ATOM 3082 O O . SER C 1 43 ? 116.246 52.420 316.799 1.00 36.11 44 SER C O 1
ATOM 3085 N N . LEU C 1 44 ? 115.225 53.575 315.185 1.00 35.90 45 LEU C N 1
ATOM 3086 C CA . LEU C 1 44 ? 116.437 53.895 314.491 1.00 36.29 45 LEU C CA 1
ATOM 3087 C C . LEU C 1 44 ? 117.348 54.734 315.371 1.00 37.27 45 LEU C C 1
ATOM 3088 O O . LEU C 1 44 ? 118.560 54.520 315.406 1.00 37.57 45 LEU C O 1
ATOM 3093 N N . MET C 1 45 ? 116.756 55.688 316.083 1.00 38.20 46 MET C N 1
ATOM 3094 C CA . MET C 1 45 ? 117.490 56.580 316.984 1.00 38.71 46 MET C CA 1
ATOM 3095 C C . MET C 1 45 ? 118.135 55.712 318.043 1.00 37.78 46 MET C C 1
ATOM 3096 O O . MET C 1 45 ? 119.312 55.855 318.361 1.00 38.20 46 MET C O 1
ATOM 3101 N N . GLN C 1 46 ? 117.341 54.794 318.572 1.00 36.31 47 GLN C N 1
ATOM 3102 C CA . GLN C 1 46 ? 117.751 53.993 319.680 1.00 35.16 47 GLN C CA 1
ATOM 3103 C C . GLN C 1 46 ? 118.938 53.186 319.228 1.00 34.26 47 GLN C C 1
ATOM 3104 O O . GLN C 1 46 ? 119.845 52.920 320.004 1.00 34.26 47 GLN C O 1
ATOM 3110 N N . ALA C 1 47 ? 118.905 52.771 317.972 1.00 33.32 48 ALA C N 1
ATOM 3111 C CA . ALA C 1 47 ? 119.971 51.977 317.403 1.00 32.89 48 ALA C CA 1
ATOM 3112 C C . ALA C 1 47 ? 121.142 52.900 317.106 1.00 32.74 48 ALA C C 1
ATOM 3113 O O . ALA C 1 47 ? 122.285 52.523 317.268 1.00 32.32 48 ALA C O 1
ATOM 3115 N N . GLY C 1 48 ? 120.833 54.127 316.689 1.00 32.80 49 GLY C N 1
ATOM 3116 C CA . GLY C 1 48 ? 121.821 55.167 316.463 1.00 32.80 49 GLY C CA 1
ATOM 3117 C C . GLY C 1 48 ? 122.626 55.551 317.692 1.00 32.82 49 GLY C C 1
ATOM 3118 O O . GLY C 1 48 ? 123.677 56.184 317.573 1.00 33.19 49 GLY C O 1
ATOM 3119 N N . LEU C 1 49 ? 122.152 55.173 318.869 1.00 32.70 50 LEU C N 1
ATOM 3120 C CA . LEU C 1 49 ? 122.900 55.418 320.083 1.00 33.09 50 LEU C CA 1
ATOM 3121 C C . LEU C 1 49 ? 123.582 54.183 320.626 1.00 33.24 50 LEU C C 1
ATOM 3122 O O . LEU C 1 49 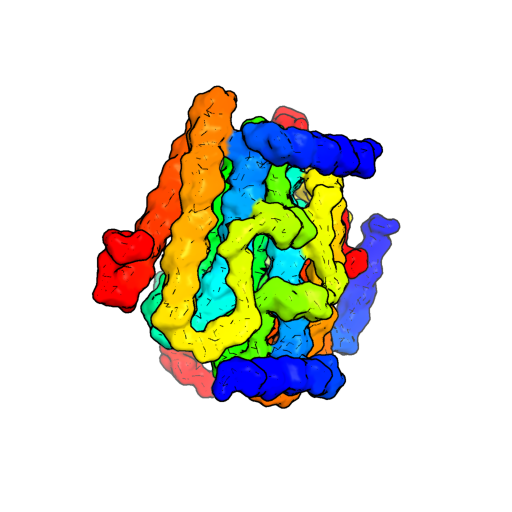? 124.729 54.279 321.075 1.00 33.85 50 LEU C O 1
ATOM 3127 N N . TYR C 1 50 ? 122.915 53.027 320.557 1.00 33.01 51 TYR C N 1
ATOM 3128 C CA . TYR C 1 50 ? 123.348 51.844 321.297 1.00 32.57 51 TYR C CA 1
ATOM 3129 C C . TYR C 1 50 ? 124.008 50.750 320.476 1.00 33.40 51 TYR C C 1
ATOM 3130 O O . TYR C 1 50 ? 124.761 49.928 321.030 1.00 33.11 51 TYR C O 1
ATOM 3139 N N . ALA C 1 51 ? 123.719 50.706 319.179 1.00 34.40 52 ALA C N 1
ATOM 3140 C CA . ALA C 1 51 ? 124.412 49.762 318.294 1.00 35.73 52 ALA C CA 1
ATOM 3141 C C . ALA C 1 51 ? 125.894 49.779 318.624 1.00 36.70 52 ALA C C 1
ATOM 3142 O O . ALA C 1 51 ? 126.375 50.691 319.302 1.00 37.18 52 ALA C O 1
ATOM 3144 N N . LYS C 1 52 ? 126.620 48.781 318.142 1.00 37.79 53 LYS C N 1
ATOM 3145 C CA . LYS C 1 52 ? 127.955 48.545 318.661 1.00 38.74 53 LYS C CA 1
ATOM 3146 C C . LYS C 1 52 ? 129.058 48.968 317.685 1.00 38.96 53 LYS C C 1
ATOM 3147 O O . LYS C 1 52 ? 130.035 49.568 318.113 1.00 38.50 53 LYS C O 1
ATOM 3153 N N . SER C 1 53 ? 128.862 48.743 316.389 1.00 39.38 54 SER C N 1
ATOM 3154 C CA . SER C 1 53 ? 129.763 49.301 315.367 1.00 39.63 54 SER C CA 1
ATOM 3155 C C . SER C 1 53 ? 129.347 50.718 315.052 1.00 39.56 54 SER C C 1
ATOM 3156 O O . SER C 1 53 ? 128.156 51.023 314.996 1.00 39.89 54 SER C O 1
ATOM 3159 N N . ALA C 1 54 ? 130.338 51.572 314.816 1.00 39.43 55 ALA C N 1
ATOM 3160 C CA . ALA C 1 54 ? 130.114 53.002 314.586 1.00 39.32 55 ALA C CA 1
ATOM 3161 C C . ALA C 1 54 ? 129.565 53.254 313.201 1.00 39.10 55 ALA C C 1
ATOM 3162 O O . ALA C 1 54 ? 128.735 54.144 312.992 1.00 38.48 55 ALA C O 1
ATOM 3164 N N . ASN C 1 55 ? 130.076 52.482 312.253 1.00 39.34 56 ASN C N 1
ATOM 3165 C CA . ASN C 1 55 ? 129.566 52.490 310.899 1.00 39.88 56 ASN C CA 1
ATOM 3166 C C . ASN C 1 55 ? 128.052 52.278 310.903 1.00 39.36 56 ASN C C 1
ATOM 3167 O O . ASN C 1 55 ? 127.340 52.975 310.191 1.00 39.41 56 ASN C O 1
ATOM 3172 N N . TYR C 1 56 ? 127.555 51.342 311.719 1.00 38.63 57 TYR C N 1
ATOM 3173 C CA . TYR C 1 56 ? 126.118 51.110 311.791 1.00 38.14 57 TYR C CA 1
ATOM 3174 C C . TYR C 1 56 ? 125.386 52.210 312.559 1.00 37.42 57 TYR C C 1
ATOM 3175 O O . TYR C 1 56 ? 124.309 52.619 312.136 1.00 37.15 57 TYR C O 1
ATOM 3184 N N . ARG C 1 57 ? 125.968 52.699 313.656 1.00 36.56 58 ARG C N 1
ATOM 3185 C CA . ARG C 1 57 ? 125.415 53.856 314.381 1.00 35.97 58 ARG C CA 1
ATOM 3186 C C . ARG C 1 57 ? 125.164 55.079 313.481 1.00 35.42 58 ARG C C 1
ATOM 3187 O O . ARG C 1 57 ? 124.175 55.775 313.635 1.00 35.48 58 ARG C O 1
ATOM 3195 N N . ILE C 1 58 ? 126.061 55.328 312.542 1.00 34.89 59 ILE C N 1
ATOM 3196 C CA . ILE C 1 58 ? 125.925 56.437 311.609 1.00 34.82 59 ILE C CA 1
ATOM 3197 C C . ILE C 1 58 ? 124.784 56.228 310.613 1.00 34.74 59 ILE C C 1
ATOM 3198 O O . ILE C 1 58 ? 124.038 57.149 310.325 1.00 34.82 59 ILE C O 1
ATOM 3203 N N . LYS C 1 59 ? 124.683 55.026 310.059 1.00 34.65 60 LYS C N 1
ATOM 3204 C CA . LYS C 1 59 ? 123.659 54.719 309.072 1.00 34.55 60 LYS C CA 1
ATOM 3205 C C . LYS C 1 59 ? 122.292 54.771 309.754 1.00 34.49 60 LYS C C 1
ATOM 3206 O O . LYS C 1 59 ? 121.337 55.317 309.216 1.00 34.52 60 LYS C O 1
ATOM 3212 N N . PHE C 1 60 ? 122.214 54.244 310.969 1.00 34.36 61 PHE C N 1
ATOM 3213 C CA . PHE C 1 60 ? 120.979 54.290 311.733 1.00 34.24 61 PHE C CA 1
ATOM 3214 C C . PHE C 1 60 ? 120.489 55.726 311.898 1.00 34.48 61 PHE C C 1
ATOM 3215 O O . PHE C 1 60 ? 119.285 55.955 311.950 1.00 34.16 61 PHE C O 1
ATOM 3223 N N . ARG C 1 61 ? 121.427 56.677 311.960 1.00 34.91 62 ARG C N 1
ATOM 3224 C CA . ARG C 1 61 ? 121.121 58.111 312.014 1.00 35.17 62 ARG C CA 1
ATOM 3225 C C . ARG C 1 61 ? 120.849 58.748 310.646 1.00 35.61 62 ARG C C 1
ATOM 3226 O O . ARG C 1 61 ? 119.882 59.500 310.493 1.00 35.98 62 ARG C O 1
ATOM 3234 N N . GLU C 1 62 ? 121.703 58.473 309.663 1.00 35.78 63 GLU C N 1
ATOM 3235 C CA . GLU C 1 62 ? 121.428 58.853 308.277 1.00 36.01 63 GLU C CA 1
ATOM 3236 C C . GLU C 1 62 ? 119.940 58.568 307.986 1.00 35.73 63 GLU C C 1
ATOM 3237 O O . GLU C 1 62 ? 119.208 59.447 307.528 1.00 35.54 63 GLU C O 1
ATOM 3243 N N . ILE C 1 63 ? 119.494 57.356 308.319 1.00 35.38 64 ILE C N 1
ATOM 3244 C CA . ILE C 1 63 ? 118.147 56.892 308.001 1.00 35.15 64 ILE C CA 1
ATOM 3245 C C . ILE C 1 63 ? 117.096 57.697 308.747 1.00 34.91 64 ILE C C 1
ATOM 3246 O O . ILE C 1 63 ? 116.212 58.271 308.116 1.00 35.44 64 ILE C O 1
ATOM 3251 N N . ALA C 1 64 ? 117.198 57.742 310.074 1.00 34.24 65 ALA C N 1
ATOM 3252 C CA . ALA C 1 64 ? 116.232 58.445 310.921 1.00 33.85 65 ALA C CA 1
ATOM 3253 C C . ALA C 1 64 ? 116.044 59.891 310.475 1.00 34.18 65 ALA C C 1
ATOM 3254 O O . ALA C 1 64 ? 114.956 60.458 310.598 1.00 33.16 65 ALA C O 1
ATOM 3256 N N . LEU C 1 65 ? 117.126 60.471 309.958 1.00 35.01 66 LEU C N 1
ATOM 3257 C CA . LEU C 1 65 ? 117.097 61.788 309.340 1.00 35.50 66 LEU C CA 1
ATOM 3258 C C . LEU C 1 65 ? 116.263 61.729 308.097 1.00 35.54 66 LEU C C 1
ATOM 3259 O O . LEU C 1 65 ? 115.389 62.564 307.894 1.00 35.67 66 LEU C O 1
ATOM 3264 N N . LYS C 1 66 ? 116.550 60.763 307.235 1.00 35.74 67 LYS C N 1
ATOM 3265 C CA . LYS C 1 66 ? 115.779 60.663 306.007 1.00 36.41 67 LYS C CA 1
ATOM 3266 C C . LYS C 1 66 ? 114.300 60.443 306.350 1.00 36.33 67 LYS C C 1
ATOM 3267 O O . LYS C 1 66 ? 113.428 61.079 305.752 1.00 36.07 67 LYS C O 1
ATOM 3273 N N . GLU C 1 67 ? 114.044 59.591 307.350 1.00 36.20 68 GLU C N 1
ATOM 3274 C CA . GLU C 1 67 ? 112.689 59.283 307.817 1.00 36.25 68 GLU C CA 1
ATOM 3275 C C . GLU C 1 67 ? 111.918 60.515 308.238 1.00 36.43 68 GLU C C 1
ATOM 3276 O O . GLU C 1 67 ? 110.716 60.550 308.101 1.00 36.77 68 GLU C O 1
ATOM 3282 N N . ASP C 1 68 ? 112.607 61.505 308.784 1.00 36.99 69 ASP C N 1
ATOM 3283 C CA . ASP C 1 68 ? 111.983 62.761 309.137 1.00 37.42 69 ASP C CA 1
ATOM 3284 C C . ASP C 1 68 ? 111.576 63.479 307.882 1.00 37.81 69 ASP C C 1
ATOM 3285 O O . ASP C 1 68 ? 110.480 64.054 307.795 1.00 37.28 69 ASP C O 1
ATOM 3290 N N . GLU C 1 69 ? 112.481 63.471 306.909 1.00 38.24 70 GLU C N 1
ATOM 3291 C CA . GLU C 1 69 ? 112.289 64.324 305.758 1.00 38.92 70 GLU C CA 1
ATOM 3292 C C . GLU C 1 69 ? 111.372 63.699 304.704 1.00 38.40 70 GLU C C 1
ATOM 3293 O O . GLU C 1 69 ? 110.897 64.398 303.815 1.00 38.13 70 GLU C O 1
ATOM 3299 N N . TRP C 1 70 ? 111.084 62.404 304.855 1.00 38.09 71 TRP C N 1
ATOM 3300 C CA . TRP C 1 70 ? 110.027 61.757 304.088 1.00 38.05 71 TRP C CA 1
ATOM 3301 C C . TRP C 1 70 ? 108.750 62.121 304.783 1.00 37.78 71 TRP C C 1
ATOM 3302 O O . TRP C 1 70 ? 107.807 62.545 304.151 1.00 37.97 71 TRP C O 1
ATOM 3313 N N . PHE C 1 71 ? 108.723 61.957 306.096 1.00 37.45 72 PHE C N 1
ATOM 3314 C CA . PHE C 1 71 ? 107.542 62.302 306.863 1.00 37.42 72 PHE C CA 1
ATOM 3315 C C . PHE C 1 71 ? 107.054 63.696 306.496 1.00 38.20 72 PHE C C 1
ATOM 3316 O O . PHE C 1 71 ? 105.852 63.913 306.391 1.00 38.20 72 PHE C O 1
ATOM 3324 N N . TYR C 1 72 ? 107.981 64.637 306.307 1.00 39.20 73 TYR C N 1
ATOM 3325 C CA . TYR C 1 72 ? 107.605 66.017 305.991 1.00 39.81 73 TYR C CA 1
ATOM 3326 C C . TYR C 1 72 ? 107.143 66.077 304.565 1.00 39.70 73 TYR C C 1
ATOM 3327 O O . TYR C 1 72 ? 106.189 66.752 304.270 1.00 39.07 73 TYR C O 1
ATOM 3336 N N . LEU C 1 73 ? 107.835 65.369 303.682 1.00 40.44 74 LEU C N 1
ATOM 3337 C CA . LEU C 1 73 ? 107.470 65.362 302.267 1.00 41.33 74 LEU C CA 1
ATOM 3338 C C . LEU C 1 73 ? 106.018 64.909 302.024 1.00 41.74 74 LEU C C 1
ATOM 3339 O O . LEU C 1 73 ? 105.183 65.738 301.654 1.00 42.47 74 LEU C O 1
ATOM 3344 N N . ILE C 1 74 ? 105.745 63.609 302.208 1.00 41.45 75 ILE C N 1
ATOM 3345 C CA . ILE C 1 74 ? 104.394 63.048 302.259 1.00 41.27 75 ILE C CA 1
ATOM 3346 C C . ILE C 1 74 ? 103.343 64.006 302.860 1.00 41.30 75 ILE C C 1
ATOM 3347 O O . ILE C 1 74 ? 102.338 64.312 302.223 1.00 40.67 75 ILE C O 1
ATOM 3352 N N . SER C 1 75 ? 103.580 64.468 304.080 1.00 41.57 76 SER C N 1
ATOM 3353 C CA . SER C 1 75 ? 102.628 65.335 304.771 1.00 42.15 76 SER C CA 1
ATOM 3354 C C . SER C 1 75 ? 102.301 66.650 304.044 1.00 43.27 76 SER C C 1
ATOM 3355 O O . SER C 1 75 ? 101.201 67.156 304.162 1.00 42.79 76 SER C O 1
ATOM 3358 N N . GLU C 1 76 ? 103.261 67.194 303.301 1.00 45.00 77 GLU C N 1
ATOM 3359 C CA . GLU C 1 76 ? 103.059 68.411 302.505 1.00 46.27 77 GLU C CA 1
ATOM 3360 C C . GLU C 1 76 ? 102.174 68.061 301.345 1.00 47.15 77 GLU C C 1
ATOM 3361 O O . GLU C 1 76 ? 101.014 68.442 301.307 1.00 47.39 77 GLU C O 1
ATOM 3367 N N . GLN C 1 77 ? 102.749 67.322 300.400 1.00 48.26 78 GLN C N 1
ATOM 3368 C CA . GLN C 1 77 ? 102.015 66.622 299.363 1.00 49.24 78 GLN C CA 1
ATOM 3369 C C . GLN C 1 77 ? 100.573 66.280 299.785 1.00 49.69 78 GLN C C 1
ATOM 3370 O O . GLN C 1 77 ? 99.632 66.452 299.009 1.00 49.93 78 GLN C O 1
ATOM 3376 N N . LEU C 1 78 ? 100.402 65.842 301.027 1.00 50.04 79 LEU C N 1
ATOM 3377 C CA . LEU C 1 78 ? 99.083 65.499 301.530 1.00 50.17 79 LEU C CA 1
ATOM 3378 C C . LEU C 1 78 ? 98.225 66.739 301.670 1.00 50.34 79 LEU C C 1
ATOM 3379 O O . LEU C 1 78 ? 97.255 66.888 300.955 1.00 50.91 79 LEU C O 1
ATOM 3384 N N . LEU C 1 79 ? 98.570 67.635 302.577 1.00 50.65 80 LEU C N 1
ATOM 3385 C CA . LEU C 1 79 ? 97.658 68.737 302.885 1.00 51.08 80 LEU C CA 1
ATOM 3386 C C . LEU C 1 79 ? 97.617 69.827 301.789 1.00 51.12 80 LEU C C 1
ATOM 3387 O O . LEU C 1 79 ? 96.709 70.671 301.757 1.00 51.16 80 LEU C O 1
ATOM 3392 N N . ASP C 1 80 ? 98.587 69.763 300.879 1.00 51.19 81 ASP C N 1
ATOM 3393 C CA . ASP C 1 80 ? 98.500 70.401 299.566 1.00 51.11 81 ASP C CA 1
ATOM 3394 C C . ASP C 1 80 ? 97.228 69.962 298.858 1.00 50.74 81 ASP C C 1
ATOM 3395 O O . ASP C 1 80 ? 96.628 70.746 298.132 1.00 51.23 81 ASP C O 1
ATOM 3400 N N . GLU C 1 81 ? 96.872 68.689 299.023 1.00 50.18 82 GLU C N 1
ATOM 3401 C CA . GLU C 1 81 ? 95.638 68.118 298.502 1.00 49.97 82 GLU C CA 1
ATOM 3402 C C . GLU C 1 81 ? 94.608 67.977 299.628 1.00 49.37 82 GLU C C 1
ATOM 3403 O O . GLU C 1 81 ? 93.956 66.953 299.769 1.00 49.45 82 GLU C O 1
ATOM 3409 N N . ASN C 1 82 ? 94.454 69.033 300.411 1.00 48.85 83 ASN C N 1
ATOM 3410 C CA . ASN C 1 82 ? 93.593 69.042 301.600 1.00 48.67 83 ASN C CA 1
ATOM 3411 C C . ASN C 1 82 ? 93.185 67.711 302.197 1.00 48.35 83 ASN C C 1
ATOM 3412 O O . ASN C 1 82 ? 92.004 67.404 302.226 1.00 48.82 83 ASN C O 1
ATOM 3417 N N . GLU C 1 83 ? 94.136 66.928 302.695 1.00 48.00 84 GLU C N 1
ATOM 3418 C CA . GLU C 1 83 ? 93.790 65.772 303.530 1.00 47.48 84 GLU C CA 1
ATOM 3419 C C . GLU C 1 83 ? 94.346 65.878 304.968 1.00 47.02 84 GLU C C 1
ATOM 3420 O O . GLU C 1 83 ? 95.192 66.707 305.300 1.00 46.39 84 GLU C O 1
ATOM 3426 N N . LEU C 1 84 ? 93.792 65.046 305.827 1.00 46.92 85 LEU C N 1
ATOM 3427 C CA . LEU C 1 84 ? 94.126 65.044 307.235 1.00 46.72 85 LEU C CA 1
ATOM 3428 C C . LEU C 1 84 ? 95.450 64.339 307.398 1.00 46.32 85 LEU C C 1
ATOM 3429 O O . LEU C 1 84 ? 95.673 63.280 306.802 1.00 46.23 85 LEU C O 1
ATOM 3434 N N . VAL C 1 85 ? 96.320 64.924 308.212 1.00 45.68 86 VAL C N 1
ATOM 3435 C CA . VAL C 1 85 ? 97.589 64.310 308.527 1.00 45.30 86 VAL C CA 1
ATOM 3436 C C . VAL C 1 85 ? 97.680 64.010 310.012 1.00 44.84 86 VAL C C 1
ATOM 3437 O O . VAL C 1 85 ? 97.380 64.864 310.854 1.00 44.72 86 VAL C O 1
ATOM 3441 N N . PRO C 1 86 ? 98.103 62.789 310.331 1.00 44.38 87 PRO C N 1
ATOM 3442 C CA . PRO C 1 86 ? 98.340 62.410 311.717 1.00 44.24 87 PRO C CA 1
ATOM 3443 C C . PRO C 1 86 ? 99.485 63.269 312.224 1.00 44.41 87 PRO C C 1
ATOM 3444 O O . PRO C 1 86 ? 100.385 63.641 311.467 1.00 44.56 87 PRO C O 1
ATOM 3448 N N . THR C 1 87 ? 99.470 63.589 313.501 1.00 44.23 88 THR C N 1
ATOM 3449 C CA . THR C 1 87 ? 100.228 64.738 313.924 1.00 43.86 88 THR C CA 1
ATOM 3450 C C . THR C 1 87 ? 100.627 64.735 315.382 1.00 44.05 88 THR C C 1
ATOM 3451 O O . THR C 1 87 ? 101.268 65.671 315.832 1.00 44.17 88 THR C O 1
ATOM 3455 N N . THR C 1 88 ? 100.313 63.665 316.099 1.00 44.20 89 THR C N 1
ATOM 3456 C CA . THR C 1 88 ? 100.225 63.743 317.543 1.00 44.77 89 THR C CA 1
ATOM 3457 C C . THR C 1 88 ? 100.125 62.357 318.143 1.00 45.30 89 THR C C 1
ATOM 3458 O O . THR C 1 88 ? 99.438 61.506 317.605 1.00 45.50 89 THR C O 1
ATOM 3462 N N . LEU C 1 89 ? 100.802 62.133 319.270 1.00 46.32 90 LEU C N 1
ATOM 3463 C CA . LEU C 1 89 ? 101.011 60.768 319.816 1.00 46.68 90 LEU C CA 1
ATOM 3464 C C . LEU C 1 89 ? 99.799 59.823 319.709 1.00 47.39 90 LEU C C 1
ATOM 3465 O O . LEU C 1 89 ? 99.967 58.635 319.448 1.00 47.72 90 LEU C O 1
ATOM 3470 N N . ASP C 1 90 ? 98.591 60.349 319.916 1.00 48.09 91 ASP C N 1
ATOM 3471 C CA . ASP C 1 90 ? 97.377 59.529 319.917 1.00 48.40 91 ASP C CA 1
ATOM 3472 C C . ASP C 1 90 ? 97.086 58.992 318.521 1.00 48.35 91 ASP C C 1
ATOM 3473 O O . ASP C 1 90 ? 96.714 57.827 318.354 1.00 48.09 91 ASP C O 1
ATOM 3478 N N . GLU C 1 91 ? 97.254 59.859 317.529 1.00 48.33 92 GLU C N 1
ATOM 3479 C CA . GLU C 1 91 ? 97.043 59.498 316.134 1.00 48.78 92 GLU C CA 1
ATOM 3480 C C . GLU C 1 91 ? 98.087 58.462 315.705 1.00 49.10 92 GLU C C 1
ATOM 3481 O O . GLU C 1 91 ? 97.765 57.476 315.061 1.00 48.87 92 GLU C O 1
ATOM 3487 N N . PHE C 1 92 ? 99.329 58.653 316.117 1.00 49.98 93 PHE C N 1
ATOM 3488 C CA . PHE C 1 92 ? 100.409 57.746 315.735 1.00 50.66 93 PHE C CA 1
ATOM 3489 C C . PHE C 1 92 ? 100.390 56.349 316.433 1.00 51.70 93 PHE C C 1
ATOM 3490 O O . PHE C 1 92 ? 101.113 55.453 315.994 1.00 51.61 93 PHE C O 1
ATOM 3498 N N . VAL C 1 93 ? 99.629 56.161 317.520 1.00 52.74 94 VAL C N 1
ATOM 3499 C CA . VAL C 1 93 ? 99.576 54.839 318.193 1.00 53.77 94 VAL C CA 1
ATOM 3500 C C . VAL C 1 93 ? 98.368 54.014 317.751 1.00 54.25 94 VAL C C 1
ATOM 3501 O O . VAL C 1 93 ? 98.451 52.810 317.633 1.00 53.75 94 VAL C O 1
ATOM 3505 N N . SER C 1 94 ? 97.248 54.678 317.510 1.00 55.47 95 SER C N 1
ATOM 3506 C CA . SER C 1 94 ? 96.045 54.000 317.038 1.00 56.40 95 SER C CA 1
ATOM 3507 C C . SER C 1 94 ? 96.109 53.624 315.535 1.00 57.22 95 SER C C 1
ATOM 3508 O O . SER C 1 94 ? 95.440 52.656 315.119 1.00 57.91 95 SER C O 1
ATOM 3511 N N . ASN C 1 95 ? 96.904 54.357 314.741 1.00 57.39 96 ASN C N 1
ATOM 3512 C CA . ASN C 1 95 ? 97.041 54.085 313.303 1.00 57.63 96 ASN C CA 1
ATOM 3513 C C . ASN C 1 95 ? 98.292 53.286 312.901 1.00 57.99 96 ASN C C 1
ATOM 3514 O O . ASN C 1 95 ? 98.358 52.751 311.785 1.00 57.79 96 ASN C O 1
ATOM 3519 N N . HIS C 1 96 ? 99.285 53.220 313.789 1.00 58.43 97 HIS C N 1
ATOM 3520 C CA . HIS C 1 96 ? 100.506 52.436 313.523 1.00 58.60 97 HIS C CA 1
ATOM 3521 C C . HIS C 1 96 ? 100.205 50.923 313.518 1.00 58.96 97 HIS C C 1
ATOM 3522 O O . HIS C 1 96 ? 99.357 50.428 314.284 1.00 59.08 97 HIS C O 1
ATOM 3529 N N . LYS C 1 97 ? 100.920 50.200 312.658 1.00 59.26 98 LYS C N 1
ATOM 3530 C CA . LYS C 1 97 ? 100.684 48.776 312.434 1.00 59.30 98 LYS C CA 1
ATOM 3531 C C . LYS C 1 97 ? 102.006 48.013 312.240 1.00 58.99 98 LYS C C 1
ATOM 3532 O O . LYS C 1 97 ? 102.762 48.285 311.314 1.00 58.42 98 LYS C O 1
ATOM 3538 N N . PHE C 1 98 ? 102.277 47.073 313.144 1.00 58.99 99 PHE C N 1
ATOM 3539 C CA . PHE C 1 98 ? 103.329 46.061 312.974 1.00 58.90 99 PHE C CA 1
ATOM 3540 C C . PHE C 1 98 ? 104.742 46.541 313.254 1.00 58.44 99 PHE C C 1
ATOM 3541 O O . PHE C 1 98 ? 105.683 45.757 313.098 1.00 58.46 99 PHE C O 1
ATOM 3549 N N . ILE C 1 99 ? 104.912 47.810 313.635 1.00 57.98 100 ILE C N 1
ATOM 3550 C CA . ILE C 1 99 ? 106.243 48.317 313.978 1.00 57.34 100 ILE C CA 1
ATOM 3551 C C . ILE C 1 99 ? 106.354 48.626 315.468 1.00 57.24 100 ILE C C 1
ATOM 3552 O O . ILE C 1 99 ? 105.516 49.282 316.070 1.00 57.00 100 ILE C O 1
ATOM 3557 N N . GLU C 1 100 ? 107.452 48.147 316.022 1.00 57.28 101 GLU C N 1
ATOM 3558 C CA . GLU C 1 100 ? 107.614 47.926 317.447 1.00 57.30 101 GLU C CA 1
ATOM 3559 C C . GLU C 1 100 ? 108.581 48.944 318.064 1.00 56.10 101 GLU C C 1
ATOM 3560 O O . GLU C 1 100 ? 109.428 49.497 317.372 1.00 56.25 101 GLU C O 1
ATOM 3566 N N . ASN C 1 101 ? 108.400 49.212 319.354 1.00 54.70 102 ASN C N 1
ATOM 3567 C CA . ASN C 1 101 ? 109.447 49.747 320.218 1.00 53.59 102 ASN C CA 1
ATOM 3568 C C . ASN C 1 101 ? 109.717 48.671 321.234 1.00 52.72 102 ASN C C 1
ATOM 3569 O O . ASN C 1 101 ? 108.814 47.922 321.579 1.00 53.54 102 ASN C O 1
ATOM 3574 N N . ASP C 1 102 ? 110.935 48.583 321.735 1.00 51.39 103 ASP C N 1
ATOM 3575 C CA . ASP C 1 102 ? 111.284 47.502 322.657 1.00 50.52 103 ASP C CA 1
ATOM 3576 C C . ASP C 1 102 ? 112.550 47.883 323.383 1.00 49.85 103 ASP C C 1
ATOM 3577 O O . ASP C 1 102 ? 113.621 47.879 322.774 1.00 49.56 103 ASP C O 1
ATOM 3582 N N . PRO C 1 103 ? 112.451 48.149 324.686 1.00 48.88 104 PRO C N 1
ATOM 3583 C CA . PRO C 1 103 ? 113.500 48.880 325.394 1.00 48.27 104 PRO C CA 1
ATOM 3584 C C . PRO C 1 103 ? 114.767 48.076 325.646 1.00 47.72 104 PRO C C 1
ATOM 3585 O O . PRO C 1 103 ? 115.724 48.604 326.214 1.00 47.34 104 PRO C O 1
ATOM 3589 N N . LYS C 1 104 ? 114.768 46.820 325.220 1.00 47.09 105 LYS C N 1
ATOM 3590 C CA . LYS C 1 104 ? 115.902 45.945 325.427 1.00 46.53 105 LYS C CA 1
ATOM 3591 C C . LYS C 1 104 ? 116.594 45.590 324.106 1.00 45.80 105 LYS C C 1
ATOM 3592 O O . LYS C 1 104 ? 117.416 44.673 324.067 1.00 45.96 105 LYS C O 1
ATOM 3598 N N . ALA C 1 105 ? 116.293 46.325 323.033 1.00 44.77 106 ALA C N 1
ATOM 3599 C CA . ALA C 1 105 ? 116.970 46.100 321.756 1.00 43.75 106 ALA C CA 1
ATOM 3600 C C . ALA C 1 105 ? 118.361 46.697 321.835 1.00 43.37 106 ALA C C 1
ATOM 3601 O O . ALA C 1 105 ? 119.240 46.361 321.050 1.00 43.25 106 ALA C O 1
ATOM 3603 N N . LYS C 1 106 ? 118.561 47.568 322.816 1.00 43.15 107 LYS C N 1
ATOM 3604 C CA . LYS C 1 106 ? 119.890 48.041 323.146 1.00 42.93 107 LYS C CA 1
ATOM 3605 C C . LYS C 1 106 ? 120.815 46.916 323.606 1.00 43.17 107 LYS C C 1
ATOM 3606 O O . LYS C 1 106 ? 122.044 47.088 323.575 1.00 43.75 107 LYS C O 1
ATOM 3612 N N . TYR C 1 107 ? 120.246 45.782 324.037 1.00 42.97 108 TYR C N 1
ATOM 3613 C CA . TYR C 1 107 ? 121.052 44.590 324.391 1.00 42.86 108 TYR C CA 1
ATOM 3614 C C . TYR C 1 107 ? 121.245 43.550 323.267 1.00 42.22 108 TYR C C 1
ATOM 3615 O O . TYR C 1 107 ? 122.222 42.783 323.311 1.00 41.97 108 TYR C O 1
ATOM 3624 N N . TRP C 1 108 ? 120.376 43.557 322.247 1.00 41.43 109 TRP C N 1
ATOM 3625 C CA . TRP C 1 108 ? 120.605 42.699 321.079 1.00 41.02 109 TRP C CA 1
ATOM 3626 C C . TRP C 1 108 ? 121.869 43.146 320.347 1.00 41.82 109 TRP C C 1
ATOM 3627 O O . TRP C 1 108 ? 122.543 44.081 320.756 1.00 42.31 109 TRP C O 1
ATOM 3638 N N . THR C 1 109 ? 122.164 42.454 319.255 1.00 42.39 110 THR C N 1
ATOM 3639 C CA . THR C 1 109 ? 123.348 42.685 318.456 1.00 43.01 110 THR C CA 1
ATOM 3640 C C . THR C 1 109 ? 123.044 43.549 317.230 1.00 43.68 110 THR C C 1
ATOM 3641 O O . THR C 1 109 ? 121.883 43.749 316.857 1.00 43.23 110 THR C O 1
ATOM 3645 N N . ASP C 1 110 ? 124.100 44.053 316.593 1.00 44.45 111 ASP C N 1
ATOM 3646 C CA . ASP C 1 110 ? 123.931 44.819 315.365 1.00 44.87 111 ASP C CA 1
ATOM 3647 C C . ASP C 1 110 ? 123.168 43.957 314.378 1.00 45.10 111 ASP C C 1
ATOM 3648 O O . ASP C 1 110 ? 122.353 44.461 313.611 1.00 45.28 111 ASP C O 1
ATOM 3653 N N . GLU C 1 111 ? 123.441 42.653 314.408 1.00 45.46 112 GLU C N 1
ATOM 3654 C CA . GLU C 1 111 ? 122.831 41.709 313.469 1.00 45.53 112 GLU C CA 1
ATOM 3655 C C . GLU C 1 111 ? 121.356 41.577 313.821 1.00 44.47 112 GLU C C 1
ATOM 3656 O O . GLU C 1 111 ? 120.480 41.868 313.001 1.00 43.90 112 GLU C O 1
ATOM 3662 N N . ALA C 1 112 ? 121.098 41.205 315.067 1.00 43.45 113 ALA C N 1
ATOM 3663 C CA . ALA C 1 112 ? 119.735 41.134 315.596 1.00 43.05 113 ALA C CA 1
ATOM 3664 C C . ALA C 1 112 ? 118.894 42.398 315.347 1.00 42.69 113 ALA C C 1
ATOM 3665 O O . ALA C 1 112 ? 117.678 42.332 315.248 1.00 41.75 113 ALA C O 1
ATOM 3667 N N . LEU C 1 113 ? 119.587 43.533 315.252 1.00 42.87 114 LEU C N 1
ATOM 3668 C CA . LEU C 1 113 ? 119.010 44.852 315.026 1.00 42.57 114 LEU C CA 1
ATOM 3669 C C . LEU C 1 113 ? 118.648 44.968 313.573 1.00 42.68 114 LEU C C 1
ATOM 3670 O O . LEU C 1 113 ? 117.507 45.212 313.231 1.00 42.17 114 LEU C O 1
ATOM 3675 N N . ILE C 1 114 ? 119.665 44.799 312.732 1.00 43.43 115 ILE C N 1
ATOM 3676 C CA . ILE C 1 114 ? 119.542 44.860 311.281 1.00 43.94 115 ILE C CA 1
ATOM 3677 C C . ILE C 1 114 ? 118.508 43.863 310.818 1.00 44.58 115 ILE C C 1
ATOM 3678 O O . ILE C 1 114 ? 117.696 44.168 309.959 1.00 44.51 115 ILE C O 1
ATOM 3683 N N . GLU C 1 115 ? 118.570 42.665 311.387 1.00 45.31 116 GLU C N 1
ATOM 3684 C CA . GLU C 1 115 ? 117.581 41.638 311.125 1.00 46.00 116 GLU C CA 1
ATOM 3685 C C . GLU C 1 115 ? 116.201 42.269 311.274 1.00 45.60 116 GLU C C 1
ATOM 3686 O O . GLU C 1 115 ? 115.477 42.417 310.310 1.00 46.08 116 GLU C O 1
ATOM 3692 N N . ASN C 1 116 ? 115.853 42.688 312.467 1.00 45.42 117 ASN C N 1
ATOM 3693 C CA . ASN C 1 116 ? 114.529 43.218 312.697 1.00 45.56 117 ASN C CA 1
ATOM 3694 C C . ASN C 1 116 ? 114.202 44.427 311.790 1.00 45.98 117 ASN C C 1
ATOM 3695 O O . ASN C 1 116 ? 113.075 44.572 311.364 1.00 45.94 117 ASN C O 1
ATOM 3700 N N . PHE C 1 117 ? 115.185 45.261 311.454 1.00 46.81 118 PHE C N 1
ATOM 3701 C CA . PHE C 1 117 ? 114.944 46.442 310.604 1.00 47.42 118 PHE C CA 1
ATOM 3702 C C . PHE C 1 117 ? 114.522 46.097 309.174 1.00 47.84 118 PHE C C 1
ATOM 3703 O O . PHE C 1 117 ? 113.935 46.913 308.486 1.00 47.91 118 PHE C O 1
ATOM 3711 N N . ILE C 1 118 ? 114.859 44.899 308.719 1.00 48.50 119 ILE C N 1
ATOM 3712 C CA . ILE C 1 118 ? 114.396 44.388 307.439 1.00 48.58 119 ILE C CA 1
ATOM 3713 C C . ILE C 1 118 ? 112.915 44.019 307.560 1.00 48.60 119 ILE C C 1
ATOM 3714 O O . ILE C 1 118 ? 112.115 44.377 306.685 1.00 48.84 119 ILE C O 1
ATOM 3719 N N . ASN C 1 119 ? 112.545 43.315 308.632 1.00 48.10 120 ASN C N 1
ATOM 3720 C CA . ASN C 1 119 ? 111.128 43.040 308.911 1.00 48.14 120 ASN C CA 1
ATOM 3721 C C . ASN C 1 119 ? 110.294 44.324 308.942 1.00 47.53 120 ASN C C 1
ATOM 3722 O O . ASN C 1 119 ? 109.310 44.451 308.212 1.00 47.46 120 ASN C O 1
ATOM 3727 N N . ASP C 1 120 ? 110.704 45.257 309.799 1.00 46.73 121 ASP C N 1
ATOM 3728 C CA . ASP C 1 120 ? 110.154 46.605 309.847 1.00 45.97 121 ASP C CA 1
ATOM 3729 C C . ASP C 1 120 ? 109.939 47.205 308.471 1.00 45.80 121 ASP C C 1
ATOM 3730 O O . ASP C 1 120 ? 108.900 47.790 308.195 1.00 46.01 121 ASP C O 1
ATOM 3735 N N . PHE C 1 121 ? 110.932 47.116 307.607 1.00 45.46 122 PHE C N 1
ATOM 3736 C CA . PHE C 1 121 ? 110.867 47.921 306.397 1.00 45.59 122 PHE C CA 1
ATOM 3737 C C . PHE C 1 121 ? 109.983 47.240 305.359 1.00 45.68 122 PHE C C 1
ATOM 3738 O O . PHE C 1 121 ? 109.221 47.907 304.675 1.00 46.13 122 PHE C O 1
ATOM 3746 N N . GLN C 1 122 ? 110.085 45.917 305.249 1.00 45.53 123 GLN C N 1
ATOM 3747 C CA . GLN C 1 122 ? 109.149 45.130 304.449 1.00 45.19 123 GLN C CA 1
ATOM 3748 C C . GLN C 1 122 ? 107.744 45.580 304.794 1.00 45.08 123 GLN C C 1
ATOM 3749 O O . GLN C 1 122 ? 106.966 45.951 303.907 1.00 45.63 123 GLN C O 1
ATOM 3755 N N . ASN C 1 123 ? 107.433 45.570 306.090 1.00 44.34 124 ASN C N 1
ATOM 3756 C CA . ASN C 1 123 ? 106.090 45.884 306.546 1.00 44.07 124 ASN C CA 1
ATOM 3757 C C . ASN C 1 123 ? 105.707 47.292 306.182 1.00 44.18 124 ASN C C 1
ATOM 3758 O O . ASN C 1 123 ? 104.572 47.560 305.824 1.00 44.21 124 ASN C O 1
ATOM 3763 N N . GLN C 1 124 ? 106.665 48.201 306.257 1.00 44.43 125 GLN C N 1
ATOM 3764 C CA . GLN C 1 124 ? 106.406 49.583 305.890 1.00 44.22 125 GLN C CA 1
ATOM 3765 C C . GLN C 1 124 ? 105.859 49.615 304.453 1.00 44.35 125 GLN C C 1
ATOM 3766 O O . GLN C 1 124 ? 104.802 50.186 304.219 1.00 43.87 125 GLN C O 1
ATOM 3772 N N . ASN C 1 125 ? 106.550 48.950 303.520 1.00 44.82 126 ASN C N 1
ATOM 3773 C CA . ASN C 1 125 ? 106.195 48.984 302.088 1.00 45.33 126 ASN C CA 1
ATOM 3774 C C . ASN C 1 125 ? 104.808 48.468 301.746 1.00 45.75 126 ASN C C 1
ATOM 3775 O O . ASN C 1 125 ? 104.269 48.839 300.708 1.00 45.75 126 ASN C O 1
ATOM 3780 N N . LEU C 1 126 ? 104.260 47.581 302.577 1.00 46.21 127 LEU C N 1
ATOM 3781 C CA . LEU C 1 126 ? 102.910 47.063 302.359 1.00 46.63 127 LEU C CA 1
ATOM 3782 C C . LEU C 1 126 ? 101.903 48.188 302.177 1.00 46.97 127 LEU C C 1
ATOM 3783 O O . LEU C 1 126 ? 101.071 48.125 301.267 1.00 47.10 127 LEU C O 1
ATOM 3788 N N . PHE C 1 127 ? 102.013 49.221 303.006 1.00 47.14 128 PHE C N 1
ATOM 3789 C CA . PHE C 1 127 ? 101.051 50.311 303.009 1.00 47.71 128 PHE C CA 1
ATOM 3790 C C . PHE C 1 127 ? 101.430 51.388 301.979 1.00 48.61 128 PHE C C 1
ATOM 3791 O O . PHE C 1 127 ? 100.563 51.968 301.319 1.00 49.22 128 PHE C O 1
ATOM 3799 N N . ILE C 1 128 ? 102.715 51.652 301.806 1.00 49.60 129 ILE C N 1
ATOM 3800 C CA . ILE C 1 128 ? 103.135 52.502 300.692 1.00 50.33 129 ILE C CA 1
ATOM 3801 C C . ILE C 1 128 ? 102.505 51.957 299.402 1.00 51.08 129 ILE C C 1
ATOM 3802 O O . ILE C 1 128 ? 101.722 52.646 298.750 1.00 50.73 129 ILE C O 1
ATOM 3807 N N . GLY C 1 129 ? 102.851 50.709 299.078 1.00 52.30 130 GLY C N 1
ATOM 3808 C CA . GLY C 1 129 ? 102.342 49.987 297.924 1.00 53.21 130 GLY C CA 1
ATOM 3809 C C . GLY C 1 129 ? 100.831 49.965 297.844 1.00 54.38 130 GLY C C 1
ATOM 3810 O O . GLY C 1 129 ? 100.271 50.078 296.755 1.00 54.56 130 GLY C O 1
ATOM 3811 N N . ARG C 1 130 ? 100.157 49.856 298.986 1.00 55.56 131 ARG C N 1
ATOM 3812 C CA . ARG C 1 130 ? 98.706 49.929 298.988 1.00 56.69 131 ARG C CA 1
ATOM 3813 C C . ARG C 1 130 ? 98.285 51.211 298.292 1.00 57.17 131 ARG C C 1
ATOM 3814 O O . ARG C 1 130 ? 97.213 51.260 297.710 1.00 57.59 131 ARG C O 1
ATOM 3822 N N . ALA C 1 131 ? 99.135 52.238 298.307 1.00 57.83 132 ALA C N 1
ATOM 3823 C CA . ALA C 1 131 ? 98.618 53.592 298.293 1.00 58.04 132 ALA C CA 1
ATOM 3824 C C . ALA C 1 131 ? 99.324 54.728 297.580 1.00 58.31 132 ALA C C 1
ATOM 3825 O O . ALA C 1 131 ? 98.725 55.788 297.532 1.00 58.46 132 ALA C O 1
ATOM 3827 N N . ILE C 1 132 ? 100.445 54.575 296.884 1.00 58.74 133 ILE C N 1
ATOM 3828 C CA . ILE C 1 132 ? 100.546 53.998 295.550 1.00 58.96 133 ILE C CA 1
ATOM 3829 C C . ILE C 1 132 ? 99.230 53.771 294.827 1.00 59.20 133 ILE C C 1
ATOM 3830 O O . ILE C 1 132 ? 98.796 54.657 294.096 1.00 59.13 133 ILE C O 1
ATOM 3835 N N . LYS C 1 133 ? 98.600 52.612 295.013 1.00 59.59 134 LYS C N 1
ATOM 3836 C CA . LYS C 1 133 ? 97.420 52.239 294.203 1.00 59.67 134 LYS C CA 1
ATOM 3837 C C . LYS C 1 133 ? 96.256 53.193 294.475 1.00 59.67 134 LYS C C 1
ATOM 3838 O O . LYS C 1 133 ? 95.656 53.729 293.545 1.00 59.43 134 LYS C O 1
ATOM 3844 N N . LEU C 1 134 ? 95.969 53.418 295.755 1.00 59.88 135 LEU C N 1
ATOM 3845 C CA . LEU C 1 134 ? 94.979 54.403 296.168 1.00 60.25 135 LEU C CA 1
ATOM 3846 C C . LEU C 1 134 ? 95.244 55.810 295.602 1.00 60.59 135 LEU C C 1
ATOM 3847 O O . LEU C 1 134 ? 94.321 56.608 295.483 1.00 60.95 135 LEU C O 1
ATOM 3852 N N . ALA C 1 135 ? 96.488 56.126 295.263 1.00 60.91 136 ALA C N 1
ATOM 3853 C CA . ALA C 1 135 ? 96.817 57.456 294.741 1.00 61.04 136 ALA C CA 1
ATOM 3854 C C . ALA C 1 135 ? 96.567 57.591 293.251 1.00 61.06 136 ALA C C 1
ATOM 3855 O O . ALA C 1 135 ? 96.328 58.694 292.755 1.00 60.88 136 ALA C O 1
ATOM 3857 N N . GLN C 1 136 ? 96.647 56.476 292.535 1.00 61.39 137 GLN C N 1
ATOM 3858 C CA . GLN C 1 136 ? 96.459 56.491 291.088 1.00 61.75 137 GLN C CA 1
ATOM 3859 C C . GLN C 1 136 ? 94.999 56.808 290.792 1.00 62.29 137 GLN C C 1
ATOM 3860 O O . GLN C 1 136 ? 94.695 57.674 289.958 1.00 62.62 137 GLN C O 1
ATOM 3866 N N . LYS C 1 137 ? 94.100 56.124 291.494 1.00 62.66 138 LYS C N 1
ATOM 3867 C CA . LYS C 1 137 ? 92.669 56.330 291.283 1.00 63.21 138 LYS C CA 1
ATOM 3868 C C . LYS C 1 137 ? 92.274 57.765 291.632 1.00 63.48 138 LYS C C 1
ATOM 3869 O O . LYS C 1 137 ? 91.652 58.457 290.820 1.00 63.90 138 LYS C O 1
ATOM 3875 N N . GLU C 1 138 ? 92.648 58.222 292.828 1.00 63.53 139 GLU C N 1
ATOM 3876 C CA . GLU C 1 138 ? 92.199 59.531 293.307 1.00 63.46 139 GLU C CA 1
ATOM 3877 C C . GLU C 1 138 ? 92.846 60.689 292.558 1.00 63.80 139 GLU C C 1
ATOM 3878 O O . GLU C 1 138 ? 92.630 61.851 292.907 1.00 63.48 139 GLU C O 1
ATOM 3884 N N . GLU C 1 139 ? 93.641 60.371 291.538 1.00 64.30 140 GLU C N 1
ATOM 3885 C CA . GLU C 1 139 ? 94.205 61.382 290.662 1.00 65.02 140 GLU C CA 1
ATOM 3886 C C . GLU C 1 139 ? 94.945 62.427 291.490 1.00 64.93 140 GLU C C 1
ATOM 3887 O O . GLU C 1 139 ? 94.896 63.626 291.197 1.00 65.11 140 GLU C O 1
ATOM 3893 N N . LYS C 1 140 ? 95.616 61.944 292.539 1.00 64.66 141 LYS C N 1
ATOM 3894 C CA . LYS C 1 140 ? 96.471 62.766 293.381 1.00 64.27 141 LYS C CA 1
ATOM 3895 C C . LYS C 1 140 ? 97.809 62.743 292.659 1.00 64.12 141 LYS C C 1
ATOM 3896 O O . LYS C 1 140 ? 98.643 61.875 292.901 1.00 63.96 141 LYS C O 1
ATOM 3902 N N . PHE C 1 141 ? 97.985 63.684 291.737 1.00 63.89 142 PHE C N 1
ATOM 3903 C CA . PHE C 1 141 ? 99.019 63.570 290.710 1.00 63.71 142 PHE C CA 1
ATOM 3904 C C . PHE C 1 141 ? 100.429 63.801 291.230 1.00 63.38 142 PHE C C 1
ATOM 3905 O O . PHE C 1 141 ? 101.368 63.134 290.795 1.00 63.28 142 PHE C O 1
ATOM 3913 N N . SER C 1 142 ? 100.576 64.760 292.141 1.00 63.05 143 SER C N 1
ATOM 3914 C CA . SER C 1 142 ? 101.883 65.087 292.689 1.00 62.76 143 SER C CA 1
ATOM 3915 C C . SER C 1 142 ? 102.249 64.211 293.879 1.00 62.76 143 SER C C 1
ATOM 3916 O O . SER C 1 142 ? 103.404 64.135 294.266 1.00 63.26 143 SER C O 1
ATOM 3919 N N . LEU C 1 143 ? 101.261 63.553 294.459 1.00 62.63 144 LEU C N 1
ATOM 3920 C CA . LEU C 1 143 ? 101.474 62.722 295.631 1.00 62.40 144 LEU C CA 1
ATOM 3921 C C . LEU C 1 143 ? 101.970 61.320 295.311 1.00 62.44 144 LEU C C 1
ATOM 3922 O O . LEU C 1 143 ? 102.739 60.772 296.079 1.00 62.39 144 LEU C O 1
ATOM 3927 N N . GLU C 1 144 ? 101.501 60.722 294.210 1.00 62.53 145 GLU C N 1
ATOM 3928 C CA . GLU C 1 144 ? 101.841 59.328 293.858 1.00 62.22 145 GLU C CA 1
ATOM 3929 C C . GLU C 1 144 ? 103.278 59.311 293.422 1.00 61.71 145 GLU C C 1
ATOM 3930 O O . GLU C 1 144 ? 104.100 58.553 293.943 1.00 61.23 145 GLU C O 1
ATOM 3936 N N . LEU C 1 145 ? 103.565 60.174 292.458 1.00 61.19 146 LEU C N 1
ATOM 3937 C CA . LEU C 1 145 ? 104.926 60.489 292.099 1.00 61.15 146 LEU C CA 1
ATOM 3938 C C . LEU C 1 145 ? 105.832 60.335 293.330 1.00 60.47 146 LEU C C 1
ATOM 3939 O O . LEU C 1 145 ? 106.808 59.584 293.309 1.00 60.62 146 LEU C O 1
ATOM 3944 N N . ALA C 1 146 ? 105.469 61.018 294.414 1.00 59.70 147 ALA C N 1
ATOM 3945 C CA . ALA C 1 146 ? 106.301 61.103 295.616 1.00 58.78 147 ALA C CA 1
ATOM 3946 C C . ALA C 1 146 ? 106.323 59.842 296.464 1.00 57.91 147 ALA C C 1
ATOM 3947 O O . ALA C 1 146 ? 107.356 59.505 297.010 1.00 57.99 147 ALA C O 1
ATOM 3949 N N . ILE C 1 147 ? 105.195 59.147 296.571 1.00 57.03 148 ILE C N 1
ATOM 3950 C CA . ILE C 1 147 ? 105.096 57.925 297.375 1.00 56.25 148 ILE C CA 1
ATOM 3951 C C . ILE C 1 147 ? 105.917 56.797 296.764 1.00 55.40 148 ILE C C 1
ATOM 3952 O O . ILE C 1 147 ? 106.175 55.795 297.420 1.00 54.76 148 ILE C O 1
ATOM 3957 N N . ARG C 1 148 ? 106.315 56.961 295.503 1.00 54.98 149 ARG C N 1
ATOM 3958 C CA . ARG C 1 148 ? 107.153 55.975 294.808 1.00 54.71 149 ARG C CA 1
ATOM 3959 C C . ARG C 1 148 ? 108.617 56.185 295.104 1.00 53.25 149 ARG C C 1
ATOM 3960 O O . ARG C 1 148 ? 109.413 55.253 295.021 1.00 53.00 149 ARG C O 1
ATOM 3968 N N . LYS C 1 149 ? 108.985 57.420 295.415 1.00 51.98 150 LYS C N 1
ATOM 3969 C CA . LYS C 1 149 ? 110.320 57.666 295.939 1.00 50.91 150 LYS C CA 1
ATOM 3970 C C . LYS C 1 149 ? 110.457 56.968 297.287 1.00 49.45 150 LYS C C 1
ATOM 3971 O O . LYS C 1 149 ? 111.475 56.350 297.542 1.00 49.19 150 LYS C O 1
ATOM 3977 N N . LEU C 1 150 ? 109.413 57.004 298.110 1.00 48.08 151 LEU C N 1
ATOM 3978 C CA . LEU C 1 150 ? 109.403 56.234 299.364 1.00 47.34 151 LEU C CA 1
ATOM 3979 C C . LEU C 1 150 ? 109.545 54.730 299.129 1.00 47.09 151 LEU C C 1
ATOM 3980 O O . LEU C 1 150 ? 110.452 54.112 299.677 1.00 47.11 151 LEU C O 1
ATOM 3985 N N . TYR C 1 151 ? 108.649 54.144 298.325 1.00 46.69 152 TYR C N 1
ATOM 3986 C CA . TYR C 1 151 ? 108.670 52.700 298.059 1.00 46.00 152 TYR C CA 1
ATOM 3987 C C . TYR C 1 151 ? 110.107 52.257 297.848 1.00 45.02 152 TYR C C 1
ATOM 3988 O O . TYR C 1 151 ? 110.562 51.272 298.428 1.00 44.25 152 TYR C O 1
ATOM 3997 N N . GLY C 1 152 ? 110.809 53.031 297.033 1.00 44.34 153 GLY C N 1
ATOM 3998 C CA . GLY C 1 152 ? 112.142 52.698 296.598 1.00 44.35 153 GLY C CA 1
ATOM 3999 C C . GLY C 1 152 ? 113.201 52.901 297.658 1.00 44.25 153 GLY C C 1
ATOM 4000 O O . GLY C 1 152 ? 114.013 52.010 297.886 1.00 44.55 153 GLY C O 1
ATOM 4001 N N . TYR C 1 153 ? 113.224 54.072 298.291 1.00 43.74 154 TYR C N 1
ATOM 4002 C CA . TYR C 1 153 ? 114.184 54.315 299.352 1.00 43.07 154 TYR C CA 1
ATOM 4003 C C . TYR C 1 153 ? 114.157 53.090 300.258 1.00 42.80 154 TYR C C 1
ATOM 4004 O O . TYR C 1 153 ? 115.163 52.395 300.397 1.00 42.76 154 TYR C O 1
ATOM 4013 N N . ASN C 1 154 ? 112.989 52.835 300.849 1.00 42.35 155 ASN C N 1
ATOM 4014 C CA . ASN C 1 154 ? 112.752 51.650 301.668 1.00 42.36 155 ASN C CA 1
ATOM 4015 C C . ASN C 1 154 ? 113.393 50.376 301.082 1.00 42.31 155 ASN C C 1
ATOM 4016 O O . ASN C 1 154 ? 114.087 49.631 301.780 1.00 42.59 155 ASN C O 1
ATOM 4021 N N . LEU C 1 155 ? 113.152 50.130 299.801 1.00 42.06 156 LEU C N 1
ATOM 4022 C CA . LEU C 1 155 ? 113.781 49.011 299.122 1.00 41.81 156 LEU C CA 1
ATOM 4023 C C . LEU C 1 155 ? 115.308 49.034 299.212 1.00 41.10 156 LEU C C 1
ATOM 4024 O O . LEU C 1 155 ? 115.874 48.006 299.476 1.00 40.75 156 LEU C O 1
ATOM 4029 N N . SER C 1 156 ? 115.955 50.188 299.020 1.00 40.37 157 SER C N 1
ATOM 4030 C CA . SER C 1 156 ? 117.422 50.305 299.129 1.00 40.02 157 SER C CA 1
ATOM 4031 C C . SER C 1 156 ? 117.952 50.066 300.532 1.00 39.76 157 SER C C 1
ATOM 4032 O O . SER C 1 156 ? 119.105 49.700 300.716 1.00 39.84 157 SER C O 1
ATOM 4035 N N . ILE C 1 157 ? 117.114 50.295 301.523 1.00 39.42 158 ILE C N 1
ATOM 4036 C CA . ILE C 1 157 ? 117.516 50.118 302.890 1.00 39.07 158 ILE C CA 1
ATOM 4037 C C . ILE C 1 157 ? 117.507 48.625 303.174 1.00 38.78 158 ILE C C 1
ATOM 4038 O O . ILE C 1 157 ? 118.386 48.131 303.864 1.00 38.32 158 ILE C O 1
ATOM 4043 N N . ILE C 1 158 ? 116.540 47.906 302.609 1.00 39.05 159 ILE C N 1
ATOM 4044 C CA . ILE C 1 158 ? 116.402 46.463 302.864 1.00 39.53 159 ILE C CA 1
ATOM 4045 C C . ILE C 1 158 ? 117.525 45.568 302.294 1.00 39.91 159 ILE C C 1
ATOM 4046 O O . ILE C 1 158 ? 117.929 44.622 302.977 1.00 39.94 159 ILE C O 1
ATOM 4051 N N . PRO C 1 159 ? 118.023 45.833 301.082 1.00 40.19 160 PRO C N 1
ATOM 4052 C CA . PRO C 1 159 ? 119.214 45.146 300.585 1.00 40.37 160 PRO C CA 1
ATOM 4053 C C . PRO C 1 159 ? 120.398 45.706 301.275 1.00 40.18 160 PRO C C 1
ATOM 4054 O O . PRO C 1 159 ? 121.247 44.902 301.615 1.00 40.95 160 PRO C O 1
ATOM 4058 N N . TYR C 1 160 ? 120.466 47.012 301.518 1.00 39.83 161 TYR C N 1
ATOM 4059 C CA . TYR C 1 160 ? 121.599 47.515 3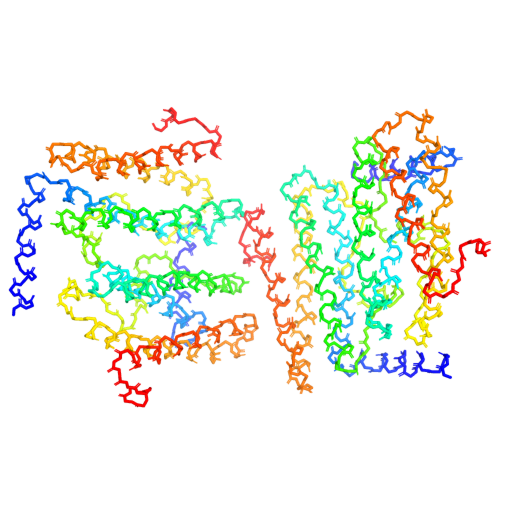02.283 1.00 39.88 161 TYR C CA 1
ATOM 4060 C C . TYR C 1 160 ? 121.740 46.629 303.527 1.00 39.46 161 TYR C C 1
ATOM 4061 O O . TYR C 1 160 ? 122.837 46.199 303.872 1.00 39.04 161 TYR C O 1
ATOM 4070 N N . PHE C 1 161 ? 120.620 46.328 304.166 1.00 39.29 162 PHE C N 1
ATOM 4071 C CA . PHE C 1 161 ? 120.643 45.549 305.389 1.00 39.61 162 PHE C CA 1
ATOM 4072 C C . PHE C 1 161 ? 121.038 44.116 305.137 1.00 39.63 162 PHE C C 1
ATOM 4073 O O . PHE C 1 161 ? 121.705 43.509 305.953 1.00 39.13 162 PHE C O 1
ATOM 4081 N N . ALA C 1 162 ? 120.618 43.590 303.995 1.00 40.52 163 ALA C N 1
ATOM 4082 C CA . ALA C 1 162 ? 120.785 42.175 303.632 1.00 40.78 163 ALA C CA 1
ATOM 4083 C C . ALA C 1 162 ? 122.243 41.767 303.506 1.00 41.07 163 ALA C C 1
ATOM 4084 O O . ALA C 1 162 ? 122.659 40.714 303.998 1.00 40.41 163 ALA C O 1
ATOM 4086 N N . GLY C 1 163 ? 123.000 42.617 302.828 1.00 41.84 164 GLY C N 1
ATOM 4087 C CA . GLY C 1 163 ? 124.417 42.418 302.634 1.00 42.71 164 GLY C CA 1
ATOM 4088 C C . GLY C 1 163 ? 125.257 42.641 303.877 1.00 43.76 164 GLY C C 1
ATOM 4089 O O . GLY C 1 163 ? 126.398 42.191 303.930 1.00 43.85 164 GLY C O 1
ATOM 4090 N N . GLU C 1 164 ? 124.727 43.356 304.866 1.00 45.21 165 GLU C N 1
ATOM 4091 C CA . GLU C 1 164 ? 125.450 43.555 306.126 1.00 46.40 165 GLU C CA 1
ATOM 4092 C C . GLU C 1 164 ? 125.214 42.341 307.013 1.00 47.29 165 GLU C C 1
ATOM 4093 O O . GLU C 1 164 ? 125.843 42.178 308.055 1.00 47.77 165 GLU C O 1
ATOM 4099 N N . LEU C 1 165 ? 124.266 41.508 306.614 1.00 48.33 166 LEU C N 1
ATOM 4100 C CA . LEU C 1 165 ? 124.080 40.205 307.229 1.00 49.17 166 LEU C CA 1
ATOM 4101 C C . LEU C 1 165 ? 124.887 39.158 306.456 1.00 50.40 166 LEU C C 1
ATOM 4102 O O . LEU C 1 165 ? 125.066 38.027 306.907 1.00 50.41 166 LEU C O 1
ATOM 4107 N N . GLY C 1 166 ? 125.387 39.557 305.295 1.00 51.80 167 GLY C N 1
ATOM 4108 C CA . GLY C 1 166 ? 126.016 38.640 304.382 1.00 52.99 167 GLY C CA 1
ATOM 4109 C C . GLY C 1 166 ? 124.871 37.831 303.835 1.00 54.16 167 GLY C C 1
ATOM 4110 O O . GLY C 1 166 ? 124.573 36.760 304.349 1.00 54.82 167 GLY C O 1
ATOM 4111 N N . LYS C 1 167 ? 124.190 38.380 302.838 1.00 55.18 168 LYS C N 1
ATOM 4112 C CA . LYS C 1 167 ? 123.004 37.756 302.272 1.00 55.87 168 LYS C CA 1
ATOM 4113 C C . LYS C 1 167 ? 122.523 38.535 301.067 1.00 56.61 168 LYS C C 1
ATOM 4114 O O . LYS C 1 167 ? 122.961 39.643 300.814 1.00 56.60 168 LYS C O 1
ATOM 4120 N N . THR C 1 168 ? 121.638 37.933 300.297 1.00 58.03 169 THR C N 1
ATOM 4121 C CA . THR C 1 168 ? 121.001 38.629 299.184 1.00 59.05 169 THR C CA 1
ATOM 4122 C C . THR C 1 168 ? 119.595 38.882 299.659 1.00 60.06 169 THR C C 1
ATOM 4123 O O . THR C 1 168 ? 119.140 38.240 300.612 1.00 60.12 169 THR C O 1
ATOM 4127 N N . ILE C 1 169 ? 118.910 39.814 299.008 1.00 61.32 170 ILE C N 1
ATOM 4128 C CA . ILE C 1 169 ? 117.501 40.086 299.305 1.00 62.67 170 ILE C CA 1
ATOM 4129 C C . ILE C 1 169 ? 116.710 38.792 299.481 1.00 63.36 170 ILE C C 1
ATOM 4130 O O . ILE C 1 169 ? 115.890 38.681 300.406 1.00 63.30 170 ILE C O 1
ATOM 4135 N N . GLY C 1 170 ? 116.962 37.848 298.556 1.00 64.04 171 GLY C N 1
ATOM 4136 C CA . GLY C 1 170 ? 116.317 36.544 298.485 1.00 64.15 171 GLY C CA 1
ATOM 4137 C C . GLY C 1 170 ? 115.746 35.960 299.766 1.00 64.40 171 GLY C C 1
ATOM 4138 O O . GLY C 1 170 ? 114.561 35.640 299.800 1.00 64.73 171 GLY C O 1
ATOM 4139 N N . GLU C 1 171 ? 116.560 35.847 300.818 1.00 64.49 172 GLU C N 1
ATOM 4140 C CA . GLU C 1 171 ? 116.148 35.179 302.063 1.00 64.64 172 GLU C CA 1
ATOM 4141 C C . GLU C 1 171 ? 115.099 35.932 302.910 1.00 64.45 172 GLU C C 1
ATOM 4142 O O . GLU C 1 171 ? 114.700 35.457 303.973 1.00 64.41 172 GLU C O 1
ATOM 4148 N N . PHE C 1 172 ? 114.623 37.079 302.438 1.00 64.38 173 PHE C N 1
ATOM 4149 C CA . PHE C 1 172 ? 113.734 37.922 303.234 1.00 64.06 173 PHE C CA 1
ATOM 4150 C C . PHE C 1 172 ? 112.459 38.299 302.486 1.00 64.20 173 PHE C C 1
ATOM 4151 O O . PHE C 1 172 ? 111.359 38.053 302.979 1.00 64.16 173 PHE C O 1
ATOM 4159 N N . SER D 1 5 ? 120.114 36.219 329.833 1.00 70.35 6 SER D N 1
ATOM 4160 C CA . SER D 1 5 ? 121.108 37.248 330.222 1.00 70.28 6 SER D CA 1
ATOM 4161 C C . SER D 1 5 ? 120.553 38.587 329.790 1.00 70.33 6 SER D C 1
ATOM 4162 O O . SER D 1 5 ? 120.398 39.482 330.589 1.00 70.45 6 SER D O 1
ATOM 4165 N N . ILE D 1 6 ? 120.270 38.723 328.503 1.00 70.37 7 ILE D N 1
ATOM 4166 C CA . ILE D 1 6 ? 119.487 39.849 327.985 1.00 70.26 7 ILE D CA 1
ATOM 4167 C C . ILE D 1 6 ? 118.520 40.388 329.038 1.00 69.91 7 ILE D C 1
ATOM 4168 O O . ILE D 1 6 ? 118.424 41.595 329.238 1.00 70.06 7 ILE D O 1
ATOM 4173 N N . ASP D 1 7 ? 117.813 39.488 329.716 1.00 69.44 8 ASP D N 1
ATOM 4174 C CA . ASP D 1 7 ? 116.807 39.893 330.696 1.00 68.96 8 ASP D CA 1
ATOM 4175 C C . ASP D 1 7 ? 117.355 40.132 332.094 1.00 68.40 8 ASP D C 1
ATOM 4176 O O . ASP D 1 7 ? 116.774 40.898 332.869 1.00 68.34 8 ASP D O 1
ATOM 4181 N N . GLU D 1 8 ? 118.435 39.436 332.433 1.00 67.80 9 GLU D N 1
ATOM 4182 C CA . GLU D 1 8 ? 119.294 39.833 333.560 1.00 67.27 9 GLU D CA 1
ATOM 4183 C C . GLU D 1 8 ? 119.578 41.375 333.453 1.00 66.25 9 GLU D C 1
ATOM 4184 O O . GLU D 1 8 ? 119.260 42.137 334.378 1.00 65.71 9 GLU D O 1
ATOM 4190 N N . LYS D 1 9 ? 120.107 41.807 332.300 1.00 65.08 10 LYS D N 1
ATOM 4191 C CA . LYS D 1 9 ? 120.514 43.194 332.053 1.00 64.29 10 LYS D CA 1
ATOM 4192 C C . LYS D 1 9 ? 119.355 44.178 332.263 1.00 63.01 10 LYS D C 1
ATOM 4193 O O . LYS D 1 9 ? 119.438 45.087 333.085 1.00 62.31 10 LYS D O 1
ATOM 4199 N N . TYR D 1 10 ? 118.274 43.973 331.517 1.00 61.79 11 TYR D N 1
ATOM 4200 C CA . TYR D 1 10 ? 117.109 44.867 331.554 1.00 60.62 11 TYR D CA 1
ATOM 4201 C C . TYR D 1 10 ? 116.545 45.124 332.942 1.00 59.98 11 TYR D C 1
ATOM 4202 O O . TYR D 1 10 ? 116.131 46.233 333.199 1.00 59.81 11 TYR D O 1
ATOM 4211 N N . GLU D 1 11 ? 116.506 44.118 333.822 1.00 59.37 12 GLU D N 1
ATOM 4212 C CA . GLU D 1 11 ? 115.914 44.305 335.162 1.00 58.76 12 GLU D CA 1
ATOM 4213 C C . GLU D 1 11 ? 116.875 45.015 336.107 1.00 57.09 12 GLU D C 1
ATOM 4214 O O . GLU D 1 11 ? 116.440 45.724 337.002 1.00 56.76 12 GLU D O 1
ATOM 4220 N N . ALA D 1 12 ? 118.174 44.831 335.913 1.00 55.69 13 ALA D N 1
ATOM 4221 C CA . ALA D 1 12 ? 119.149 45.655 336.622 1.00 54.73 13 ALA D CA 1
ATOM 4222 C C . ALA D 1 12 ? 118.880 47.107 336.213 1.00 53.77 13 ALA D C 1
ATOM 4223 O O . ALA D 1 12 ? 118.615 47.957 337.056 1.00 53.44 13 ALA D O 1
ATOM 4225 N N . GLU D 1 13 ? 118.906 47.352 334.905 1.00 52.57 14 GLU D N 1
ATOM 4226 C CA . GLU D 1 13 ? 118.486 48.617 334.332 1.00 51.61 14 GLU D CA 1
ATOM 4227 C C . GLU D 1 13 ? 117.318 49.215 335.119 1.00 51.88 14 GLU D C 1
ATOM 4228 O O . GLU D 1 13 ? 117.498 50.220 335.794 1.00 52.35 14 GLU D O 1
ATOM 4234 N N . VAL D 1 14 ? 116.145 48.590 335.085 1.00 51.89 15 VAL D N 1
ATOM 4235 C CA . VAL D 1 14 ? 114.934 49.241 335.598 1.00 51.97 15 VAL D CA 1
ATOM 4236 C C . VAL D 1 14 ? 115.009 49.458 337.102 1.00 52.32 15 VAL D C 1
ATOM 4237 O O . VAL D 1 14 ? 114.520 50.469 337.628 1.00 52.33 15 VAL D O 1
ATOM 4241 N N . LYS D 1 15 ? 115.618 48.516 337.802 1.00 52.62 16 LYS D N 1
ATOM 4242 C CA . LYS D 1 15 ? 115.775 48.688 339.238 1.00 53.30 16 LYS D CA 1
ATOM 4243 C C . LYS D 1 15 ? 116.521 49.998 339.503 1.00 52.53 16 LYS D C 1
ATOM 4244 O O . LYS D 1 15 ? 116.022 50.868 340.206 1.00 52.44 16 LYS D O 1
ATOM 4250 N N . LYS D 1 16 ? 117.709 50.113 338.913 1.00 51.64 17 LYS D N 1
ATOM 4251 C CA . LYS D 1 16 ? 118.538 51.315 338.983 1.00 50.71 17 LYS D CA 1
ATOM 4252 C C . LYS D 1 16 ? 117.819 52.616 338.603 1.00 49.68 17 LYS D C 1
ATOM 4253 O O . LYS D 1 16 ? 117.930 53.584 339.322 1.00 49.61 17 LYS D O 1
ATOM 4259 N N . SER D 1 17 ? 117.090 52.672 337.494 1.00 48.60 18 SER D N 1
ATOM 4260 C CA . SER D 1 17 ? 116.422 53.928 337.139 1.00 48.07 18 SER D CA 1
ATOM 4261 C C . SER D 1 17 ? 115.670 54.470 338.338 1.00 47.83 18 SER D C 1
ATOM 4262 O O . SER D 1 17 ? 115.705 55.659 338.622 1.00 46.96 18 SER D O 1
ATOM 4265 N N . GLU D 1 18 ? 114.984 53.557 339.024 1.00 48.04 19 GLU D N 1
ATOM 4266 C CA . GLU D 1 18 ? 114.147 53.873 340.182 1.00 48.07 19 GLU D CA 1
ATOM 4267 C C . GLU D 1 18 ? 114.951 54.292 341.409 1.00 47.73 19 GLU D C 1
ATOM 4268 O O . GLU D 1 18 ? 114.538 55.206 342.136 1.00 47.88 19 GLU D O 1
ATOM 4274 N N . ILE D 1 19 ? 116.081 53.626 341.646 1.00 47.36 20 ILE D N 1
ATOM 4275 C CA . ILE D 1 19 ? 117.006 54.052 342.689 1.00 47.46 20 ILE D CA 1
ATOM 4276 C C . ILE D 1 19 ? 117.502 55.460 342.382 1.00 47.66 20 ILE D C 1
ATOM 4277 O O . ILE D 1 19 ? 117.435 56.335 343.236 1.00 47.99 20 ILE D O 1
ATOM 4282 N N . ASP D 1 20 ? 117.957 55.679 341.151 1.00 48.00 21 ASP D N 1
ATOM 4283 C CA . ASP D 1 20 ? 118.573 56.938 340.759 1.00 48.17 21 ASP D CA 1
ATOM 4284 C C . ASP D 1 20 ? 117.560 58.085 340.710 1.00 49.33 21 ASP D C 1
ATOM 4285 O O . ASP D 1 20 ? 117.902 59.231 341.001 1.00 48.88 21 ASP D O 1
ATOM 4290 N N . HIS D 1 21 ? 116.306 57.774 340.389 1.00 50.90 22 HIS D N 1
ATOM 4291 C CA . HIS D 1 21 ? 115.299 58.818 340.209 1.00 52.20 22 HIS D CA 1
ATOM 4292 C C . HIS D 1 21 ? 114.993 59.444 341.525 1.00 52.55 22 HIS D C 1
ATOM 4293 O O . HIS D 1 21 ? 114.803 60.650 341.603 1.00 53.10 22 HIS D O 1
ATOM 4300 N N . HIS D 1 22 ? 114.943 58.627 342.566 1.00 53.18 23 HIS D N 1
ATOM 4301 C CA . HIS D 1 22 ? 114.340 59.091 343.808 1.00 53.76 23 HIS D CA 1
ATOM 4302 C C . HIS D 1 22 ? 115.336 59.769 344.731 1.00 52.44 23 HIS D C 1
ATOM 4303 O O . HIS D 1 22 ? 114.954 60.672 345.465 1.00 52.98 23 HIS D O 1
ATOM 4310 N N . LYS D 1 23 ? 116.607 59.397 344.654 1.00 50.90 24 LYS D N 1
ATOM 4311 C CA . LYS D 1 23 ? 117.667 60.173 345.323 1.00 49.92 24 LYS D CA 1
ATOM 4312 C C . LYS D 1 23 ? 118.510 60.797 344.223 1.00 47.27 24 LYS D C 1
ATOM 4313 O O . LYS D 1 23 ? 119.572 60.250 343.921 1.00 47.23 24 LYS D O 1
ATOM 4319 N N . PRO D 1 24 ? 118.091 61.968 343.711 1.00 44.00 25 PRO D N 1
ATOM 4320 C CA . PRO D 1 24 ? 118.068 62.235 342.254 1.00 41.72 25 PRO D CA 1
ATOM 4321 C C . PRO D 1 24 ? 119.435 62.386 341.614 1.00 39.21 25 PRO D C 1
ATOM 4322 O O . PRO D 1 24 ? 120.370 62.793 342.246 1.00 38.37 25 PRO D O 1
ATOM 4326 N N . THR D 1 25 ? 119.516 62.057 340.341 1.00 37.06 26 THR D N 1
ATOM 4327 C CA . THR D 1 25 ? 120.780 61.902 339.641 1.00 35.25 26 THR D CA 1
ATOM 4328 C C . THR D 1 25 ? 120.758 62.796 338.419 1.00 34.06 26 THR D C 1
ATOM 4329 O O . THR D 1 25 ? 119.705 63.113 337.902 1.00 33.62 26 THR D O 1
ATOM 4333 N N . ALA D 1 26 ? 121.925 63.227 337.975 1.00 32.62 27 ALA D N 1
ATOM 4334 C CA . ALA D 1 26 ? 121.999 64.070 336.814 1.00 31.43 27 ALA D CA 1
ATOM 4335 C C . ALA D 1 26 ? 121.331 63.346 335.660 1.00 30.26 27 ALA D C 1
ATOM 4336 O O . ALA D 1 26 ? 120.520 63.897 334.949 1.00 30.18 27 ALA D O 1
ATOM 4338 N N . GLY D 1 27 ? 121.659 62.089 335.482 1.00 29.44 28 GLY D N 1
ATOM 4339 C CA . GLY D 1 27 ? 121.013 61.299 334.447 1.00 29.00 28 GLY D CA 1
ATOM 4340 C C . GLY D 1 27 ? 119.505 61.181 334.574 1.00 28.08 28 GLY D C 1
ATOM 4341 O O . GLY D 1 27 ? 118.758 61.261 333.592 1.00 27.90 28 GLY D O 1
ATOM 4342 N N . ALA D 1 28 ? 119.054 60.971 335.794 1.00 27.22 29 ALA D N 1
ATOM 4343 C CA . ALA D 1 28 ? 117.631 60.818 336.045 1.00 26.81 29 ALA D CA 1
ATOM 4344 C C . ALA D 1 28 ? 116.862 62.057 335.606 1.00 25.99 29 ALA D C 1
ATOM 4345 O O . ALA D 1 28 ? 115.887 61.939 334.889 1.00 26.14 29 ALA D O 1
ATOM 4347 N N . MET D 1 29 ? 117.316 63.225 336.061 1.00 25.24 30 MET D N 1
ATOM 4348 C CA . MET D 1 29 ? 116.798 64.532 335.667 1.00 24.55 30 MET D CA 1
ATOM 4349 C C . MET D 1 29 ? 116.780 64.695 334.197 1.00 24.05 30 MET D C 1
ATOM 4350 O O . MET D 1 29 ? 115.794 65.127 333.630 1.00 24.24 30 MET D O 1
ATOM 4355 N N . LEU D 1 30 ? 117.895 64.336 333.583 1.00 23.88 31 LEU D N 1
ATOM 4356 C CA . LEU D 1 30 ? 118.075 64.484 332.142 1.00 23.78 31 LEU D CA 1
ATOM 4357 C C . LEU D 1 30 ? 117.244 63.498 331.342 1.00 23.51 31 LEU D C 1
ATOM 4358 O O . LEU D 1 30 ? 117.174 63.574 330.135 1.00 22.62 31 LEU D O 1
ATOM 4363 N N . SER D 1 31 ? 116.622 62.565 332.035 1.00 24.29 32 SER D N 1
ATOM 4364 C CA . SER D 1 31 ? 115.728 61.626 331.408 1.00 25.08 32 SER D CA 1
ATOM 4365 C C . SER D 1 31 ? 114.362 62.265 331.253 1.00 25.41 32 SER D C 1
ATOM 4366 O O . SER D 1 31 ? 113.664 61.999 330.273 1.00 25.38 32 SER D O 1
ATOM 4369 N N . HIS D 1 32 ? 113.950 63.129 332.170 1.00 25.98 33 HIS D N 1
ATOM 4370 C CA . HIS D 1 32 ? 112.774 63.907 331.786 1.00 27.16 33 HIS D CA 1
ATOM 4371 C C . HIS D 1 32 ? 113.135 65.005 330.812 1.00 26.35 33 HIS D C 1
ATOM 4372 O O . HIS D 1 32 ? 112.273 65.423 330.030 1.00 26.22 33 HIS D O 1
ATOM 4379 N N . VAL D 1 33 ? 114.370 65.503 330.864 1.00 25.34 34 VAL D N 1
ATOM 4380 C CA . VAL D 1 33 ? 114.747 66.562 329.947 1.00 24.47 34 VAL D CA 1
ATOM 4381 C C . VAL D 1 33 ? 114.549 66.038 328.545 1.00 24.19 34 VAL D C 1
ATOM 4382 O O . VAL D 1 33 ? 113.814 66.626 327.747 1.00 24.43 34 VAL D O 1
ATOM 4386 N N . LEU D 1 34 ? 115.095 64.859 328.303 1.00 24.04 35 LEU D N 1
ATOM 4387 C CA . LEU D 1 34 ? 115.123 64.257 326.975 1.00 23.82 35 LEU D CA 1
ATOM 4388 C C . LEU D 1 34 ? 113.740 63.863 326.485 1.00 23.21 35 LEU D C 1
ATOM 4389 O O . LEU D 1 34 ? 113.408 64.036 325.327 1.00 22.10 35 LEU D O 1
ATOM 4394 N N . SER D 1 35 ? 112.945 63.327 327.400 1.00 23.53 36 SER D N 1
ATOM 4395 C CA . SER D 1 35 ? 111.531 63.008 327.150 1.00 23.38 36 SER D CA 1
ATOM 4396 C C . SER D 1 35 ? 110.747 64.218 326.708 1.00 23.53 36 SER D C 1
ATOM 4397 O O . SER D 1 35 ? 109.977 64.143 325.749 1.00 23.91 36 SER D O 1
ATOM 4400 N N . ASN D 1 36 ? 110.971 65.351 327.373 1.00 23.51 37 ASN D N 1
ATOM 4401 C CA . ASN D 1 36 ? 110.337 66.587 326.942 1.00 23.62 37 ASN D CA 1
ATOM 4402 C C . ASN D 1 36 ? 110.835 67.094 325.606 1.00 23.63 37 ASN D C 1
ATOM 4403 O O . ASN D 1 36 ? 110.064 67.637 324.849 1.00 24.44 37 ASN D O 1
ATOM 4408 N N . ILE D 1 37 ? 112.106 66.922 325.280 1.00 23.47 38 ILE D N 1
ATOM 4409 C CA . ILE D 1 37 ? 112.537 67.260 323.914 1.00 23.24 38 ILE D CA 1
ATOM 4410 C C . ILE D 1 37 ? 111.739 66.419 322.902 1.00 23.26 38 ILE D C 1
ATOM 4411 O O . ILE D 1 37 ? 111.292 66.913 321.875 1.00 22.15 38 ILE D O 1
ATOM 4416 N N . PHE D 1 38 ? 111.564 65.143 323.232 1.00 23.80 39 PHE D N 1
ATOM 4417 C CA . PHE D 1 38 ? 110.877 64.215 322.367 1.00 24.57 39 PHE D CA 1
ATOM 4418 C C . PHE D 1 38 ? 109.402 64.603 322.176 1.00 24.99 39 PHE D C 1
ATOM 4419 O O . PHE D 1 38 ? 108.801 64.416 321.091 1.00 24.16 39 PHE D O 1
ATOM 4427 N N . TYR D 1 39 ? 108.821 65.137 323.234 1.00 25.04 40 TYR D N 1
ATOM 4428 C CA . TYR D 1 39 ? 107.479 65.586 323.112 1.00 25.70 40 TYR D CA 1
ATOM 4429 C C . TYR D 1 39 ? 107.521 66.886 322.281 1.00 26.17 40 TYR D C 1
ATOM 4430 O O . TYR D 1 39 ? 106.889 66.969 321.246 1.00 26.73 40 TYR D O 1
ATOM 4439 N N . GLU D 1 40 ? 108.305 67.872 322.699 1.00 26.88 41 GLU D N 1
ATOM 4440 C CA . GLU D 1 40 ? 108.461 69.132 321.958 1.00 27.58 41 GLU D CA 1
ATOM 4441 C C . GLU D 1 40 ? 108.578 68.932 320.449 1.00 27.76 41 GLU D C 1
ATOM 4442 O O . GLU D 1 40 ? 107.942 69.636 319.693 1.00 28.21 41 GLU D O 1
ATOM 4448 N N . LYS D 1 41 ? 109.407 67.981 320.028 1.00 27.95 42 LYS D N 1
ATOM 4449 C CA . LYS D 1 41 ? 109.654 67.702 318.618 1.00 28.29 42 LYS D CA 1
ATOM 4450 C C . LYS D 1 41 ? 108.311 67.528 317.868 1.00 28.15 42 LYS D C 1
ATOM 4451 O O . LYS D 1 41 ? 108.132 68.020 316.726 1.00 28.78 42 LYS D O 1
ATOM 4457 N N . ILE D 1 42 ? 107.362 66.871 318.524 1.00 27.39 43 ILE D N 1
ATOM 4458 C CA . ILE D 1 42 ? 106.057 66.612 317.936 1.00 27.20 43 ILE D CA 1
ATOM 4459 C C . ILE D 1 42 ? 105.208 67.858 317.824 1.00 27.45 43 ILE D C 1
ATOM 4460 O O . ILE D 1 42 ? 104.689 68.094 316.749 1.00 27.57 43 ILE D O 1
ATOM 4465 N N . SER D 1 43 ? 105.002 68.606 318.924 1.00 27.66 44 SER D N 1
ATOM 4466 C CA . SER D 1 43 ? 104.150 69.823 318.892 1.00 28.10 44 SER D CA 1
ATOM 4467 C C . SER D 1 43 ? 104.690 70.838 317.873 1.00 29.39 44 SER D C 1
ATOM 4468 O O . SER D 1 43 ? 103.939 71.577 317.223 1.00 29.29 44 SER D O 1
ATOM 4471 N N . LEU D 1 44 ? 106.018 70.854 317.756 1.00 30.57 45 LEU D N 1
ATOM 4472 C CA . LEU D 1 44 ? 106.728 71.700 316.831 1.00 31.26 45 LEU D CA 1
ATOM 4473 C C . LEU D 1 44 ? 106.501 71.259 315.408 1.00 32.56 45 LEU D C 1
ATOM 4474 O O . LEU D 1 44 ? 106.276 72.108 314.542 1.00 32.42 45 LEU D O 1
ATOM 4479 N N . MET D 1 45 ? 106.583 69.941 315.170 1.00 33.88 46 MET D N 1
ATOM 4480 C CA . MET D 1 45 ? 106.377 69.379 313.825 1.00 34.78 46 MET D CA 1
ATOM 4481 C C . MET D 1 45 ? 104.956 69.626 313.341 1.00 34.42 46 MET D C 1
ATOM 4482 O O . MET D 1 45 ? 104.737 69.928 312.178 1.00 34.46 46 MET D O 1
ATOM 4487 N N . GLN D 1 46 ? 104.010 69.535 314.267 1.00 34.55 47 GLN D N 1
ATOM 4488 C CA . GLN D 1 46 ? 102.590 69.751 314.002 1.00 34.49 47 GLN D CA 1
ATOM 4489 C C . GLN D 1 46 ? 102.362 71.195 313.580 1.00 35.06 47 GLN D C 1
ATOM 4490 O O . GLN D 1 46 ? 101.629 71.456 312.624 1.00 35.12 47 GLN D O 1
ATOM 4496 N N . ALA D 1 47 ? 103.011 72.119 314.289 1.00 35.64 48 ALA D N 1
ATOM 4497 C CA . ALA D 1 47 ? 102.813 73.547 314.070 1.00 35.94 48 ALA D CA 1
ATOM 4498 C C . ALA D 1 47 ? 103.543 73.972 312.815 1.00 36.47 48 ALA D C 1
ATOM 4499 O O . ALA D 1 47 ? 103.100 74.864 312.120 1.00 37.08 48 ALA D O 1
ATOM 4501 N N . GLY D 1 48 ? 104.628 73.289 312.487 1.00 36.98 49 GLY D N 1
ATOM 4502 C CA . GLY D 1 48 ? 105.369 73.573 311.273 1.00 37.56 49 GLY D CA 1
ATOM 4503 C C . GLY D 1 48 ? 104.743 72.970 310.034 1.00 38.22 49 GLY D C 1
ATOM 4504 O O . GLY D 1 48 ? 105.218 73.228 308.921 1.00 38.42 49 GLY D O 1
ATOM 4505 N N . LEU D 1 49 ? 103.720 72.129 310.229 1.00 39.04 50 LEU D N 1
ATOM 4506 C CA . LEU D 1 49 ? 102.827 71.673 309.144 1.00 39.40 50 LEU D CA 1
ATOM 4507 C C . LEU D 1 49 ? 101.576 72.568 309.035 1.00 39.44 50 LEU D C 1
ATOM 4508 O O . LEU D 1 49 ? 101.312 73.136 307.970 1.00 38.93 50 LEU D O 1
ATOM 4513 N N . TYR D 1 50 ? 100.869 72.737 310.157 1.00 39.59 51 TYR D N 1
ATOM 4514 C CA . TYR D 1 50 ? 99.549 73.377 310.192 1.00 40.38 51 TYR D CA 1
ATOM 4515 C C . TYR D 1 50 ? 99.446 74.895 310.499 1.00 40.35 51 TYR D C 1
ATOM 4516 O O . TYR D 1 50 ? 98.359 75.470 310.400 1.00 40.07 51 TYR D O 1
ATOM 4525 N N . ALA D 1 51 ? 100.535 75.543 310.884 1.00 40.51 52 ALA D N 1
ATOM 4526 C CA . ALA D 1 51 ? 100.471 76.972 311.178 1.00 40.57 52 ALA D CA 1
ATOM 4527 C C . ALA D 1 51 ? 100.261 77.791 309.905 1.00 40.71 52 ALA D C 1
ATOM 4528 O O . ALA D 1 51 ? 100.600 77.365 308.797 1.00 40.55 52 ALA D O 1
ATOM 4530 N N . LYS D 1 52 ? 99.721 78.988 310.089 1.00 40.98 53 LYS D N 1
ATOM 4531 C CA . LYS D 1 52 ? 99.275 79.816 308.979 1.00 41.35 53 LYS D CA 1
ATOM 4532 C C . LYS D 1 52 ? 100.436 80.490 308.254 1.00 40.90 53 LYS D C 1
ATOM 4533 O O . LYS D 1 52 ? 100.649 80.202 307.076 1.00 40.99 53 LYS D O 1
ATOM 4539 N N . SER D 1 53 ? 101.187 81.352 308.957 1.00 40.32 54 SER D N 1
ATOM 4540 C CA . SER D 1 53 ? 102.329 82.084 308.377 1.00 39.98 54 SER D CA 1
ATOM 4541 C C . SER D 1 53 ? 103.522 81.196 308.006 1.00 39.84 54 SER D C 1
ATOM 4542 O O . SER D 1 53 ? 103.947 80.357 308.785 1.00 39.22 54 SER D O 1
ATOM 4545 N N . ALA D 1 54 ? 104.066 81.407 306.814 1.00 39.99 55 ALA D N 1
ATOM 4546 C CA . ALA D 1 54 ? 105.257 80.681 306.365 1.00 40.29 55 ALA D CA 1
ATOM 4547 C C . ALA D 1 54 ? 106.497 81.005 307.201 1.00 40.37 55 ALA D C 1
ATOM 4548 O O . ALA D 1 54 ? 107.332 80.154 307.413 1.00 40.70 55 ALA D O 1
ATOM 4550 N N . ASN D 1 55 ? 106.632 82.246 307.646 1.00 40.49 56 ASN D N 1
ATOM 4551 C CA . ASN D 1 55 ? 107.690 82.611 308.583 1.00 40.40 56 ASN D CA 1
ATOM 4552 C C . ASN D 1 55 ? 107.675 81.713 309.825 1.00 39.63 56 ASN D C 1
ATOM 4553 O O . ASN D 1 55 ? 108.719 81.278 310.280 1.00 39.97 56 ASN D O 1
ATOM 4558 N N . TYR D 1 56 ? 106.503 81.420 310.369 1.00 38.60 57 TYR D N 1
ATOM 4559 C CA . TYR D 1 56 ? 106.427 80.513 311.520 1.00 37.68 57 TYR D CA 1
ATOM 4560 C C . TYR D 1 56 ? 106.544 79.018 311.154 1.00 37.01 57 TYR D C 1
ATOM 4561 O O . TYR D 1 56 ? 106.992 78.225 311.952 1.00 36.32 57 TYR D O 1
ATOM 4570 N N . ARG D 1 57 ? 106.135 78.620 309.961 1.00 36.57 58 ARG D N 1
ATOM 4571 C CA . ARG D 1 57 ? 106.270 77.230 309.605 1.00 36.14 58 ARG D CA 1
ATOM 4572 C C . ARG D 1 57 ? 107.749 76.925 309.600 1.00 35.87 58 ARG D C 1
ATOM 4573 O O . ARG D 1 57 ? 108.173 76.066 310.360 1.00 36.30 58 ARG D O 1
ATOM 4581 N N . ILE D 1 58 ? 108.539 77.650 308.799 1.00 35.17 59 ILE D N 1
ATOM 4582 C CA . ILE D 1 58 ? 109.996 77.437 308.749 1.00 34.77 59 ILE D CA 1
ATOM 4583 C C . ILE D 1 58 ? 110.682 77.528 310.135 1.00 33.73 59 ILE D C 1
ATOM 4584 O O . ILE D 1 58 ? 111.564 76.735 310.435 1.00 33.55 59 ILE D O 1
ATOM 4589 N N . LYS D 1 59 ? 110.286 78.462 310.990 1.00 32.61 60 LYS D N 1
ATOM 4590 C CA . LYS D 1 59 ? 110.951 78.579 312.281 1.00 31.79 60 LYS D CA 1
ATOM 4591 C C . LYS D 1 59 ? 110.686 77.334 313.098 1.00 31.19 60 LYS D C 1
ATOM 4592 O O . LYS D 1 59 ? 111.612 76.668 313.519 1.00 31.87 60 LYS D O 1
ATOM 4598 N N . PHE D 1 60 ? 109.414 77.018 313.302 1.00 30.26 61 PHE D N 1
ATOM 4599 C CA . PHE D 1 60 ? 108.993 75.814 314.000 1.00 29.16 61 PHE D CA 1
ATOM 4600 C C . PHE D 1 60 ? 109.731 74.544 313.528 1.00 29.07 61 PHE D C 1
ATOM 4601 O O . PHE D 1 60 ? 109.997 73.653 314.337 1.00 28.95 61 PHE D O 1
ATOM 4609 N N . ARG D 1 61 ? 110.039 74.440 312.237 1.00 28.92 62 ARG D N 1
ATOM 4610 C CA . ARG D 1 61 ? 110.745 73.259 311.719 1.00 29.52 62 ARG D CA 1
ATOM 4611 C C . ARG D 1 61 ? 112.172 73.274 312.154 1.00 28.80 62 ARG D C 1
ATOM 4612 O O . ARG D 1 61 ? 112.739 72.240 312.467 1.00 28.11 62 ARG D O 1
ATOM 4620 N N . GLU D 1 62 ? 112.742 74.475 312.098 1.00 28.69 63 GLU D N 1
ATOM 4621 C CA . GLU D 1 62 ? 114.087 74.777 312.575 1.00 28.46 63 GLU D CA 1
ATOM 4622 C C . GLU D 1 62 ? 114.249 74.445 314.041 1.00 27.08 63 GLU D C 1
ATOM 4623 O O . GLU D 1 62 ? 115.259 73.923 314.453 1.00 26.99 63 GLU D O 1
ATOM 4629 N N . ILE D 1 63 ? 113.245 74.723 314.832 1.00 26.18 64 ILE D N 1
ATOM 4630 C CA . ILE D 1 63 ? 113.337 74.427 316.247 1.00 26.06 64 ILE D CA 1
ATOM 4631 C C . ILE D 1 63 ? 113.214 72.913 316.497 1.00 26.02 64 ILE D C 1
ATOM 4632 O O . ILE D 1 63 ? 113.808 72.406 317.430 1.00 25.85 64 ILE D O 1
ATOM 4637 N N . ALA D 1 64 ? 112.477 72.184 315.653 1.00 26.03 65 ALA D N 1
ATOM 4638 C CA . ALA D 1 64 ? 112.342 70.729 315.817 1.00 25.76 65 ALA D CA 1
ATOM 4639 C C . ALA D 1 64 ? 113.632 70.017 315.413 1.00 25.54 65 ALA D C 1
ATOM 4640 O O . ALA D 1 64 ? 114.108 69.127 316.133 1.00 25.21 65 ALA D O 1
ATOM 4642 N N . LEU D 1 65 ? 114.167 70.404 314.250 1.00 24.69 66 LEU D N 1
ATOM 4643 C CA . LEU D 1 65 ? 115.474 69.965 313.799 1.00 24.28 66 LEU D CA 1
ATOM 4644 C C . LEU D 1 65 ? 116.450 70.075 314.955 1.00 24.03 66 LEU D C 1
ATOM 4645 O O . LEU D 1 65 ? 117.091 69.092 315.321 1.00 23.61 66 LEU D O 1
ATOM 4650 N N . LYS D 1 66 ? 116.542 71.271 315.537 1.00 23.75 67 LYS D N 1
ATOM 4651 C CA . LYS D 1 66 ? 117.500 71.553 316.605 1.00 23.85 67 LYS D CA 1
ATOM 4652 C C . LYS D 1 66 ? 117.247 70.713 317.875 1.00 22.99 67 LYS D C 1
ATOM 4653 O O . LYS D 1 66 ? 118.181 70.389 318.581 1.00 22.61 67 LYS D O 1
ATOM 4659 N N . GLU D 1 67 ? 116.000 70.374 318.172 1.00 22.13 68 GLU D N 1
ATOM 4660 C CA . GLU D 1 67 ? 115.690 69.574 319.358 1.00 21.91 68 GLU D CA 1
ATOM 4661 C C . GLU D 1 67 ? 116.213 68.146 319.205 1.00 22.01 68 GLU D C 1
ATOM 4662 O O . GLU D 1 67 ? 116.776 67.550 320.090 1.00 21.02 68 GLU D O 1
ATOM 4668 N N . ASP D 1 68 ? 115.965 67.593 318.050 1.00 23.06 69 ASP D N 1
ATOM 4669 C CA . ASP D 1 68 ? 116.637 66.397 317.632 1.00 23.79 69 AS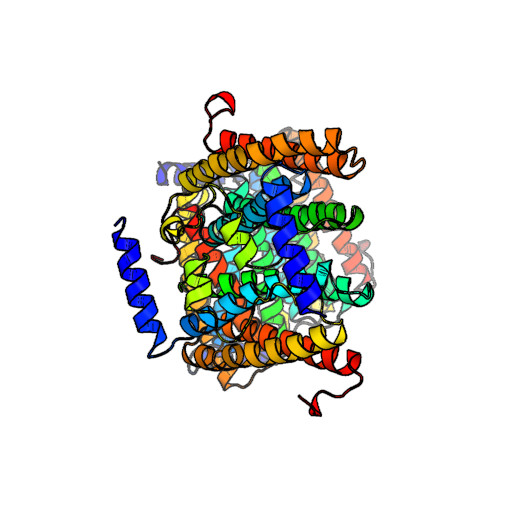P D CA 1
ATOM 4670 C C . ASP D 1 68 ? 118.137 66.496 317.808 1.00 23.84 69 ASP D C 1
ATOM 4671 O O . ASP D 1 68 ? 118.733 65.576 318.322 1.00 23.26 69 ASP D O 1
ATOM 4676 N N . GLU D 1 69 ? 118.750 67.602 317.375 1.00 24.61 70 GLU D N 1
ATOM 4677 C CA . GLU D 1 69 ? 120.196 67.777 317.539 1.00 25.26 70 GLU D CA 1
ATOM 4678 C C . GLU D 1 69 ? 120.511 67.696 319.036 1.00 25.33 70 GLU D C 1
ATOM 4679 O O . GLU D 1 69 ? 121.329 66.882 319.459 1.00 26.06 70 GLU D O 1
ATOM 4685 N N . TRP D 1 70 ? 119.825 68.495 319.847 1.00 25.16 71 TRP D N 1
ATOM 4686 C CA . TRP D 1 70 ? 120.035 68.470 321.286 1.00 25.00 71 TRP D CA 1
ATOM 4687 C C . TRP D 1 70 ? 119.763 67.127 321.874 1.00 25.14 71 TRP D C 1
ATOM 4688 O O . TRP D 1 70 ? 120.254 66.828 322.947 1.00 26.21 71 TRP D O 1
ATOM 4699 N N . PHE D 1 71 ? 118.928 66.330 321.235 1.00 24.95 72 PHE D N 1
ATOM 4700 C CA . PHE D 1 71 ? 118.625 65.019 321.777 1.00 24.77 72 PHE D CA 1
ATOM 4701 C C . PHE D 1 71 ? 119.849 64.178 321.670 1.00 24.09 72 PHE D C 1
ATOM 4702 O O . PHE D 1 71 ? 120.305 63.653 322.667 1.00 22.59 72 PHE D O 1
ATOM 4710 N N . TYR D 1 72 ? 120.370 64.073 320.449 1.00 24.45 73 TYR D N 1
ATOM 4711 C CA . TYR D 1 72 ? 121.520 63.212 320.161 1.00 25.43 73 TYR D CA 1
ATOM 4712 C C . TYR D 1 72 ? 122.670 63.665 321.014 1.00 25.41 73 TYR D C 1
ATOM 4713 O O . TYR D 1 72 ? 123.391 62.851 321.573 1.00 25.25 73 TYR D O 1
ATOM 4722 N N . LEU D 1 73 ? 122.802 64.978 321.124 1.00 25.50 74 LEU D N 1
ATOM 4723 C CA . LEU D 1 73 ? 123.888 65.582 321.857 1.00 25.77 74 LEU D CA 1
ATOM 4724 C C . LEU D 1 73 ? 123.924 65.185 323.336 1.00 25.37 74 LEU D C 1
ATOM 4725 O O . LEU D 1 73 ? 124.873 64.570 323.780 1.00 25.49 74 LEU D O 1
ATOM 4730 N N . ILE D 1 74 ? 122.879 65.514 324.079 1.00 24.95 75 ILE D N 1
ATOM 4731 C CA . ILE D 1 74 ? 122.803 65.205 325.500 1.00 24.66 75 ILE D CA 1
ATOM 4732 C C . ILE D 1 74 ? 122.926 63.689 325.735 1.00 24.88 75 ILE D C 1
ATOM 4733 O O . ILE D 1 74 ? 123.515 63.255 326.716 1.00 24.82 75 ILE D O 1
ATOM 4738 N N . SER D 1 75 ? 122.380 62.886 324.826 1.00 25.37 76 SER D N 1
ATOM 4739 C CA . SER D 1 75 ? 122.328 61.428 325.003 1.00 25.55 76 SER D CA 1
ATOM 4740 C C . SER D 1 75 ? 123.706 60.778 324.927 1.00 25.57 76 SER D C 1
ATOM 4741 O O . SER D 1 75 ? 124.037 59.975 325.787 1.00 25.93 76 SER D O 1
ATOM 4744 N N . GLU D 1 76 ? 124.491 61.110 323.900 1.00 25.31 77 GLU D N 1
ATOM 4745 C CA . GLU D 1 76 ? 125.841 60.586 323.755 1.00 25.16 77 GLU D CA 1
ATOM 4746 C C . GLU D 1 76 ? 126.691 61.050 324.889 1.00 24.91 77 GLU D C 1
ATOM 4747 O O . GLU D 1 76 ? 127.608 60.380 325.292 1.00 24.91 77 GLU D O 1
ATOM 4753 N N . GLN D 1 77 ? 126.447 62.265 325.339 1.00 24.90 78 GLN D N 1
ATOM 4754 C CA . GLN D 1 77 ? 127.153 62.800 326.489 1.00 24.94 78 GLN D CA 1
ATOM 4755 C C . GLN D 1 77 ? 126.970 61.884 327.702 1.00 24.52 78 GLN D C 1
ATOM 4756 O O . GLN D 1 77 ? 127.911 61.576 328.416 1.00 24.23 78 GLN D O 1
ATOM 4762 N N . LEU D 1 78 ? 125.723 61.478 327.907 1.00 24.18 79 LEU D N 1
ATOM 4763 C CA . LEU D 1 78 ? 125.314 60.665 329.023 1.00 23.57 79 LEU D CA 1
ATOM 4764 C C . LEU D 1 78 ? 125.844 59.268 328.781 1.00 23.52 79 LEU D C 1
ATOM 4765 O O . LEU D 1 78 ? 126.263 58.582 329.700 1.00 24.03 79 LEU D O 1
ATOM 4770 N N . LEU D 1 79 ? 125.849 58.819 327.541 1.00 23.20 80 LEU D N 1
ATOM 4771 C CA . LEU D 1 79 ? 126.353 57.477 327.274 1.00 23.28 80 LEU D CA 1
ATOM 4772 C C . LEU D 1 79 ? 127.827 57.391 327.667 1.00 22.88 80 LEU D C 1
ATOM 4773 O O . LEU D 1 79 ? 128.263 56.411 328.246 1.00 22.61 80 LEU D O 1
ATOM 4778 N N . ASP D 1 80 ? 128.574 58.452 327.372 1.00 22.69 81 ASP D N 1
ATOM 4779 C CA . ASP D 1 80 ? 130.002 58.485 327.604 1.00 22.31 81 ASP D CA 1
ATOM 4780 C C . ASP D 1 80 ? 130.264 58.325 329.099 1.00 22.64 81 ASP D C 1
ATOM 4781 O O . ASP D 1 80 ? 131.264 57.720 329.499 1.00 23.22 81 ASP D O 1
ATOM 4786 N N . GLU D 1 81 ? 129.352 58.823 329.924 1.00 22.83 82 GLU D N 1
ATOM 4787 C CA . GLU D 1 81 ? 129.472 58.679 331.368 1.00 23.38 82 GLU D CA 1
ATOM 4788 C C . GLU D 1 81 ? 128.753 57.420 331.881 1.00 24.00 82 GLU D C 1
ATOM 4789 O O . GLU D 1 81 ? 128.469 57.310 333.065 1.00 23.58 82 GLU D O 1
ATOM 4795 N N . ASN D 1 82 ? 128.518 56.460 330.991 1.00 25.03 83 ASN D N 1
ATOM 4796 C CA . ASN D 1 82 ? 127.845 55.200 331.321 1.00 25.91 83 ASN D CA 1
ATOM 4797 C C . ASN D 1 82 ? 126.508 55.439 332.020 1.00 26.18 83 ASN D C 1
ATOM 4798 O O . ASN D 1 82 ? 126.272 54.971 333.128 1.00 26.52 83 ASN D O 1
ATOM 4803 N N . GLU D 1 83 ? 125.630 56.183 331.364 1.00 26.17 84 GLU D N 1
ATOM 4804 C CA . GLU D 1 83 ? 124.342 56.479 331.929 1.00 26.09 84 GLU D CA 1
ATOM 4805 C C . GLU D 1 83 ? 123.200 56.055 331.018 1.00 26.48 84 GLU D C 1
ATOM 4806 O O . GLU D 1 83 ? 123.358 55.933 329.811 1.00 25.76 84 GLU D O 1
ATOM 4812 N N . LEU D 1 84 ? 122.055 55.797 331.640 1.00 27.57 85 LEU D N 1
ATOM 4813 C CA . LEU D 1 84 ? 120.895 55.274 330.955 1.00 28.65 85 LEU D CA 1
ATOM 4814 C C . LEU D 1 84 ? 120.195 56.416 330.258 1.00 29.51 85 LEU D C 1
ATOM 4815 O O . LEU D 1 84 ? 120.074 57.505 330.808 1.00 29.46 85 LEU D O 1
ATOM 4820 N N . VAL D 1 85 ? 119.765 56.163 329.026 1.00 30.62 86 VAL D N 1
ATOM 4821 C CA . VAL D 1 85 ? 119.126 57.170 328.209 1.00 31.49 86 VAL D CA 1
ATOM 4822 C C . VAL D 1 85 ? 117.763 56.629 327.821 1.00 31.96 86 VAL D C 1
ATOM 4823 O O . VAL D 1 85 ? 117.690 55.491 327.372 1.00 33.31 86 VAL D O 1
ATOM 4827 N N . PRO D 1 86 ? 116.696 57.413 327.980 1.00 32.04 87 PRO D N 1
ATOM 4828 C CA . PRO D 1 86 ? 115.381 56.993 327.520 1.00 32.09 87 PRO D CA 1
ATOM 4829 C C . PRO D 1 86 ? 115.392 56.928 326.016 1.00 32.73 87 PRO D C 1
ATOM 4830 O O . PRO D 1 86 ? 115.781 57.865 325.352 1.00 33.05 87 PRO D O 1
ATOM 4834 N N . THR D 1 87 ? 114.943 55.810 325.484 1.00 33.67 88 THR D N 1
ATOM 4835 C CA . THR D 1 87 ? 115.218 55.450 324.107 1.00 34.18 88 THR D CA 1
ATOM 4836 C C . THR D 1 87 ? 113.947 54.990 323.354 1.00 34.63 88 THR D C 1
ATOM 4837 O O . THR D 1 87 ? 113.877 55.118 322.125 1.00 34.33 88 THR D O 1
ATOM 4841 N N . THR D 1 88 ? 112.941 54.541 324.121 1.00 35.47 89 THR D N 1
ATOM 4842 C CA . THR D 1 88 ? 111.642 54.037 323.642 1.00 36.15 89 THR D CA 1
ATOM 4843 C C . THR D 1 88 ? 110.491 54.973 323.970 1.00 36.90 89 THR D C 1
ATOM 4844 O O . THR D 1 88 ? 110.604 55.759 324.895 1.00 37.22 89 THR D O 1
ATOM 4848 N N . LEU D 1 89 ? 109.350 54.778 323.293 1.00 37.47 90 LEU D N 1
ATOM 4849 C CA . LEU D 1 89 ? 108.091 55.485 323.590 1.00 37.63 90 LEU D CA 1
ATOM 4850 C C . LEU D 1 89 ? 107.597 55.308 325.018 1.00 37.68 90 LEU D C 1
ATOM 4851 O O . LEU D 1 89 ? 107.068 56.229 325.613 1.00 37.99 90 LEU D O 1
ATOM 4856 N N . ASP D 1 90 ? 107.737 54.118 325.569 1.00 37.87 91 ASP D N 1
ATOM 4857 C CA . ASP D 1 90 ? 107.177 53.847 326.894 1.00 37.88 91 ASP D CA 1
ATOM 4858 C C . ASP D 1 90 ? 108.034 54.515 328.004 1.00 37.05 91 ASP D C 1
ATOM 4859 O O . ASP D 1 90 ? 107.535 54.763 329.110 1.00 37.39 91 ASP D O 1
ATOM 4864 N N . GLU D 1 91 ? 109.314 54.793 327.708 1.00 35.16 92 GLU D N 1
ATOM 4865 C CA . GLU D 1 91 ? 110.162 55.571 328.613 1.00 33.17 92 GLU D CA 1
ATOM 4866 C C . GLU D 1 91 ? 109.841 57.042 328.511 1.00 31.89 92 GLU D C 1
ATOM 4867 O O . GLU D 1 91 ? 109.902 57.734 329.497 1.00 31.00 92 GLU D O 1
ATOM 4873 N N . PHE D 1 92 ? 109.523 57.505 327.303 1.00 31.14 93 PHE D N 1
ATOM 4874 C CA . PHE D 1 92 ? 109.197 58.914 327.031 1.00 30.51 93 PHE D CA 1
ATOM 4875 C C . PHE D 1 92 ? 107.878 59.334 327.648 1.00 30.86 93 PHE D C 1
ATOM 4876 O O . PHE D 1 92 ? 107.692 60.484 327.984 1.00 31.38 93 PHE D O 1
ATOM 4884 N N . VAL D 1 93 ? 106.949 58.405 327.785 1.00 31.27 94 VAL D N 1
ATOM 4885 C CA . VAL D 1 93 ? 105.637 58.736 328.300 1.00 31.22 94 VAL D CA 1
ATOM 4886 C C . VAL D 1 93 ? 105.715 58.789 329.822 1.00 30.98 94 VAL D C 1
ATOM 4887 O O . VAL D 1 93 ? 105.180 59.690 330.430 1.00 30.25 94 VAL D O 1
ATOM 4891 N N . SER D 1 94 ? 106.386 57.832 330.436 1.00 31.29 95 SER D N 1
ATOM 4892 C CA . SER D 1 94 ? 106.490 57.858 331.892 1.00 32.65 95 SER D CA 1
ATOM 4893 C C . SER D 1 94 ? 107.228 59.095 332.377 1.00 33.39 95 SER D C 1
ATOM 4894 O O . SER D 1 94 ? 106.793 59.728 333.333 1.00 34.57 95 SER D O 1
ATOM 4897 N N . ASN D 1 95 ? 108.327 59.446 331.711 1.00 33.60 96 ASN D N 1
ATOM 4898 C CA . ASN D 1 95 ? 109.231 60.453 332.208 1.00 33.34 96 ASN D CA 1
ATOM 4899 C C . ASN D 1 95 ? 108.962 61.854 331.718 1.00 34.16 96 ASN D C 1
ATOM 4900 O O . ASN D 1 95 ? 109.601 62.787 332.199 1.00 34.13 96 ASN D O 1
ATOM 4905 N N . HIS D 1 96 ? 108.043 62.044 330.780 1.00 35.10 97 HIS D N 1
ATOM 4906 C CA . HIS D 1 96 ? 107.730 63.420 330.334 1.00 36.06 97 HIS D CA 1
ATOM 4907 C C . HIS D 1 96 ? 106.969 64.214 331.378 1.00 36.23 97 HIS D C 1
ATOM 4908 O O . HIS D 1 96 ? 106.568 63.679 332.387 1.00 36.68 97 HIS D O 1
ATOM 4915 N N . LYS D 1 97 ? 106.777 65.495 331.147 1.00 36.69 98 LYS D N 1
ATOM 4916 C CA . LYS D 1 97 ? 106.418 66.372 332.241 1.00 36.97 98 LYS D CA 1
ATOM 4917 C C . LYS D 1 97 ? 105.959 67.744 331.712 1.00 36.96 98 LYS D C 1
ATOM 4918 O O . LYS D 1 97 ? 106.753 68.527 331.222 1.00 36.92 98 LYS D O 1
ATOM 4924 N N . PHE D 1 98 ? 104.661 68.001 331.808 1.00 37.29 99 PHE D N 1
ATOM 4925 C CA . PHE D 1 98 ? 104.014 69.262 331.434 1.00 37.24 99 PHE D CA 1
ATOM 4926 C C . PHE D 1 98 ? 104.002 69.547 329.960 1.00 37.54 99 PHE D C 1
ATOM 4927 O O . PHE D 1 98 ? 103.455 70.574 329.577 1.00 37.91 99 PHE D O 1
ATOM 4935 N N . ILE D 1 99 ? 104.592 68.710 329.113 1.00 38.00 100 ILE D N 1
ATOM 4936 C CA . ILE D 1 99 ? 104.394 68.919 327.679 1.00 38.43 100 ILE D CA 1
ATOM 4937 C C . ILE D 1 99 ? 103.325 67.960 327.180 1.00 38.95 100 ILE D C 1
ATOM 4938 O O . ILE D 1 99 ? 103.357 66.776 327.486 1.00 39.25 100 ILE D O 1
ATOM 4943 N N . GLU D 1 100 ? 102.361 68.511 326.450 1.00 39.73 101 GLU D N 1
ATOM 4944 C CA . GLU D 1 100 ? 101.228 67.776 325.925 1.00 40.34 101 GLU D CA 1
ATOM 4945 C C . GLU D 1 100 ? 101.328 67.782 324.428 1.00 39.66 101 GLU D C 1
ATOM 4946 O O . GLU D 1 100 ? 102.071 68.537 323.863 1.00 39.39 101 GLU D O 1
ATOM 4952 N N . ASN D 1 101 ? 100.597 66.895 323.788 1.00 40.17 102 ASN D N 1
ATOM 4953 C CA . ASN D 1 101 ? 100.209 67.073 322.392 1.00 40.41 102 ASN D CA 1
ATOM 4954 C C . ASN D 1 101 ? 98.731 67.323 322.391 1.00 40.70 102 ASN D C 1
ATOM 4955 O O . ASN D 1 101 ? 98.030 66.852 323.270 1.00 40.58 102 ASN D O 1
ATOM 4960 N N . ASP D 1 102 ? 98.257 68.081 321.416 1.00 41.69 103 ASP D N 1
ATOM 4961 C CA . ASP D 1 102 ? 96.828 68.300 321.248 1.00 42.33 103 ASP D CA 1
ATOM 4962 C C . ASP D 1 102 ? 96.507 68.220 319.791 1.00 42.69 103 ASP D C 1
ATOM 4963 O O . ASP D 1 102 ? 97.072 68.992 319.007 1.00 43.19 103 ASP D O 1
ATOM 4968 N N . PRO D 1 103 ? 95.611 67.314 319.403 1.00 42.90 104 PRO D N 1
ATOM 4969 C CA . PRO D 1 103 ? 95.216 67.235 318.000 1.00 42.93 104 PRO D CA 1
ATOM 4970 C C . PRO D 1 103 ? 94.395 68.458 317.654 1.00 43.22 104 PRO D C 1
ATOM 4971 O O . PRO D 1 103 ? 94.409 68.887 316.504 1.00 43.43 104 PRO D O 1
ATOM 4975 N N . LYS D 1 104 ? 93.730 69.034 318.651 1.00 43.47 105 LYS D N 1
ATOM 4976 C CA . LYS D 1 104 ? 92.952 70.248 318.451 1.00 44.17 105 LYS D CA 1
ATOM 4977 C C . LYS D 1 104 ? 93.792 71.434 317.960 1.00 44.24 105 LYS D C 1
ATOM 4978 O O . LYS D 1 104 ? 93.317 72.265 317.171 1.00 44.25 105 LYS D O 1
ATOM 4984 N N . ALA D 1 105 ? 95.039 71.507 318.416 1.00 44.36 106 ALA D N 1
ATOM 4985 C CA . ALA D 1 105 ? 95.870 72.688 318.191 1.00 44.16 106 ALA D CA 1
ATOM 4986 C C . ALA D 1 105 ? 96.161 73.012 316.729 1.00 44.16 106 ALA D C 1
ATOM 4987 O O . ALA D 1 105 ? 96.553 74.140 316.433 1.00 44.30 106 ALA D O 1
ATOM 4989 N N . LYS D 1 106 ? 95.966 72.062 315.808 1.00 43.84 107 LYS D N 1
ATOM 4990 C CA . LYS D 1 106 ? 96.003 72.434 314.390 1.00 43.64 107 LYS D CA 1
ATOM 4991 C C . LYS D 1 106 ? 94.960 73.540 314.124 1.00 43.43 107 LYS D C 1
ATOM 4992 O O . LYS D 1 106 ? 95.203 74.459 313.342 1.00 43.39 107 LYS D O 1
ATOM 4998 N N . TYR D 1 107 ? 93.827 73.470 314.824 1.00 43.22 108 TYR D N 1
ATOM 4999 C CA . TYR D 1 107 ? 92.761 74.485 314.710 1.00 42.63 108 TYR D CA 1
ATOM 5000 C C . TYR D 1 107 ? 92.996 75.778 315.531 1.00 42.40 108 TYR D C 1
ATOM 5001 O O . TYR D 1 107 ? 92.114 76.639 315.570 1.00 42.50 108 TYR D O 1
ATOM 5010 N N . TRP D 1 108 ? 94.179 75.944 316.140 1.00 41.87 109 TRP D N 1
ATOM 5011 C CA . TRP D 1 108 ? 94.481 77.168 316.911 1.00 41.40 109 TRP D CA 1
ATOM 5012 C C . TRP D 1 108 ? 95.059 78.216 316.008 1.00 41.25 109 TRP D C 1
ATOM 5013 O O . TRP D 1 108 ? 95.483 77.927 314.883 1.00 41.93 109 TRP D O 1
ATOM 5024 N N . THR D 1 109 ? 95.091 79.441 316.504 1.00 40.74 110 THR D N 1
ATOM 5025 C CA . THR D 1 109 ? 95.708 80.527 315.757 1.00 40.37 110 THR D CA 1
ATOM 5026 C C . THR D 1 109 ? 97.197 80.457 315.999 1.00 39.61 110 THR D C 1
ATOM 5027 O O . THR D 1 109 ? 97.614 79.869 316.988 1.00 39.10 110 THR D O 1
ATOM 5031 N N . ASP D 1 110 ? 97.988 81.038 315.096 1.00 38.87 111 ASP D N 1
ATOM 5032 C CA . ASP D 1 110 ? 99.443 81.121 315.282 1.00 38.27 111 ASP D CA 1
ATOM 5033 C C . ASP D 1 110 ? 99.786 81.697 316.651 1.00 37.78 111 ASP D C 1
ATOM 5034 O O . ASP D 1 110 ? 100.574 81.119 317.379 1.00 37.29 111 ASP D O 1
ATOM 5039 N N . GLU D 1 111 ? 99.149 82.818 316.987 1.00 37.39 112 GLU D N 1
ATOM 5040 C CA . GLU D 1 111 ? 99.352 83.533 318.249 1.00 37.09 112 GLU D CA 1
ATOM 5041 C C . GLU D 1 111 ? 99.238 82.640 319.485 1.00 35.80 112 GLU D C 1
ATOM 5042 O O . GLU D 1 111 ? 99.915 82.866 320.468 1.00 35.86 112 GLU D O 1
ATOM 5048 N N . ALA D 1 112 ? 98.381 81.630 319.441 1.00 34.64 113 ALA D N 1
ATOM 5049 C CA . ALA D 1 112 ? 98.211 80.708 320.585 1.00 33.61 113 ALA D CA 1
ATOM 5050 C C . ALA D 1 112 ? 99.193 79.532 320.593 1.00 32.23 113 ALA D C 1
ATOM 5051 O O . ALA D 1 112 ? 99.517 79.024 321.636 1.00 31.56 113 ALA D O 1
ATOM 5053 N N . LEU D 1 113 ? 99.625 79.084 319.419 1.00 31.23 114 LEU D N 1
ATOM 5054 C CA . LEU D 1 113 ? 100.761 78.187 319.304 1.00 30.48 114 LEU D CA 1
ATOM 5055 C C . LEU D 1 113 ? 102.004 78.848 319.867 1.00 29.80 114 LEU D C 1
ATOM 5056 O O . LEU D 1 113 ? 102.635 78.284 320.725 1.00 28.99 114 LEU D O 1
ATOM 5061 N N . ILE D 1 114 ? 102.359 80.035 319.376 1.00 29.49 115 ILE D N 1
ATOM 5062 C CA . ILE D 1 114 ? 103.525 80.744 319.901 1.00 29.55 115 ILE D CA 1
ATOM 5063 C C . ILE D 1 114 ? 103.459 80.704 321.427 1.00 29.26 115 ILE D C 1
ATOM 5064 O O . ILE D 1 114 ? 104.327 80.140 322.091 1.00 28.69 115 ILE D O 1
ATOM 5069 N N . GLU D 1 115 ? 102.381 81.275 321.944 1.00 29.33 116 GLU D N 1
ATOM 5070 C CA . GLU D 1 115 ? 102.091 81.407 323.376 1.00 29.68 116 GLU D CA 1
ATOM 5071 C C . GLU D 1 115 ? 102.165 80.140 324.193 1.00 28.89 116 GLU D C 1
ATOM 5072 O O . GLU D 1 115 ? 102.460 80.175 325.358 1.00 28.42 116 GLU D O 1
ATOM 5078 N N . ASN D 1 116 ? 101.825 79.029 323.568 1.00 28.77 117 ASN D N 1
ATOM 5079 C CA . ASN D 1 116 ? 101.802 77.738 324.212 1.00 28.55 117 ASN D CA 1
ATOM 5080 C C . ASN D 1 116 ? 103.232 77.296 324.419 1.00 28.40 117 ASN D C 1
ATOM 5081 O O . ASN D 1 116 ? 103.592 76.903 325.504 1.00 28.68 117 ASN D O 1
ATOM 5086 N N . PHE D 1 117 ? 104.036 77.371 323.358 1.00 28.39 118 PHE D N 1
ATOM 5087 C CA . PHE D 1 117 ? 105.469 77.098 323.408 1.00 27.84 118 PHE D CA 1
ATOM 5088 C C . PHE D 1 117 ? 106.191 77.968 324.446 1.00 27.88 118 PHE D C 1
ATOM 5089 O O . PHE D 1 117 ? 107.049 77.447 325.164 1.00 27.65 118 PHE D O 1
ATOM 5097 N N . ILE D 1 118 ? 105.856 79.265 324.562 1.00 27.67 119 ILE D N 1
ATOM 5098 C CA . ILE D 1 118 ? 106.552 80.109 325.539 1.00 27.69 119 ILE D CA 1
ATOM 5099 C C . ILE D 1 118 ? 106.517 79.285 326.813 1.00 27.71 119 ILE D C 1
ATOM 5100 O O . ILE D 1 118 ? 107.494 79.178 327.559 1.00 28.04 119 ILE D O 1
ATOM 5105 N N . ASN D 1 119 ? 105.357 78.711 327.057 1.00 27.46 120 ASN D N 1
ATOM 5106 C CA . ASN D 1 119 ? 105.142 77.903 328.237 1.00 27.58 120 ASN D CA 1
ATOM 5107 C C . ASN D 1 119 ? 105.968 76.629 328.305 1.00 26.90 120 ASN D C 1
ATOM 5108 O O . ASN D 1 119 ? 106.544 76.317 329.338 1.00 25.51 120 ASN D O 1
ATOM 5113 N N . ASP D 1 120 ? 105.992 75.873 327.212 1.00 26.70 121 ASP D N 1
ATOM 5114 C CA . ASP D 1 120 ? 106.730 74.611 327.210 1.00 26.82 121 ASP D CA 1
ATOM 5115 C C . ASP D 1 120 ? 108.212 74.819 327.479 1.00 25.81 121 ASP D C 1
ATOM 5116 O O . ASP D 1 120 ? 108.752 74.209 328.388 1.00 24.93 121 ASP D O 1
ATOM 5121 N N . PHE D 1 121 ? 108.836 75.682 326.674 1.00 24.77 122 PHE D N 1
ATOM 5122 C CA . PHE D 1 121 ? 110.247 75.963 326.787 1.00 24.37 122 PHE D CA 1
ATOM 5123 C C . PHE D 1 121 ? 110.590 76.515 328.148 1.00 24.75 122 PHE D C 1
ATOM 5124 O O . PHE D 1 121 ? 111.600 76.133 328.706 1.00 24.79 122 PHE D O 1
ATOM 5132 N N . GLN D 1 122 ? 109.733 77.363 328.713 1.00 25.50 123 GLN D N 1
ATOM 5133 C CA . GLN D 1 122 ? 109.856 77.759 330.137 1.00 25.89 123 GLN D CA 1
ATOM 5134 C C . GLN D 1 122 ? 109.905 76.541 331.077 1.00 25.98 123 GLN D C 1
ATOM 5135 O O . GLN D 1 122 ? 110.780 76.463 331.921 1.00 25.63 123 GLN D O 1
ATOM 5141 N N . ASN D 1 123 ? 108.976 75.590 330.909 1.00 26.73 124 ASN D N 1
ATOM 5142 C CA . ASN D 1 123 ? 108.869 74.414 331.792 1.00 27.06 124 ASN D CA 1
ATOM 5143 C C . ASN D 1 123 ? 109.986 73.408 331.542 1.00 27.03 124 ASN D C 1
ATOM 5144 O O . ASN D 1 123 ? 110.430 72.711 332.453 1.00 26.70 124 ASN D O 1
ATOM 5149 N N . GLN D 1 124 ? 110.400 73.327 330.279 1.00 27.07 125 GLN D N 1
ATOM 5150 C CA . GLN D 1 124 ? 111.507 72.494 329.866 1.00 26.93 125 GLN D CA 1
ATOM 5151 C C . GLN D 1 124 ? 112.598 73.000 330.768 1.00 26.94 125 GLN D C 1
ATOM 5152 O O . GLN D 1 124 ? 113.308 72.233 331.395 1.00 26.73 125 GLN D O 1
ATOM 5158 N N . ASN D 1 125 ? 112.676 74.311 330.908 1.00 27.23 126 ASN D N 1
ATOM 5159 C CA . ASN D 1 125 ? 113.835 74.882 331.563 1.00 27.92 126 ASN D CA 1
ATOM 5160 C C . ASN D 1 125 ? 113.987 74.580 333.043 1.00 28.30 126 ASN D C 1
ATOM 5161 O O . ASN D 1 125 ? 115.046 74.812 333.566 1.00 27.24 126 ASN D O 1
ATOM 5166 N N . LEU D 1 126 ? 112.976 74.069 333.739 1.00 29.51 127 LEU D N 1
ATOM 5167 C CA . LEU D 1 126 ? 113.193 73.899 335.173 1.00 30.56 127 LEU D CA 1
ATOM 5168 C C . LEU D 1 126 ? 113.728 72.563 335.515 1.00 30.37 127 LEU D C 1
ATOM 5169 O O . LEU D 1 126 ? 114.230 72.355 336.605 1.00 30.98 127 LEU D O 1
ATOM 5174 N N . PHE D 1 127 ? 113.649 71.643 334.578 1.00 30.04 128 PHE D N 1
ATOM 5175 C CA . PHE D 1 127 ? 114.376 70.401 334.731 1.00 29.55 128 PHE D CA 1
ATOM 5176 C C . PHE D 1 127 ? 115.821 70.629 334.340 1.00 29.15 128 PHE D C 1
ATOM 5177 O O . PHE D 1 127 ? 116.692 70.188 335.050 1.00 28.70 128 PHE D O 1
ATOM 5185 N N . ILE D 1 128 ? 116.043 71.372 333.247 1.00 29.41 129 ILE D N 1
ATOM 5186 C CA . ILE D 1 128 ? 117.371 71.654 332.688 1.00 29.42 129 ILE D CA 1
ATOM 5187 C C . ILE D 1 128 ? 118.206 72.308 333.758 1.00 30.22 129 ILE D C 1
ATOM 5188 O O . ILE D 1 128 ? 119.367 71.967 333.950 1.00 31.18 129 ILE D O 1
ATOM 5193 N N . GLY D 1 129 ? 117.615 73.280 334.432 1.00 30.50 130 GLY D N 1
ATOM 5194 C CA . GLY D 1 129 ? 118.331 74.095 335.377 1.00 31.02 130 GLY D CA 1
ATOM 5195 C C . GLY D 1 129 ? 118.708 73.270 336.573 1.00 31.70 130 GLY D C 1
ATOM 5196 O O . GLY D 1 129 ? 119.825 73.369 337.064 1.00 32.00 130 GLY D O 1
ATOM 5197 N N . ARG D 1 130 ? 117.778 72.448 337.043 1.00 32.83 131 ARG D N 1
ATOM 5198 C CA . ARG D 1 130 ? 118.084 71.469 338.084 1.00 34.10 131 ARG D CA 1
ATOM 5199 C C . ARG D 1 130 ? 119.241 70.556 337.678 1.00 33.94 131 ARG D C 1
ATOM 5200 O O . ARG D 1 130 ? 119.901 69.961 338.522 1.00 34.06 131 ARG D O 1
ATOM 5208 N N . ALA D 1 131 ? 119.506 70.470 336.385 1.00 33.80 132 ALA D N 1
ATOM 5209 C CA . ALA D 1 131 ? 120.315 69.411 335.874 1.00 33.77 132 ALA D CA 1
ATOM 5210 C C . ALA D 1 131 ? 121.788 69.604 335.636 1.00 34.19 132 ALA D C 1
ATOM 5211 O O . ALA D 1 131 ? 122.566 68.893 336.254 1.00 34.10 132 ALA D O 1
ATOM 5213 N N . ILE D 1 132 ? 122.241 70.600 334.880 1.00 34.88 133 ILE D N 1
ATOM 5214 C CA . ILE D 1 132 ? 122.972 71.778 335.373 1.00 34.90 133 ILE D CA 1
ATOM 5215 C C . ILE D 1 132 ? 123.517 71.750 336.783 1.00 35.03 133 ILE D C 1
ATOM 5216 O O . ILE D 1 132 ? 124.719 71.869 336.959 1.00 35.38 133 ILE D O 1
ATOM 5221 N N . LYS D 1 133 ? 122.691 71.570 337.786 1.00 35.05 134 LYS D N 1
ATOM 5222 C CA . LYS D 1 133 ? 123.240 71.606 339.128 1.00 34.79 134 LYS D CA 1
ATOM 5223 C C . LYS D 1 133 ? 123.747 70.247 339.528 1.00 34.16 134 LYS D C 1
ATOM 5224 O O . LYS D 1 133 ? 124.836 70.140 340.056 1.00 34.40 134 LYS D O 1
ATOM 5230 N N . LEU D 1 134 ? 122.986 69.195 339.254 1.00 33.54 135 LEU D N 1
ATOM 5231 C CA . LEU D 1 134 ? 123.460 67.851 339.587 1.00 32.75 135 LEU D CA 1
ATOM 5232 C C . LEU D 1 134 ? 124.753 67.554 338.824 1.00 32.41 135 LEU D C 1
ATOM 5233 O O . LEU D 1 134 ? 125.659 66.949 339.371 1.00 32.66 135 LEU D O 1
ATOM 5238 N N . ALA D 1 135 ? 124.859 68.008 337.576 1.00 31.65 136 ALA D N 1
ATOM 5239 C CA . ALA D 1 135 ? 125.998 67.639 336.749 1.00 30.76 136 ALA D CA 1
ATOM 5240 C C . ALA D 1 135 ? 127.237 68.131 337.437 1.00 30.36 136 ALA D C 1
ATOM 5241 O O . ALA D 1 135 ? 128.223 67.410 337.533 1.00 30.14 136 ALA D O 1
ATOM 5243 N N . GLN D 1 136 ? 127.162 69.355 337.956 1.00 30.18 137 GLN D N 1
ATOM 5244 C CA . GLN D 1 136 ? 128.241 69.925 338.760 1.00 29.83 137 GLN D CA 1
ATOM 5245 C C . GLN D 1 136 ? 128.582 69.003 339.887 1.00 30.40 137 GLN D C 1
ATOM 5246 O O . GLN D 1 136 ? 129.711 68.498 339.950 1.00 31.05 137 GLN D O 1
ATOM 5252 N N . LYS D 1 137 ? 127.607 68.790 340.775 1.00 30.40 138 LYS D N 1
ATOM 5253 C CA . LYS D 1 137 ? 127.774 67.908 341.920 1.00 30.49 138 LYS D CA 1
ATOM 5254 C C . LYS D 1 137 ? 128.495 66.655 341.498 1.00 29.76 138 LYS D C 1
ATOM 5255 O O . LYS D 1 137 ? 129.521 66.327 342.034 1.00 30.04 138 LYS D O 1
ATOM 5261 N N . GLU D 1 138 ? 127.965 65.972 340.497 1.00 29.21 139 GLU D N 1
ATOM 5262 C CA . GLU D 1 138 ? 128.494 64.682 340.083 1.00 28.74 139 GLU D CA 1
ATOM 5263 C C . GLU D 1 138 ? 129.763 64.783 339.241 1.00 28.22 139 GLU D C 1
ATOM 5264 O O . GLU D 1 138 ? 130.253 63.774 338.767 1.00 28.05 139 GLU D O 1
ATOM 5270 N N . GLU D 1 139 ? 130.291 65.993 339.074 1.00 27.80 140 GLU D N 1
ATOM 5271 C CA . GLU D 1 139 ? 131.564 66.217 338.395 1.00 27.76 140 GLU D CA 1
ATOM 5272 C C . GLU D 1 139 ? 131.564 65.589 337.024 1.00 26.58 140 GLU D C 1
ATOM 5273 O O . GLU D 1 139 ? 132.524 64.961 336.643 1.00 26.41 140 GLU D O 1
ATOM 5279 N N . LYS D 1 140 ? 130.476 65.768 336.290 1.00 25.43 141 LYS D N 1
ATOM 5280 C CA . LYS D 1 140 ? 130.385 65.303 334.933 1.00 24.78 141 LYS D CA 1
ATOM 5281 C C . LYS D 1 140 ? 130.803 66.466 334.021 1.00 23.76 141 LYS D C 1
ATOM 5282 O O . LYS D 1 140 ? 130.018 67.283 333.590 1.00 22.70 141 LYS D O 1
ATOM 5288 N N . PHE D 1 141 ? 132.085 66.505 333.729 1.00 23.42 142 PHE D N 1
ATOM 5289 C CA . PHE D 1 141 ? 132.737 67.725 333.278 1.00 23.23 142 PHE D CA 1
ATOM 5290 C C . PHE D 1 141 ? 132.357 68.293 331.903 1.00 23.00 142 PHE D C 1
ATOM 5291 O O . PHE D 1 141 ? 132.382 69.499 331.697 1.00 22.98 142 PHE D O 1
ATOM 5299 N N . SER D 1 142 ? 132.015 67.432 330.972 1.00 23.30 143 SER D N 1
ATOM 5300 C CA . SER D 1 142 ? 131.673 67.857 329.627 1.00 23.64 143 SER D CA 1
ATOM 5301 C C . SER D 1 142 ? 130.150 67.819 329.428 1.00 24.30 143 SER D C 1
ATOM 5302 O O . SER D 1 142 ? 129.618 68.302 328.421 1.00 24.58 143 SER D O 1
ATOM 5305 N N . LEU D 1 143 ? 129.452 67.222 330.392 1.00 24.75 144 LEU D N 1
ATOM 5306 C CA . LEU D 1 143 ? 127.999 67.169 330.370 1.00 24.49 144 LEU D CA 1
ATOM 5307 C C . LEU D 1 143 ? 127.488 68.537 330.716 1.00 23.52 144 LEU D C 1
ATOM 5308 O O . LEU D 1 143 ? 126.666 69.104 330.010 1.00 22.89 144 LEU D O 1
ATOM 5313 N N . GLU D 1 144 ? 128.011 69.062 331.810 1.00 22.93 145 GLU D N 1
ATOM 5314 C CA . GLU D 1 144 ? 127.628 70.375 332.295 1.00 22.94 145 GLU D CA 1
ATOM 5315 C C . GLU D 1 144 ? 127.779 71.444 331.239 1.00 23.16 145 GLU D C 1
ATOM 5316 O O . GLU D 1 144 ? 126.827 72.151 330.933 1.00 22.58 145 GLU D O 1
ATOM 5322 N N . LEU D 1 145 ? 128.983 71.558 330.682 1.00 23.58 146 LEU D N 1
ATOM 5323 C CA . LEU D 1 145 ? 129.214 72.427 329.544 1.00 23.90 146 LEU D CA 1
ATOM 5324 C C . LEU D 1 145 ? 127.949 72.404 328.602 1.00 22.98 146 LEU D C 1
ATOM 5325 O O . LEU D 1 145 ? 127.407 73.469 328.240 1.00 22.44 146 LEU D O 1
ATOM 5330 N N . ALA D 1 146 ? 127.465 71.199 328.266 1.00 21.94 147 ALA D N 1
ATOM 5331 C CA . ALA D 1 146 ? 126.407 70.991 327.251 1.00 21.63 147 ALA D CA 1
ATOM 5332 C C . ALA D 1 146 ? 125.018 71.440 327.614 1.00 21.60 147 ALA D C 1
ATOM 5333 O O . ALA D 1 146 ? 124.288 71.964 326.771 1.00 21.69 147 ALA D O 1
ATOM 5335 N N . ILE D 1 147 ? 124.623 71.145 328.848 1.00 21.43 148 ILE D N 1
ATOM 5336 C CA . ILE D 1 147 ? 123.299 71.467 329.330 1.00 20.67 148 ILE D CA 1
ATOM 5337 C C . ILE D 1 147 ? 123.158 72.960 329.430 1.00 20.60 148 ILE D C 1
ATOM 5338 O O . ILE D 1 147 ? 122.114 73.506 329.098 1.00 21.41 148 ILE D O 1
ATOM 5343 N N . ARG D 1 148 ? 124.204 73.635 329.867 1.00 20.51 149 ARG D N 1
ATOM 5344 C CA . ARG D 1 148 ? 124.190 75.089 329.866 1.00 20.89 149 ARG D CA 1
ATOM 5345 C C . ARG D 1 148 ? 123.860 75.690 328.494 1.00 21.06 149 ARG D C 1
ATOM 5346 O O . ARG D 1 148 ? 123.231 76.725 328.460 1.00 21.30 149 ARG D O 1
ATOM 5354 N N . LYS D 1 149 ? 124.282 75.068 327.385 1.00 20.91 150 LYS D N 1
ATOM 5355 C CA . LYS D 1 149 ? 123.944 75.573 326.051 1.00 21.18 150 LYS D CA 1
ATOM 5356 C C . LYS D 1 149 ? 122.471 75.335 325.732 1.00 20.48 150 LYS D C 1
ATOM 5357 O O . LYS D 1 149 ? 121.882 76.059 324.944 1.00 19.97 150 LYS D O 1
ATOM 5363 N N . LEU D 1 150 ? 121.905 74.281 326.310 1.00 20.24 151 LEU D N 1
ATOM 5364 C CA . LEU D 1 150 ? 120.524 73.889 326.056 1.00 20.14 151 LEU D CA 1
ATOM 5365 C C . LEU D 1 150 ? 119.663 74.873 326.772 1.00 20.55 151 LEU D C 1
ATOM 5366 O O . LEU D 1 150 ? 118.713 75.425 326.222 1.00 20.93 151 LEU D O 1
ATOM 5371 N N . TYR D 1 151 ? 120.011 75.097 328.019 1.00 20.75 152 TYR D N 1
ATOM 5372 C CA . TYR D 1 151 ? 119.402 76.152 328.790 1.00 21.24 152 TYR D CA 1
ATOM 5373 C C . TYR D 1 151 ? 119.406 77.472 328.019 1.00 20.71 152 TYR D C 1
ATOM 5374 O O . TYR D 1 151 ? 118.361 78.073 327.815 1.00 21.82 152 TYR D O 1
ATOM 5383 N N . GLY D 1 152 ? 120.557 77.912 327.544 1.00 19.44 153 GLY D N 1
ATOM 5384 C CA . GLY D 1 152 ? 120.608 79.173 326.853 1.00 18.96 153 GLY D CA 1
ATOM 5385 C C . GLY D 1 152 ? 119.756 79.210 325.598 1.00 18.86 153 GLY D C 1
ATOM 5386 O O . GLY D 1 152 ? 119.215 80.266 325.236 1.00 19.71 153 GLY D O 1
ATOM 5387 N N . TYR D 1 153 ? 119.663 78.080 324.907 1.00 17.95 154 TYR D N 1
ATOM 5388 C CA . TYR D 1 153 ? 118.998 78.028 323.626 1.00 17.50 154 TYR D CA 1
ATOM 5389 C C . TYR D 1 153 ? 117.518 78.251 323.869 1.00 18.37 154 TYR D C 1
ATOM 5390 O O . TYR D 1 153 ? 116.827 78.906 323.085 1.00 18.66 154 TYR D O 1
ATOM 5399 N N . ASN D 1 154 ? 117.021 77.694 324.969 1.00 18.93 155 ASN D N 1
ATOM 5400 C CA . ASN D 1 154 ? 115.619 77.818 325.313 1.00 19.22 155 ASN D CA 1
ATOM 5401 C C . ASN D 1 154 ? 115.323 79.247 325.689 1.00 19.81 155 ASN D C 1
ATOM 5402 O O . ASN D 1 154 ? 114.268 79.776 325.356 1.00 20.55 155 ASN D O 1
ATOM 5407 N N . LEU D 1 155 ? 116.236 79.881 326.402 1.00 20.08 156 LEU D N 1
ATOM 5408 C CA . LEU D 1 155 ? 116.043 81.279 326.686 1.00 20.84 156 LEU D CA 1
ATOM 5409 C C . LEU D 1 155 ? 116.045 82.132 325.413 1.00 21.24 156 LEU D C 1
ATOM 5410 O O . LEU D 1 155 ? 115.382 83.126 325.390 1.00 21.78 156 LEU D O 1
ATOM 5415 N N . SER D 1 156 ? 116.782 81.786 324.368 1.00 21.45 157 SER D N 1
ATOM 5416 C CA . SER D 1 156 ? 116.786 82.651 323.185 1.00 22.07 157 SER D CA 1
ATOM 5417 C C . SER D 1 156 ? 115.504 82.485 322.417 1.00 22.34 157 SER D C 1
ATOM 5418 O O . SER D 1 156 ? 115.079 83.415 321.675 1.00 23.64 157 SER D O 1
ATOM 5421 N N . ILE D 1 157 ? 114.901 81.310 322.585 1.00 21.65 158 ILE D N 1
ATOM 5422 C CA . ILE D 1 157 ? 113.693 80.949 321.859 1.00 21.14 158 ILE D CA 1
ATOM 5423 C C . ILE D 1 157 ? 112.459 81.476 322.582 1.00 20.85 158 ILE D C 1
ATOM 5424 O O . ILE D 1 157 ? 111.421 81.684 322.003 1.00 19.71 158 ILE D O 1
ATOM 5429 N N . ILE D 1 158 ? 112.599 81.742 323.855 1.00 21.65 159 ILE D N 1
ATOM 5430 C CA . ILE D 1 158 ? 111.507 82.315 324.589 1.00 22.78 159 ILE D CA 1
ATOM 5431 C C . ILE D 1 158 ? 111.225 83.766 324.177 1.00 23.99 159 ILE D C 1
ATOM 5432 O O . ILE D 1 158 ? 110.078 84.062 323.871 1.00 25.13 159 ILE D O 1
ATOM 5437 N N . PRO D 1 159 ? 112.212 84.677 324.150 1.00 24.86 160 PRO D N 1
ATOM 5438 C CA . PRO D 1 159 ? 111.970 86.020 323.658 1.00 25.00 160 PRO D CA 1
ATOM 5439 C C . PRO D 1 159 ? 111.977 86.039 322.184 1.00 24.98 160 PRO D C 1
ATOM 5440 O O . PRO D 1 159 ? 111.623 87.074 321.680 1.00 25.68 160 PRO D O 1
ATOM 5444 N N . TYR D 1 160 ? 112.367 84.992 321.483 1.00 25.33 161 TYR D N 1
ATOM 5445 C CA . TYR D 1 160 ? 112.039 85.018 320.072 1.00 26.24 161 TYR D CA 1
ATOM 5446 C C . TYR D 1 160 ? 110.527 85.168 320.054 1.00 26.84 161 TYR D C 1
ATOM 5447 O O . TYR D 1 160 ? 109.991 86.176 319.575 1.00 27.40 161 TYR D O 1
ATOM 5456 N N . PHE D 1 161 ? 109.874 84.177 320.649 1.00 27.52 162 PHE D N 1
ATOM 5457 C CA . PHE D 1 161 ? 108.431 84.060 320.701 1.00 28.21 162 PHE D CA 1
ATOM 5458 C C . PHE D 1 161 ? 107.757 85.273 321.359 1.00 29.49 162 PHE D C 1
ATOM 5459 O O . PHE D 1 161 ? 106.664 85.693 320.937 1.00 29.54 162 PHE D O 1
ATOM 5467 N N . ALA D 1 162 ? 108.386 85.831 322.393 1.00 30.51 163 ALA D N 1
ATOM 5468 C CA . ALA D 1 162 ? 107.770 86.929 323.131 1.00 31.32 163 ALA D CA 1
ATOM 5469 C C . ALA D 1 162 ? 107.667 88.142 322.226 1.00 31.99 163 ALA D C 1
ATOM 5470 O O . ALA D 1 162 ? 106.669 88.802 322.193 1.00 31.75 163 ALA D O 1
ATOM 5472 N N . GLY D 1 163 ? 108.709 88.410 321.467 1.00 33.31 164 GLY D N 1
ATOM 5473 C CA . GLY D 1 163 ? 108.688 89.492 320.508 1.00 34.39 164 GLY D CA 1
ATOM 5474 C C . GLY D 1 163 ? 107.730 89.278 319.345 1.00 35.37 164 GLY D C 1
ATOM 5475 O O . GLY D 1 163 ? 107.337 90.259 318.684 1.00 36.27 164 GLY D O 1
ATOM 5476 N N . GLU D 1 164 ? 107.380 88.022 319.056 1.00 35.76 165 GLU D N 1
ATOM 5477 C CA . GLU D 1 164 ? 106.453 87.720 317.958 1.00 35.95 165 GLU D CA 1
ATOM 5478 C C . GLU D 1 164 ? 104.996 87.989 318.360 1.00 36.13 165 GLU D C 1
ATOM 5479 O O . GLU D 1 164 ? 104.138 88.147 317.482 1.00 36.87 165 GLU D O 1
ATOM 5485 N N . LEU D 1 165 ? 104.723 88.003 319.674 1.00 35.77 166 LEU D N 1
ATOM 5486 C CA . LEU D 1 165 ? 103.448 88.458 320.229 1.00 35.46 166 LEU D CA 1
ATOM 5487 C C . LEU D 1 165 ? 103.582 89.927 320.592 1.00 36.49 166 LEU D C 1
ATOM 5488 O O . LEU D 1 165 ? 102.931 90.407 321.503 1.00 36.99 166 LEU D O 1
ATOM 5493 N N . GLY D 1 166 ? 104.469 90.644 319.919 1.00 37.70 167 GLY D N 1
ATOM 5494 C CA . GLY D 1 166 ? 104.764 92.027 320.260 1.00 38.51 167 GLY D CA 1
ATOM 5495 C C . GLY D 1 166 ? 104.932 92.390 321.730 1.00 39.33 167 GLY D C 1
ATOM 5496 O O . GLY D 1 166 ? 104.766 93.563 322.074 1.00 40.30 167 GLY D O 1
ATOM 5497 N N . LYS D 1 167 ? 105.268 91.425 322.585 1.00 39.93 168 LYS D N 1
ATOM 5498 C CA . LYS D 1 167 ? 105.551 91.682 323.998 1.00 40.66 168 LYS D CA 1
ATOM 5499 C C . LYS D 1 167 ? 107.050 91.551 324.337 1.00 41.37 168 LYS D C 1
ATOM 5500 O O . LYS D 1 167 ? 107.903 91.477 323.445 1.00 41.78 168 LYS D O 1
ATOM 5506 N N . THR D 1 168 ? 107.374 91.568 325.629 1.00 42.10 169 THR D N 1
ATOM 5507 C CA . THR D 1 168 ? 108.753 91.411 326.096 1.00 42.97 169 THR D CA 1
ATOM 5508 C C . THR D 1 168 ? 108.809 90.310 327.145 1.00 43.66 169 THR D C 1
ATOM 5509 O O . THR D 1 168 ? 107.861 90.126 327.887 1.00 43.35 169 THR D O 1
ATOM 5513 N N . ILE D 1 169 ? 109.932 89.589 327.208 1.00 44.68 170 ILE D N 1
ATOM 5514 C CA . ILE D 1 169 ? 110.076 88.442 328.119 1.00 45.19 170 ILE D CA 1
ATOM 5515 C C . ILE D 1 169 ? 109.450 88.723 329.478 1.00 45.17 170 ILE D C 1
ATOM 5516 O O . ILE D 1 169 ? 108.738 87.896 330.014 1.00 44.35 170 ILE D O 1
ATOM 5521 N N . GLY D 1 170 ? 109.726 89.901 330.018 1.00 45.84 171 GLY D N 1
ATOM 5522 C CA . GLY D 1 170 ? 109.310 90.252 331.362 1.00 46.85 171 GLY D CA 1
ATOM 5523 C C . GLY D 1 170 ? 107.926 89.784 331.774 1.00 47.74 171 GLY D C 1
ATOM 5524 O O . GLY D 1 170 ? 107.774 89.305 332.906 1.00 48.19 171 GLY D O 1
ATOM 5525 N N . GLU D 1 171 ? 106.936 89.948 330.877 1.00 48.39 172 GLU D N 1
ATOM 5526 C CA . GLU D 1 171 ? 105.556 89.485 331.075 1.00 48.80 172 GLU D CA 1
ATOM 5527 C C . GLU D 1 171 ? 105.465 88.034 331.577 1.00 48.81 172 GLU D C 1
ATOM 5528 O O . GLU D 1 171 ? 104.971 87.786 332.681 1.00 49.65 172 GLU D O 1
ATOM 5534 N N . PHE D 1 172 ? 105.964 87.087 330.785 1.00 48.32 173 PHE D N 1
ATOM 5535 C CA . PHE D 1 172 ? 105.879 85.654 331.116 1.00 47.66 173 PHE D CA 1
ATOM 5536 C C . PHE D 1 172 ? 106.986 85.190 332.079 1.00 47.21 173 PHE D C 1
ATOM 5537 O O . PHE D 1 172 ? 107.139 85.711 333.184 1.00 46.70 173 PHE D O 1
#

CATH classification: 1.20.1260.10

Radius of gyration: 30.64 Å; Cα contacts (8 Å, |Δi|>4): 833; chains: 4; bounding box: 51×82×92 Å

Foldseek 3Di:
DPVPVVCVAVVCLVVCCPVPALQNLVLLLLLLLVLQLQLLVLCLVQAPDPVSVVVSVVVSVVSVVLSVPLVVLCVVVVHDHDDDPVSSVVRHDPRDHDPVCSPPHNLVSLVSLLVSLVVSLVSLVVSQVSCVVVVSPVSNVSSVVSSVVSVVSNQVSQVVNPHGSVPD/DVVVVVVVCVVVLVVCPVVPALVSLCLQLQLLLVQLLVLLQLCLPLADDPVSNVVSVVSSVVSVVLNVVLQVLCVVVPHDHDDDPVSNVVRYPDDHHDVVVSPDHVLRSLVNLLVVLVVSCPSLVCNLVSCVVVVSPVNNVSSVVVCVVSVVSNQVSVCVVPDGPVVD/DPCVVPVVQVVVLVVCQPVDALLNLVLQLLLLLVLLLVLLCVCLVQADDPVSVVVSVVVSVVSVVLSVVLVCLACVVPDDHDDDPVSSPVSYDDRDDDPCVSVPHPLSSLVVVLVSLVVSLVSLVVNLVSCVVVVSPVNNVSSVVVNVVSVVSNQVSQVVNPHGSVVD/DVVVVVVVVVVVLVVCPPVDALLNLVQQLLLLLVLLLVLLCLCLVQADDPVSVVVSNVVSVVSVVLNVVLQVLQVVVVGDHDDDPVSSVVRYDPRDHDPCCSVPHPLVSLVVLLVSLVVSLVSLVVNLVNCVVVVSPVSNVSSVVVNVVSVVSNQVSQVVNVHGSVVD